Protein AF-A0A956JQL3-F1 (afdb_monomer)

pLDDT: mean 73.78, std 25.25, range [19.41, 98.5]

Sequence (666 aa):
MRRAPFAAQLVFSLLIPAVAAAEAPPVALLVPSGPLSADVLATVASLRVPTAVVSRSCLKRPRCIKKKAVDNEVDVLAVIDAKSKKGERAAATIQVYSARTGEPTRSVSLRPRAQRALMTALLARVAELFNLQPKNAPTAGSAAGSGSAAAAAASGGSGSGSGSASGVAGTQKAEPEPVTKMPSLVVTLDVDLPSKAQAAAKGKKAVDDAEAKRAASVQRLDGLQNLVFMLIVFGVLTSGFSLSLLHSRRQRRKAEALIKKTKEDGADQPPSLHPIIDPTKCIGCGSCVMACPDRKVLSVFDNMARLATPANCVGIGECKAICPADAITLVFGTSKRPVDLPRLDTGNQSTVPGLYIAGELGGMGLIANAFAQAIEVMDAIKTDLDSSSGVHDPDAADVLVVGAGPAGLGASLRAKELGLSYRCVDQAEWGGAIRAYPRGKLVMTRPIKVPLYGPVKMRETSKEALVETFTRIVDQTGVKIESGVRVEKIDRGPAGVFVVRTSRGAIKARRVLLAIGRRGTPRKLGVAGENDQRVAYVMTEPDRWANQQLVVVGGGDVACETALALAEQPGTTVSMLYRGSSLSRPKPGNRERIAEAVQQGKLELVLGADVKAVTPSGIQLATPQRGAFEIPADKIFACLGGNPPTKFLSAIGIEVVTFTGQPAAA

Mean predicted aligned error: 18.39 Å

Foldseek 3Di:
DDDDDDPPPPVVPPPPPPPPDDDDWAEEEEEEPDDDDPVVVVLVVLDPHHYDYDHPVLLVPLVSQLVVCVVRVTQKYWYWDWDDDDPDDIKIKIWMAGNVRSDTDDIDIDDPVVVVVVSVVVSVVSCVVVVDDDPDDDDDDDDDDDDDDDDDDDDDDDDDDDDDDDDDDDDDDDDDDDDDDDDDDDDDDDDDDDDDDDDDDDPDPVVVVVVVVVVVVVVVVVVVVVVVVVVVVVVVVVVVVVVVVVVVVVQQVVLVVLQVVCVVLVQNWAQWKDKDFAPVQFQLPCQLLVQDPVSQQWGRHPSGIDGRRRPPDQNQCSSCVRRPRNRIFIFTAAQVGKDKAFDADPLQAFVQPQEHEFECRLVHDALQRLLVNLLSNLVSLVVVLVVQPFDDPVQAFQEEEEAQASNLQSNLLNCVLVVGGYAAEYLADHNAVLQLDAFFDKDAHAWHQGRPPGIDGDGIDGSVVVVVVVVVVCVVSVRDYHYNWAFDAWDQDPRQWIWTQTPVGTHIYNHYYYHNHFQAAADFLPAAASPPPLEDQTDHYLQVQAQWEEEQEDQEQRSLVSQLSNLPHHNYEYEYEYLAQDSSHYRPVSRVSQVVCVVVNSYHYHYNWAWHYADPQGTWTAHPVRGIDGDGGPHYHHNHTHDTCVVVCVNRPTDMDITNTHGSDD

Solvent-accessible surface area (backbone atoms only — not comparable to full-atom values): 38127 Å² total; per-residue (Å²): 143,87,81,86,80,82,78,77,69,72,70,63,80,80,70,76,84,83,69,87,82,66,85,82,74,46,58,32,42,38,37,54,72,69,90,72,57,69,68,58,53,54,52,55,71,68,46,97,53,60,70,47,80,39,52,70,72,41,80,77,32,37,72,50,41,25,48,56,18,64,78,66,71,23,54,37,37,42,31,54,51,64,50,69,55,99,91,53,87,61,44,40,33,42,38,32,29,36,25,89,72,21,44,80,75,49,76,48,78,48,56,80,83,50,54,63,59,53,51,53,53,53,53,53,55,56,47,63,76,66,73,70,78,85,83,80,82,85,90,78,84,92,80,88,80,89,76,89,86,87,88,85,88,79,86,85,85,90,89,87,87,86,87,87,82,91,86,83,85,89,83,92,85,78,86,83,86,83,90,82,82,87,83,82,87,91,83,90,87,88,86,85,88,86,90,84,81,92,89,89,89,86,73,64,70,74,53,57,60,52,51,53,54,49,53,58,50,51,55,51,51,53,52,51,52,52,51,52,51,50,51,50,52,49,49,51,52,53,48,51,51,50,51,48,52,52,49,50,52,51,47,40,54,52,45,50,52,44,35,50,49,25,49,79,60,63,34,65,54,50,75,40,34,40,77,46,61,42,78,94,43,36,79,33,80,47,52,37,27,73,53,33,92,82,48,50,33,35,38,56,50,95,62,22,64,42,76,29,29,26,46,72,40,68,38,77,54,48,39,47,79,56,37,91,59,67,23,47,46,52,18,30,19,31,82,93,44,63,39,80,34,61,47,59,53,92,58,28,34,34,71,36,87,61,33,30,51,19,14,39,41,67,60,38,39,51,55,37,48,4,25,51,45,11,38,55,34,40,54,41,48,51,54,51,59,74,71,46,93,52,76,83,56,87,83,35,27,54,32,35,31,36,22,33,16,52,15,20,46,29,25,53,32,32,30,55,71,72,70,48,52,66,47,34,29,17,59,45,65,71,45,39,73,61,69,60,39,43,66,75,37,77,40,76,49,51,63,32,76,40,60,86,78,44,79,48,86,44,46,76,44,38,40,60,63,51,52,51,52,50,47,52,50,40,65,77,57,64,60,74,71,40,59,63,31,35,78,76,47,65,43,84,45,75,77,63,29,30,44,32,38,33,78,84,48,75,45,46,15,49,24,38,36,44,19,61,40,52,62,48,54,72,43,74,90,86,39,54,50,62,86,41,87,45,51,35,73,68,64,42,64,48,79,80,50,50,64,36,38,33,34,30,38,30,52,34,51,70,23,44,55,49,48,50,50,40,38,71,31,62,72,34,45,32,42,36,33,18,60,47,88,64,72,63,70,28,55,67,72,52,46,54,52,50,54,48,34,37,75,69,68,39,32,47,78,43,57,33,32,45,76,58,31,42,49,99,65,20,38,33,30,29,27,92,86,72,44,75,50,73,49,70,35,71,34,34,37,41,32,62,52,50,44,59,51,59,70,60,41,48,73,57,57,32,50,71,42,78,27,45,50,52,68,56,87,122

Secondary structure (DSSP, 8-state):
-----SSSSSSTTSS-SSSSSSPPPPEEEEEESS---HHHHHHHHHS-S-EEEE-TTGGG-HHHHHHHHHTTT-SEEEEEEEE--TTSPPEEEEEEEETTT-SEEEEEEEPHHHHHHHHHHHHHHHHHHTT-PPP-PPP--------------------------------------------------------------SSSHHHHHHHHHHHHHHHHHHHHHHHHHHHHHHHHHHHHHHHHHHHHHHHHHHHHHHHHHHHHTT--S-SSEEEEE-TTT-----HHHHT-TTSSSEEEETTEEEESSGGG-----HHHHT-TT--EEEEE-BTTB-EEEE-B-TT-BBSSTTEEE-GGGGT--SHHHHHHHHHHHHHHHHHHHHH------TTSEEEEEE--SHHHHHHHHHHHHTT--EEEEESS-TTGGGTTSPTT-EEE---EEETTTEEE--SEEEHHHHHHHHHHHHHHHT---EET--EEEEEE-GGG-EEEEETTEEEEEEEEEE---S--EEPP--SBTTTSTTEES----SGGGTT-EEEEE--SHHHHHHHHHHHTSTT-EEEEEESSSS--SS-HHHHHHHHHHHHTTS-EEEET-EEEEE-SSEEEEEETTTEEEEEE-SEEEE---EEPTHHHHHHTT--EEEESSEEPP-

Structure (mmCIF, N/CA/C/O backbone):
data_AF-A0A956JQL3-F1
#
_entry.id   AF-A0A956JQL3-F1
#
loop_
_atom_site.group_PDB
_atom_site.id
_atom_site.type_symbol
_atom_site.label_atom_id
_atom_site.label_alt_id
_atom_site.label_comp_id
_atom_site.label_asym_id
_atom_site.label_entity_id
_atom_site.label_seq_id
_atom_site.pdbx_PDB_ins_code
_atom_site.Cartn_x
_atom_site.Cartn_y
_atom_site.Cartn_z
_atom_site.occupancy
_atom_site.B_iso_or_equiv
_atom_site.auth_seq_id
_atom_site.auth_comp_id
_atom_site.auth_asym_id
_atom_site.auth_atom_id
_atom_site.pdbx_PDB_model_num
ATOM 1 N N . MET A 1 1 ? -16.309 80.279 -6.993 1.00 30.31 1 MET A N 1
ATOM 2 C CA . MET A 1 1 ? -14.897 79.957 -7.303 1.00 30.31 1 MET A CA 1
ATOM 3 C C . MET A 1 1 ? -14.756 78.470 -7.626 1.00 30.31 1 MET A C 1
ATOM 5 O O . MET A 1 1 ? -14.868 77.647 -6.730 1.00 30.31 1 MET A O 1
ATOM 9 N N . ARG A 1 2 ? 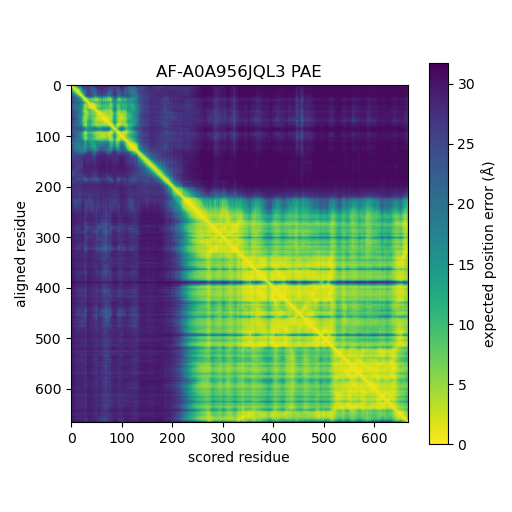-14.524 78.117 -8.896 1.00 29.30 2 ARG A N 1
ATOM 10 C CA . ARG A 1 2 ? -14.000 76.805 -9.318 1.00 29.30 2 ARG A CA 1
ATOM 11 C C . ARG A 1 2 ? -12.750 77.065 -10.154 1.00 29.30 2 ARG A C 1
ATOM 13 O O . ARG A 1 2 ? -12.856 77.798 -11.131 1.00 29.30 2 ARG A O 1
ATOM 20 N N . ARG A 1 3 ? -11.625 76.440 -9.803 1.00 24.62 3 ARG A N 1
ATOM 21 C CA . ARG A 1 3 ? -10.571 75.968 -10.723 1.00 24.62 3 ARG A CA 1
ATOM 22 C C . ARG A 1 3 ? -9.533 75.187 -9.915 1.00 24.62 3 ARG A C 1
ATOM 24 O O . ARG A 1 3 ? -8.826 75.753 -9.091 1.00 24.62 3 ARG A O 1
ATOM 31 N N . ALA A 1 4 ? -9.468 73.881 -10.154 1.00 39.34 4 ALA A N 1
ATOM 32 C CA . ALA A 1 4 ? -8.275 73.097 -9.852 1.00 39.34 4 ALA A CA 1
ATOM 33 C C . ALA A 1 4 ? -7.159 73.472 -10.845 1.00 39.34 4 ALA A C 1
ATOM 35 O O . ALA A 1 4 ? -7.480 73.919 -11.951 1.00 39.34 4 ALA A O 1
ATOM 36 N N . PRO A 1 5 ? -5.877 73.251 -10.497 1.00 36.88 5 PRO A N 1
ATOM 37 C CA . PRO A 1 5 ? -4.869 73.095 -11.544 1.00 36.88 5 PRO A CA 1
ATOM 38 C C . PRO A 1 5 ? -3.963 71.846 -11.437 1.00 36.88 5 PRO A C 1
ATOM 40 O O . PRO A 1 5 ? -3.210 71.648 -10.487 1.00 36.88 5 PRO A O 1
ATOM 43 N N . PHE A 1 6 ? -3.965 71.081 -12.532 1.00 26.42 6 PHE A N 1
ATOM 44 C CA . PHE A 1 6 ? -2.781 70.702 -13.326 1.00 26.42 6 PHE A CA 1
ATOM 45 C C . PHE A 1 6 ? -1.697 69.726 -12.821 1.00 26.42 6 PHE A C 1
ATOM 47 O O . PHE A 1 6 ? -0.948 69.235 -13.661 1.00 26.42 6 PHE A O 1
ATOM 54 N N . ALA A 1 7 ? -1.608 69.338 -11.546 1.00 27.77 7 ALA A N 1
ATOM 55 C CA . ALA A 1 7 ? -0.537 68.407 -11.126 1.00 27.77 7 ALA A CA 1
ATOM 56 C C . ALA A 1 7 ? -0.771 66.920 -11.499 1.00 27.77 7 ALA A C 1
ATOM 58 O O . ALA A 1 7 ? 0.180 66.145 -11.575 1.00 27.77 7 ALA A O 1
ATOM 59 N N . ALA A 1 8 ? -2.022 66.498 -11.719 1.00 28.42 8 ALA A N 1
ATOM 60 C CA . ALA A 1 8 ? -2.379 65.077 -11.851 1.00 28.42 8 ALA A CA 1
ATOM 61 C C . ALA A 1 8 ? -2.303 64.513 -13.285 1.00 28.42 8 ALA A C 1
ATOM 63 O O . ALA A 1 8 ? -2.296 63.297 -13.462 1.00 28.42 8 ALA A O 1
ATOM 64 N N . GLN A 1 9 ? -2.265 65.373 -14.308 1.00 27.67 9 GLN A N 1
ATOM 65 C CA . GLN A 1 9 ? -2.578 64.973 -15.688 1.00 27.67 9 GLN A CA 1
ATOM 66 C C . GLN A 1 9 ? -1.350 64.816 -16.603 1.00 27.67 9 GLN A C 1
ATOM 68 O O . GLN A 1 9 ? -1.476 64.243 -17.677 1.00 27.67 9 GLN A O 1
ATOM 73 N N . LEU A 1 10 ? -0.155 65.240 -16.163 1.00 26.91 10 LEU A N 1
ATOM 74 C CA . LEU A 1 10 ? 1.092 65.070 -16.930 1.00 26.91 10 LEU A CA 1
ATOM 75 C C . LEU A 1 10 ? 1.844 63.757 -16.634 1.00 26.91 10 LEU A C 1
ATOM 77 O O . LEU A 1 10 ? 2.683 63.336 -17.423 1.00 26.91 10 LEU A O 1
ATOM 81 N N . VAL A 1 11 ? 1.544 63.087 -15.515 1.00 29.36 11 VAL A N 1
ATOM 82 C CA . VAL A 1 11 ? 2.153 61.786 -15.156 1.00 29.36 11 VAL A CA 1
ATOM 83 C C . VAL A 1 11 ? 1.450 60.617 -15.869 1.00 29.36 11 VAL A C 1
ATOM 85 O O . VAL A 1 11 ? 2.012 59.532 -15.999 1.00 29.36 11 VAL A O 1
ATOM 88 N N . PHE A 1 12 ? 0.238 60.841 -16.385 1.00 29.95 12 PHE A N 1
ATOM 89 C CA . PHE A 1 12 ? -0.586 59.816 -17.034 1.00 29.95 12 PHE A CA 1
ATOM 90 C C . PHE A 1 12 ? -0.107 59.407 -18.440 1.00 29.95 12 PHE A C 1
ATOM 92 O O . PHE A 1 12 ? -0.474 58.334 -18.912 1.00 29.95 12 PHE A O 1
ATOM 99 N N . SER A 1 13 ? 0.735 60.214 -19.095 1.00 29.98 13 SER A N 1
ATOM 100 C CA . SER A 1 13 ? 1.042 60.070 -20.531 1.00 29.98 13 SER A CA 1
ATOM 101 C C . SER A 1 13 ? 2.390 59.409 -20.859 1.00 29.98 13 SER A C 1
ATOM 103 O O . SER A 1 13 ? 2.744 59.322 -22.028 1.00 29.98 13 SER A O 1
ATOM 105 N N . LEU A 1 14 ? 3.160 58.954 -19.859 1.00 31.16 14 LEU A N 1
ATOM 106 C CA . LEU A 1 14 ? 4.527 58.422 -20.056 1.00 31.16 14 LEU A CA 1
ATOM 107 C C . LEU A 1 14 ? 4.771 57.009 -19.490 1.00 31.16 14 LEU A C 1
ATOM 109 O O . LEU A 1 14 ? 5.893 56.513 -19.538 1.00 31.16 14 LEU A O 1
ATOM 113 N N . LEU A 1 15 ? 3.739 56.340 -18.963 1.00 28.22 15 LEU A N 1
ATOM 114 C CA . LEU A 1 15 ? 3.842 54.980 -18.397 1.00 28.22 15 LEU A CA 1
ATOM 115 C C . LEU A 1 15 ? 2.777 53.994 -18.915 1.00 28.22 15 LEU A C 1
ATOM 117 O O . LEU A 1 15 ? 2.757 52.839 -18.492 1.00 28.22 15 LEU A O 1
ATOM 121 N N . ILE A 1 16 ? 1.913 54.424 -19.840 1.00 29.05 16 ILE A N 1
ATOM 122 C CA . ILE A 1 16 ? 0.795 53.631 -20.374 1.00 29.05 16 ILE A CA 1
ATOM 123 C C . ILE A 1 16 ? 0.996 53.379 -21.880 1.00 29.05 16 ILE A C 1
ATOM 125 O O . ILE A 1 16 ? 0.301 53.955 -22.712 1.00 29.05 16 ILE A O 1
ATOM 129 N N . PRO A 1 17 ? 1.991 52.552 -22.247 1.00 26.84 17 PRO A N 1
ATOM 130 C CA . PRO A 1 17 ? 1.717 51.538 -23.275 1.00 26.84 17 PRO A CA 1
ATOM 131 C C . PRO A 1 17 ? 2.246 50.129 -22.933 1.00 26.84 17 PRO A C 1
ATOM 133 O O . PRO A 1 17 ? 2.171 49.238 -23.768 1.00 26.84 17 PRO A O 1
ATOM 136 N N . ALA A 1 18 ? 2.761 49.894 -21.718 1.00 28.53 18 ALA A N 1
ATOM 137 C CA . ALA A 1 18 ? 3.380 48.612 -21.331 1.00 28.53 18 ALA A CA 1
ATOM 138 C C . ALA A 1 18 ? 2.543 47.737 -20.367 1.00 28.53 18 ALA A C 1
ATOM 140 O O . ALA A 1 18 ? 3.001 46.677 -19.954 1.00 28.53 18 ALA A O 1
ATOM 141 N N . VAL A 1 19 ? 1.342 48.181 -19.968 1.00 28.95 19 VAL A N 1
ATOM 142 C CA . VAL A 1 19 ? 0.503 47.513 -18.938 1.00 28.95 19 VAL A CA 1
ATOM 143 C C . VAL A 1 19 ? -0.936 47.252 -19.428 1.00 28.95 19 VAL A C 1
ATOM 145 O O . VAL A 1 19 ? -1.768 46.739 -18.693 1.00 28.95 19 VAL A O 1
ATOM 148 N N . ALA A 1 20 ? -1.250 47.567 -20.688 1.00 27.78 20 ALA A N 1
ATOM 149 C CA . ALA A 1 20 ? -2.594 47.405 -21.259 1.00 27.78 20 ALA A CA 1
ATOM 150 C C . ALA A 1 20 ? -2.852 46.019 -21.898 1.00 27.78 20 ALA A C 1
ATOM 152 O O . ALA A 1 20 ? -3.869 45.840 -22.560 1.00 27.78 20 ALA A O 1
ATOM 153 N N . ALA A 1 21 ? -1.939 45.053 -21.732 1.00 28.56 21 ALA A N 1
ATOM 154 C CA . ALA A 1 21 ? -2.021 43.735 -22.369 1.00 28.56 21 ALA A CA 1
ATOM 155 C C . ALA A 1 21 ? -1.342 42.617 -21.546 1.00 28.56 21 ALA A C 1
ATOM 157 O O . ALA A 1 21 ? -0.402 41.987 -22.021 1.00 28.56 21 ALA A O 1
ATOM 158 N N . ALA A 1 22 ? -1.794 42.391 -20.307 1.00 25.80 22 ALA A N 1
ATOM 159 C CA . ALA A 1 22 ? -1.639 41.127 -19.569 1.00 25.80 22 ALA A CA 1
ATOM 160 C C . ALA A 1 22 ? -2.437 41.164 -18.254 1.00 25.80 22 ALA A C 1
ATOM 162 O O . ALA A 1 22 ? -2.669 42.231 -17.685 1.00 25.80 22 ALA A O 1
ATOM 163 N N . GLU A 1 23 ? -2.807 39.986 -17.757 1.00 30.23 23 GLU A N 1
ATOM 164 C CA . GLU A 1 23 ? -3.355 39.773 -16.415 1.00 30.23 23 GLU A CA 1
ATOM 165 C C . GLU A 1 23 ? -2.405 40.345 -15.344 1.00 30.23 23 GLU A C 1
ATOM 167 O O . GLU A 1 23 ? -1.189 40.145 -15.401 1.00 30.23 23 GLU A O 1
ATOM 172 N N . ALA A 1 24 ? -2.939 41.076 -14.361 1.00 34.59 24 ALA A N 1
ATOM 173 C CA . ALA A 1 24 ? -2.112 41.673 -13.315 1.00 34.59 24 ALA A CA 1
ATOM 174 C C . ALA A 1 24 ? -1.601 40.588 -12.340 1.00 34.59 24 ALA A C 1
ATOM 176 O O . ALA A 1 24 ? -2.421 39.870 -11.763 1.00 34.59 24 ALA A O 1
ATOM 177 N N . PRO A 1 25 ? -0.278 40.471 -12.108 1.00 35.19 25 PRO A N 1
ATOM 178 C CA . PRO A 1 25 ? 0.272 39.433 -11.241 1.00 35.19 25 PRO A CA 1
ATOM 179 C C . PRO A 1 25 ? -0.157 39.603 -9.773 1.00 35.19 25 PRO A C 1
ATOM 181 O O . PRO A 1 25 ? -0.203 40.736 -9.280 1.00 35.19 25 PRO A O 1
ATOM 184 N N . PRO A 1 26 ? -0.392 38.505 -9.031 1.00 37.41 26 PRO A N 1
ATOM 185 C CA . PRO A 1 26 ? -0.632 38.561 -7.591 1.00 37.41 26 PRO A CA 1
ATOM 186 C C . PRO A 1 26 ? 0.595 39.107 -6.833 1.00 37.41 26 PRO A C 1
ATOM 188 O O . PRO A 1 26 ? 1.744 38.799 -7.167 1.00 37.41 26 PRO A O 1
ATOM 191 N N . VAL A 1 27 ? 0.349 39.929 -5.801 1.00 39.22 27 VAL A N 1
ATOM 192 C CA . VAL A 1 27 ? 1.374 40.671 -5.035 1.00 39.22 27 VAL A CA 1
ATOM 193 C C . VAL A 1 27 ? 1.201 40.452 -3.532 1.00 39.22 27 VAL A C 1
ATOM 195 O O . VAL A 1 27 ? 0.097 40.606 -3.012 1.00 39.22 27 VAL A O 1
ATOM 198 N N . ALA A 1 28 ? 2.297 40.161 -2.819 1.00 47.88 28 ALA A N 1
ATOM 199 C CA . ALA A 1 28 ? 2.314 40.100 -1.352 1.00 47.88 28 ALA A CA 1
ATOM 200 C C . ALA A 1 28 ? 3.214 41.184 -0.750 1.00 47.88 28 ALA A C 1
ATOM 202 O O . ALA A 1 28 ? 4.255 41.547 -1.312 1.00 47.88 28 ALA A O 1
ATOM 203 N N . LEU A 1 29 ? 2.836 41.658 0.438 1.00 50.38 29 LEU A N 1
ATOM 204 C CA . LEU A 1 29 ? 3.627 42.610 1.207 1.00 50.38 29 LEU A CA 1
ATOM 205 C C . LEU A 1 29 ? 4.480 41.886 2.253 1.00 50.38 29 LEU A C 1
ATOM 207 O O . LEU A 1 29 ? 3.962 41.228 3.158 1.00 50.38 29 LEU A O 1
ATOM 211 N N . LEU A 1 30 ? 5.797 42.050 2.163 1.00 54.72 30 LEU A N 1
ATOM 212 C CA . LEU A 1 30 ? 6.729 41.565 3.173 1.00 54.72 30 LEU A CA 1
ATOM 213 C C . LEU A 1 30 ? 7.113 42.683 4.135 1.00 54.72 30 LEU A C 1
ATOM 215 O O . LEU A 1 30 ? 7.640 43.724 3.743 1.00 54.72 30 LEU A O 1
ATOM 219 N N . VAL A 1 31 ? 6.903 42.438 5.421 1.00 52.44 31 VAL A N 1
ATOM 220 C CA . VAL A 1 31 ? 7.183 43.414 6.473 1.00 52.44 31 VAL A CA 1
ATOM 221 C C . VAL A 1 31 ? 8.380 42.925 7.300 1.00 52.44 31 VAL A C 1
ATOM 223 O O . VAL A 1 31 ? 8.297 41.852 7.903 1.00 52.44 31 VAL A O 1
ATOM 226 N N . PRO A 1 32 ? 9.516 43.647 7.334 1.00 48.72 32 PRO A N 1
ATOM 227 C CA . PRO A 1 32 ? 10.663 43.235 8.126 1.00 48.72 32 PRO A CA 1
ATOM 228 C C . PRO A 1 32 ? 10.363 43.317 9.627 1.00 48.72 32 PRO A C 1
ATOM 230 O O . PRO A 1 32 ? 9.813 44.302 10.112 1.00 48.72 32 PRO A O 1
ATOM 233 N N . SER A 1 33 ? 10.791 42.306 10.381 1.00 41.31 33 SER A N 1
ATOM 234 C CA . SER A 1 33 ? 10.693 42.275 11.843 1.00 41.31 33 SER A CA 1
ATOM 235 C C . SER A 1 33 ? 11.490 43.428 12.481 1.00 41.31 33 SER A C 1
ATOM 237 O O . SER A 1 33 ? 12.726 43.400 12.491 1.00 41.31 33 SER A O 1
ATOM 239 N N . GLY A 1 34 ? 10.791 44.425 13.024 1.00 47.34 34 GLY A N 1
ATOM 240 C CA . GLY A 1 34 ? 11.360 45.596 13.692 1.00 47.34 34 GLY A CA 1
ATOM 241 C C . GLY A 1 34 ? 10.267 46.562 14.177 1.00 47.34 34 GLY A C 1
ATOM 242 O O . GLY A 1 34 ? 9.093 46.338 13.884 1.00 47.34 34 GLY A O 1
ATOM 243 N N . PRO A 1 35 ? 10.620 47.622 14.926 1.00 40.16 35 PRO A N 1
ATOM 244 C CA . PRO A 1 35 ? 9.654 48.615 15.385 1.00 40.16 35 PRO A CA 1
ATOM 245 C C . PRO A 1 35 ? 9.143 49.452 14.205 1.00 40.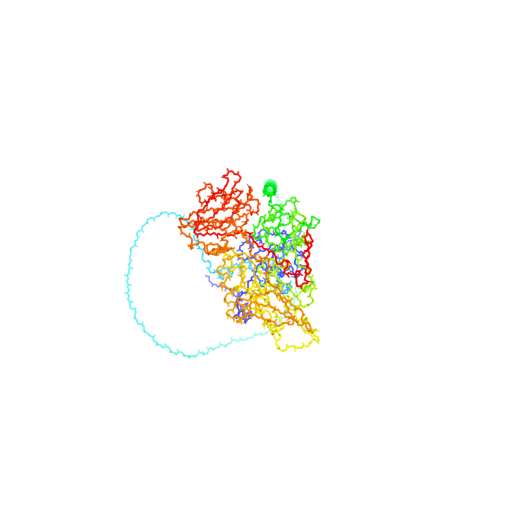16 35 PRO A C 1
ATOM 247 O O . PRO A 1 35 ? 9.897 50.201 13.583 1.00 40.16 35 PRO A O 1
ATOM 250 N N . LEU A 1 36 ? 7.852 49.322 13.913 1.00 47.72 36 LEU A N 1
ATOM 251 C CA . LEU A 1 36 ? 7.128 50.108 12.914 1.00 47.72 36 LEU A CA 1
ATOM 252 C C . LEU A 1 36 ? 6.253 51.139 13.627 1.00 47.72 36 LEU A C 1
ATOM 254 O O . LEU A 1 36 ? 5.773 50.885 14.732 1.00 47.72 36 LEU A O 1
ATOM 258 N N . SER A 1 37 ? 6.024 52.296 13.006 1.00 47.16 37 SER A N 1
ATOM 259 C CA . SER A 1 37 ? 5.065 53.264 13.542 1.00 47.16 37 SER A CA 1
ATOM 260 C C . SER A 1 37 ? 3.634 52.733 13.424 1.00 47.16 37 SER A C 1
ATOM 262 O O . SER A 1 37 ? 3.305 51.997 12.489 1.00 47.16 37 SER A O 1
ATOM 264 N N . ALA A 1 38 ? 2.771 53.140 14.360 1.00 43.59 38 ALA A N 1
ATOM 265 C CA . ALA A 1 38 ? 1.359 52.758 14.372 1.00 43.59 38 ALA A CA 1
ATOM 266 C C . ALA A 1 38 ? 0.655 53.097 13.044 1.00 43.59 38 ALA A C 1
ATOM 268 O O . ALA A 1 38 ? -0.082 52.267 12.523 1.00 43.59 38 ALA A O 1
ATOM 269 N N . ASP A 1 39 ? 0.972 54.249 12.442 1.00 43.56 39 ASP A N 1
ATOM 270 C CA . ASP A 1 39 ? 0.467 54.670 11.127 1.00 43.56 39 ASP A CA 1
ATOM 271 C C . ASP A 1 39 ? 0.780 53.656 10.013 1.00 43.56 39 ASP A C 1
ATOM 273 O O . ASP A 1 39 ? -0.079 53.355 9.183 1.00 43.56 39 ASP A O 1
ATOM 277 N N . VAL A 1 40 ? 1.999 53.101 9.989 1.00 46.97 40 VAL A N 1
ATOM 278 C CA . VAL A 1 40 ? 2.404 52.102 8.985 1.00 46.97 40 VAL A CA 1
ATOM 279 C C . VAL A 1 40 ? 1.689 50.778 9.239 1.00 46.97 40 VAL A C 1
ATOM 281 O O . VAL A 1 40 ? 1.196 50.175 8.293 1.00 46.97 40 VAL A O 1
ATOM 284 N N . LEU A 1 41 ? 1.570 50.349 10.498 1.00 48.59 41 LEU A N 1
ATOM 285 C CA . LEU A 1 41 ? 0.845 49.125 10.858 1.00 48.59 41 LEU A CA 1
ATOM 286 C C . LEU A 1 41 ? -0.653 49.219 10.533 1.00 48.59 41 LEU A C 1
ATOM 288 O O . LEU A 1 41 ? -1.196 48.291 9.940 1.00 48.59 41 LEU A O 1
ATOM 292 N N . ALA A 1 42 ? -1.302 50.343 10.846 1.00 47.44 42 ALA A N 1
ATOM 293 C CA . ALA A 1 42 ? -2.701 50.597 10.503 1.00 47.44 42 ALA A CA 1
ATOM 294 C C . ALA A 1 42 ? -2.916 50.621 8.981 1.00 47.44 42 ALA A C 1
ATOM 296 O O . ALA A 1 42 ? -3.861 50.017 8.475 1.00 47.44 42 ALA A O 1
ATOM 297 N N . THR A 1 43 ? -1.999 51.250 8.239 1.00 47.81 43 THR A N 1
ATOM 298 C CA . THR A 1 43 ? -2.054 51.282 6.771 1.00 47.81 43 THR A CA 1
ATOM 299 C C . THR A 1 43 ? -1.876 49.882 6.178 1.00 47.81 43 THR A C 1
ATOM 301 O O . THR A 1 43 ? -2.677 49.473 5.342 1.00 47.81 43 THR A O 1
ATOM 304 N N . VAL A 1 44 ? -0.893 49.103 6.643 1.00 48.94 44 VAL A N 1
ATOM 305 C CA . VAL A 1 44 ? -0.677 47.717 6.188 1.00 48.94 44 VAL A CA 1
ATOM 306 C C . VAL A 1 44 ? -1.873 46.823 6.522 1.00 48.94 44 VAL A C 1
ATOM 308 O O . VAL A 1 44 ? -2.300 46.058 5.665 1.00 48.94 44 VAL A O 1
ATOM 311 N N . ALA A 1 45 ? -2.468 46.961 7.710 1.00 48.00 45 ALA A N 1
ATOM 312 C CA . ALA A 1 45 ? -3.668 46.217 8.097 1.00 48.00 45 ALA A CA 1
ATOM 313 C C . ALA A 1 45 ? -4.917 46.585 7.269 1.00 48.00 45 ALA A C 1
ATOM 315 O O . ALA A 1 45 ? -5.829 45.771 7.145 1.00 48.00 45 ALA A O 1
ATOM 316 N N . SER A 1 46 ? -4.965 47.790 6.685 1.00 45.59 46 SER A N 1
ATOM 317 C CA . SER A 1 46 ? -6.055 48.214 5.793 1.00 45.59 46 SER A CA 1
ATOM 318 C C . SER A 1 46 ? -5.928 47.694 4.351 1.00 45.59 46 SER A C 1
ATOM 320 O O . SER A 1 46 ? -6.911 47.699 3.607 1.00 45.59 46 SER A O 1
ATOM 322 N N . LEU A 1 47 ? -4.749 47.204 3.948 1.00 45.16 47 LEU A N 1
ATOM 323 C CA . LEU A 1 47 ? -4.533 46.607 2.630 1.00 45.16 47 LEU A CA 1
ATOM 324 C C . LEU A 1 47 ? -5.021 45.150 2.625 1.00 45.16 47 LEU A C 1
ATOM 326 O O . LEU A 1 47 ? -4.444 44.292 3.287 1.00 45.16 47 LEU A O 1
ATOM 330 N N . ARG A 1 48 ? -6.041 44.841 1.813 1.00 49.22 48 ARG A N 1
ATOM 331 C CA . ARG A 1 48 ? -6.563 43.470 1.616 1.00 49.22 48 ARG A CA 1
ATOM 332 C C . ARG A 1 48 ? -5.669 42.599 0.711 1.00 49.22 48 ARG A C 1
ATOM 334 O O . ARG A 1 48 ? -6.169 41.898 -0.161 1.00 49.22 48 ARG A O 1
ATOM 341 N N . VAL A 1 49 ? -4.353 42.657 0.900 1.00 49.72 49 VAL A N 1
ATOM 342 C CA . VAL A 1 49 ? -3.370 41.801 0.208 1.00 49.72 49 VAL A CA 1
ATOM 343 C C . VAL A 1 49 ? -2.755 40.803 1.194 1.00 49.72 49 VAL A C 1
ATOM 345 O O . VAL A 1 49 ? -2.739 41.081 2.395 1.00 49.72 49 VAL A O 1
ATOM 348 N N . PRO A 1 50 ? -2.210 39.659 0.741 1.00 48.84 50 PRO A N 1
ATOM 349 C CA . PRO A 1 50 ? -1.425 38.785 1.605 1.00 48.84 50 PRO A CA 1
ATOM 350 C C . PRO A 1 50 ? -0.247 39.555 2.218 1.00 48.84 50 PRO A C 1
ATOM 352 O O . PRO A 1 50 ? 0.564 40.150 1.503 1.00 48.84 50 PRO A O 1
ATOM 355 N N . THR A 1 51 ? -0.148 39.557 3.549 1.00 54.44 51 THR A N 1
ATOM 356 C CA . THR A 1 51 ? 0.959 40.193 4.276 1.00 54.44 51 THR A CA 1
ATOM 357 C C . THR A 1 51 ? 1.690 39.161 5.128 1.00 54.44 51 THR A C 1
ATOM 359 O O . THR A 1 51 ? 1.070 38.324 5.783 1.00 54.44 51 THR A O 1
ATOM 362 N N . ALA A 1 52 ? 3.023 39.202 5.123 1.00 53.53 52 ALA A N 1
ATOM 363 C CA . ALA A 1 52 ? 3.839 38.287 5.914 1.00 53.53 52 ALA A CA 1
ATOM 364 C C . ALA A 1 52 ? 5.018 39.008 6.573 1.00 53.53 52 ALA A C 1
ATOM 366 O O . ALA A 1 52 ? 5.777 39.737 5.929 1.00 53.53 52 ALA A O 1
ATOM 367 N N . VAL A 1 53 ? 5.205 38.763 7.872 1.00 53.72 53 VAL A N 1
ATOM 368 C CA . VAL A 1 53 ? 6.369 39.262 8.609 1.00 53.72 53 VAL A CA 1
ATOM 369 C C . VAL A 1 53 ? 7.573 38.365 8.319 1.00 53.72 53 VAL A C 1
ATOM 371 O O . VAL A 1 53 ? 7.490 37.140 8.416 1.00 53.72 53 VAL A O 1
ATOM 374 N N . VAL A 1 54 ? 8.706 38.971 7.970 1.00 52.62 54 VAL A N 1
ATOM 375 C CA . VAL A 1 54 ? 9.958 38.269 7.644 1.00 52.62 54 VAL A CA 1
ATOM 376 C C . VAL A 1 54 ? 11.134 38.842 8.420 1.00 52.62 54 VAL A C 1
ATOM 378 O O . VAL A 1 54 ? 11.194 40.033 8.714 1.00 52.62 54 VAL A O 1
ATOM 381 N N . SER A 1 55 ? 12.122 38.009 8.735 1.00 55.38 55 SER A N 1
ATOM 382 C CA . SER A 1 55 ? 13.361 38.503 9.331 1.00 55.38 55 SER A CA 1
ATOM 383 C C . SER A 1 55 ? 14.179 39.305 8.312 1.00 55.38 55 SER A C 1
ATOM 385 O O . SER A 1 55 ? 14.255 38.955 7.131 1.00 55.38 55 SER A O 1
ATOM 387 N N . ARG A 1 56 ? 14.912 40.329 8.774 1.00 59.62 56 ARG A N 1
ATOM 388 C CA . ARG A 1 56 ? 15.904 41.036 7.933 1.00 59.62 56 ARG A CA 1
ATOM 389 C C . ARG A 1 56 ? 16.998 40.106 7.373 1.00 59.62 56 ARG A C 1
ATOM 391 O O . ARG A 1 56 ? 17.624 40.439 6.372 1.00 59.62 56 ARG A O 1
ATOM 398 N N . SER A 1 57 ? 17.212 38.930 7.972 1.00 60.81 57 SER A N 1
ATOM 399 C CA . SER A 1 57 ? 18.102 37.886 7.442 1.00 60.81 57 SER A CA 1
ATOM 400 C C . SER A 1 57 ? 17.511 37.111 6.253 1.00 60.81 57 SER A C 1
ATOM 402 O O . SER A 1 57 ? 18.276 36.661 5.402 1.00 60.81 57 SER A O 1
ATOM 404 N N . CYS A 1 58 ? 16.182 36.998 6.135 1.00 62.19 58 CYS A N 1
ATOM 405 C CA . CYS A 1 58 ? 15.519 36.412 4.963 1.00 62.19 58 CYS A CA 1
ATOM 406 C C . CYS A 1 58 ? 15.661 37.316 3.726 1.00 62.19 58 CYS A C 1
ATOM 408 O O . CYS A 1 58 ? 15.946 36.819 2.640 1.00 62.19 58 CYS A O 1
ATOM 410 N N . LEU A 1 59 ? 15.586 38.644 3.908 1.00 60.34 59 LEU A N 1
ATOM 411 C CA . LEU A 1 59 ? 15.755 39.645 2.837 1.00 60.34 59 LEU A CA 1
ATOM 412 C C . LEU A 1 59 ? 17.120 39.595 2.126 1.00 60.34 59 LEU A C 1
ATOM 414 O O . LEU A 1 59 ? 17.251 40.090 1.010 1.00 60.34 59 LEU A O 1
ATOM 418 N N . LYS A 1 60 ? 18.133 38.995 2.765 1.00 65.81 60 LYS A N 1
ATOM 419 C CA . LYS A 1 60 ? 19.485 38.798 2.213 1.00 65.81 60 LYS A CA 1
ATOM 420 C C . LYS A 1 60 ? 19.677 37.443 1.513 1.00 65.81 60 LYS A C 1
ATOM 422 O O . LYS A 1 60 ? 20.788 37.126 1.106 1.00 65.81 60 LYS A O 1
ATOM 427 N N . ARG A 1 61 ? 18.639 36.603 1.424 1.00 73.88 61 ARG A N 1
ATOM 428 C CA . ARG A 1 61 ? 18.721 35.230 0.897 1.00 73.88 61 ARG A CA 1
ATOM 429 C C . ARG A 1 61 ? 17.696 35.040 -0.231 1.00 73.88 61 ARG A C 1
ATOM 431 O O . ARG A 1 61 ? 16.536 34.773 0.081 1.00 73.88 61 ARG A O 1
ATOM 438 N N . PRO A 1 62 ? 18.091 35.073 -1.520 1.00 67.62 62 PRO A N 1
ATOM 439 C CA . PRO A 1 62 ? 17.152 34.943 -2.642 1.00 67.62 62 PRO A CA 1
ATOM 440 C C . PRO A 1 62 ? 16.258 33.696 -2.568 1.00 67.62 62 PRO A C 1
ATOM 442 O O . PRO A 1 62 ? 15.054 33.786 -2.784 1.00 67.62 62 PRO A O 1
ATOM 445 N N . ARG A 1 63 ? 16.797 32.542 -2.134 1.00 69.38 63 ARG A N 1
ATOM 446 C CA . ARG A 1 63 ? 16.005 31.314 -1.891 1.00 69.38 63 ARG A CA 1
ATOM 447 C C . ARG A 1 63 ? 14.897 31.497 -0.835 1.00 69.38 63 ARG A C 1
ATOM 449 O O . ARG A 1 63 ? 13.849 30.872 -0.953 1.00 69.38 63 ARG A O 1
ATOM 456 N N . CYS A 1 64 ? 15.104 32.350 0.174 1.00 69.12 64 CYS A N 1
ATOM 457 C CA . CYS A 1 64 ? 14.098 32.660 1.199 1.00 69.12 64 CYS A CA 1
ATOM 458 C C . CYS A 1 64 ? 12.964 33.520 0.621 1.00 69.12 64 CYS A C 1
ATOM 460 O O . CYS A 1 64 ? 11.795 33.238 0.875 1.00 69.12 64 CYS A O 1
ATOM 462 N N . ILE A 1 65 ? 13.305 34.504 -0.221 1.00 61.47 65 ILE A N 1
ATOM 463 C CA . ILE A 1 65 ? 12.335 35.340 -0.942 1.00 61.47 65 ILE A CA 1
ATOM 464 C C . ILE A 1 65 ? 11.519 34.517 -1.944 1.00 61.47 65 ILE A C 1
ATOM 466 O O . ILE A 1 65 ? 10.294 34.585 -1.896 1.00 61.47 65 ILE A O 1
ATOM 470 N N . LYS A 1 66 ? 12.155 33.663 -2.766 1.00 65.50 66 LYS A N 1
ATOM 471 C CA . LYS A 1 66 ? 11.432 32.733 -3.660 1.00 65.50 66 LYS A CA 1
ATOM 472 C C . LYS A 1 66 ? 10.454 31.851 -2.889 1.00 65.50 66 LYS A C 1
ATOM 474 O O . LYS A 1 66 ? 9.298 31.734 -3.275 1.00 65.50 66 LYS A O 1
ATOM 479 N N . LYS A 1 67 ? 10.894 31.256 -1.770 1.00 71.94 67 LYS A N 1
ATOM 480 C CA . LYS A 1 67 ? 10.005 30.440 -0.934 1.00 71.94 67 LYS A CA 1
ATOM 481 C C . LYS A 1 67 ? 8.828 31.261 -0.406 1.00 71.94 67 LYS A C 1
ATOM 483 O O . LYS A 1 67 ? 7.706 30.791 -0.476 1.00 71.94 67 LYS A O 1
ATOM 488 N N . LYS A 1 68 ? 9.052 32.497 0.050 1.00 63.81 68 LYS A N 1
ATOM 489 C CA . LYS A 1 68 ? 7.966 33.381 0.502 1.00 63.81 68 LYS A CA 1
ATOM 490 C C . LYS A 1 68 ? 7.008 33.796 -0.615 1.00 63.81 68 LYS A C 1
ATOM 492 O O . LYS A 1 68 ? 5.839 34.013 -0.317 1.00 63.81 68 LYS A O 1
ATOM 497 N N . ALA A 1 69 ? 7.470 33.856 -1.860 1.00 56.25 69 ALA A N 1
ATOM 498 C CA . ALA A 1 69 ? 6.615 34.053 -3.026 1.00 56.25 69 ALA A CA 1
ATOM 499 C C . ALA A 1 69 ? 5.678 32.864 -3.260 1.00 56.25 69 ALA A C 1
ATOM 501 O O . ALA A 1 69 ? 4.466 33.032 -3.334 1.00 56.25 69 ALA A O 1
ATOM 502 N N . VAL A 1 70 ? 6.248 31.655 -3.275 1.00 60.31 70 VAL A N 1
ATOM 503 C CA . VAL A 1 70 ? 5.509 30.395 -3.437 1.00 60.31 70 VAL A CA 1
ATOM 504 C C . VAL A 1 70 ? 4.549 30.153 -2.266 1.00 60.31 70 VAL A C 1
ATOM 506 O O . VAL A 1 70 ? 3.396 29.814 -2.498 1.00 60.31 70 VAL A O 1
ATOM 509 N N . ASP A 1 71 ? 4.984 30.394 -1.022 1.00 59.50 71 ASP A N 1
ATOM 510 C CA . ASP A 1 71 ? 4.169 30.253 0.198 1.00 59.50 71 ASP A CA 1
ATOM 511 C C . ASP A 1 71 ? 2.906 31.154 0.187 1.00 59.50 71 ASP A C 1
ATOM 513 O O . ASP A 1 71 ? 1.976 30.882 0.942 1.00 59.50 71 ASP A O 1
ATOM 517 N N . ASN A 1 72 ? 2.889 32.241 -0.602 1.00 52.22 72 ASN A N 1
ATOM 518 C CA . ASN A 1 72 ? 1.778 33.206 -0.683 1.00 52.22 72 ASN A CA 1
ATOM 519 C C . ASN A 1 72 ? 1.116 33.264 -2.076 1.00 52.22 72 ASN A C 1
ATOM 521 O O . ASN A 1 72 ? 0.248 34.105 -2.279 1.00 52.22 72 ASN A O 1
ATOM 525 N N . GLU A 1 73 ? 1.524 32.405 -3.017 1.00 56.06 73 GLU A N 1
ATOM 526 C CA . GLU A 1 73 ? 1.018 32.357 -4.401 1.00 56.06 73 GLU A CA 1
ATOM 527 C C . GLU A 1 73 ? 1.146 33.699 -5.165 1.00 56.06 73 GLU A C 1
ATOM 529 O O . GLU A 1 73 ? 0.220 34.136 -5.846 1.00 56.06 73 GLU A O 1
ATOM 534 N N . VAL A 1 74 ? 2.307 34.368 -5.056 1.00 51.19 74 VAL A N 1
ATOM 535 C CA . VAL A 1 74 ? 2.558 35.693 -5.667 1.00 51.19 74 VAL A CA 1
ATOM 536 C C . VAL A 1 74 ? 3.770 35.742 -6.607 1.00 51.19 74 VAL A C 1
ATOM 538 O O . VAL A 1 74 ? 4.788 35.097 -6.359 1.00 51.19 74 VAL A O 1
ATOM 541 N N . ASP A 1 75 ? 3.698 36.576 -7.648 1.00 38.59 75 ASP A N 1
ATOM 542 C CA . ASP A 1 75 ? 4.775 36.785 -8.635 1.00 38.59 75 ASP A CA 1
ATOM 543 C C . ASP A 1 75 ? 5.707 37.965 -8.286 1.00 38.59 75 ASP A C 1
ATOM 545 O O . ASP A 1 75 ? 6.849 38.042 -8.759 1.00 38.59 75 ASP A O 1
ATOM 549 N N . VAL A 1 76 ? 5.244 38.892 -7.441 1.00 43.81 76 VAL A N 1
ATOM 550 C CA . VAL A 1 76 ? 5.995 40.089 -7.029 1.00 43.81 76 VAL A CA 1
ATOM 551 C C . VAL A 1 76 ? 5.869 40.304 -5.523 1.00 43.81 76 VAL A C 1
ATOM 553 O O . VAL A 1 76 ? 4.777 40.230 -4.959 1.00 43.81 76 VAL A O 1
ATOM 556 N N . LEU A 1 77 ? 6.994 40.586 -4.856 1.00 52.53 77 LEU A N 1
ATOM 557 C CA . LEU A 1 77 ? 7.022 40.882 -3.422 1.00 52.53 77 LEU A CA 1
ATOM 558 C C . LEU A 1 77 ? 7.523 42.304 -3.203 1.00 52.53 77 LEU A C 1
ATOM 560 O O . LEU A 1 77 ? 8.623 42.655 -3.632 1.00 52.53 77 LEU A O 1
ATOM 564 N N . ALA A 1 78 ? 6.733 43.107 -2.495 1.00 51.53 78 ALA A N 1
ATOM 565 C CA . ALA A 1 78 ? 7.125 44.443 -2.069 1.00 51.53 78 ALA A CA 1
ATOM 566 C C . ALA A 1 78 ? 7.485 44.427 -0.578 1.00 51.53 78 ALA A C 1
ATOM 568 O O . ALA A 1 78 ? 6.676 44.046 0.268 1.00 51.53 78 ALA A O 1
ATOM 569 N N . VAL A 1 79 ? 8.710 44.842 -0.256 1.00 58.47 79 VAL A N 1
ATOM 570 C CA . VAL A 1 79 ? 9.224 44.964 1.112 1.00 58.47 79 VAL A CA 1
ATOM 571 C C . VAL A 1 79 ? 9.221 46.431 1.520 1.00 58.47 79 VAL A C 1
ATOM 573 O O . VAL A 1 79 ? 9.854 47.246 0.851 1.00 58.47 79 VAL A O 1
ATOM 576 N N . ILE A 1 80 ? 8.570 46.770 2.635 1.00 55.09 80 ILE A N 1
ATOM 577 C CA . ILE A 1 80 ? 8.629 48.121 3.217 1.00 55.09 80 ILE A CA 1
ATOM 578 C C . ILE A 1 80 ? 9.622 48.117 4.385 1.00 55.09 80 ILE A C 1
ATOM 580 O O . ILE A 1 80 ? 9.295 47.634 5.465 1.00 55.09 80 ILE A O 1
ATOM 584 N N . ASP A 1 81 ? 10.825 48.671 4.199 1.00 53.25 81 ASP A N 1
ATOM 585 C CA . ASP A 1 81 ? 11.784 48.882 5.296 1.00 53.25 81 ASP A CA 1
ATOM 586 C C . ASP A 1 81 ? 11.682 50.328 5.802 1.00 53.25 81 ASP A C 1
ATOM 588 O O . ASP A 1 81 ? 12.065 51.282 5.118 1.00 53.25 81 ASP A O 1
ATOM 592 N N . ALA A 1 82 ? 11.151 50.495 7.014 1.00 50.97 82 ALA A N 1
ATOM 593 C CA . ALA A 1 82 ? 11.135 51.771 7.718 1.00 50.97 82 ALA A CA 1
ATOM 594 C C . ALA A 1 82 ? 12.353 51.860 8.645 1.00 50.97 82 ALA A C 1
ATOM 596 O O . ALA A 1 82 ? 12.524 51.048 9.559 1.00 50.97 82 ALA A O 1
ATOM 597 N N . LYS A 1 83 ? 13.208 52.865 8.434 1.00 46.66 83 LYS A N 1
ATOM 598 C CA . LYS A 1 83 ? 14.336 53.155 9.325 1.00 46.66 83 LYS A CA 1
ATOM 599 C C . LYS A 1 83 ? 13.998 54.363 10.189 1.00 46.66 83 LYS A C 1
ATOM 601 O O . LYS A 1 83 ? 13.969 55.491 9.705 1.00 46.66 83 LYS A O 1
ATOM 606 N N . SER A 1 84 ? 13.792 54.119 11.480 1.00 41.88 84 SER A N 1
ATOM 607 C CA . SER A 1 84 ? 13.867 55.157 12.508 1.00 41.88 84 SER A CA 1
ATOM 608 C C . SER A 1 84 ? 15.254 55.114 13.150 1.00 41.88 84 SER A C 1
ATOM 610 O O . SER A 1 84 ? 15.657 54.089 13.703 1.00 41.88 84 SER A O 1
ATOM 612 N N . LYS A 1 85 ? 15.990 56.226 13.064 1.00 38.69 85 LYS A N 1
ATOM 613 C CA . LYS A 1 85 ? 17.064 56.542 14.012 1.00 38.69 85 LYS A CA 1
ATOM 614 C C . LYS A 1 85 ? 16.454 57.325 15.173 1.00 38.69 85 LYS A C 1
ATOM 616 O O . LYS A 1 85 ? 15.517 58.100 14.982 1.00 38.69 85 LYS A O 1
ATOM 621 N N . LYS A 1 86 ? 16.999 57.133 16.375 1.00 33.81 86 LYS A N 1
ATOM 622 C CA . LYS A 1 86 ? 16.557 57.820 17.595 1.00 33.81 86 LYS A CA 1
ATOM 623 C C . LYS A 1 86 ? 16.781 59.334 17.421 1.00 33.81 86 LYS A C 1
ATOM 625 O O . LYS A 1 86 ? 17.923 59.773 17.447 1.00 33.81 86 LYS A O 1
ATOM 630 N N . GLY A 1 87 ? 15.705 60.094 17.196 1.00 41.22 87 GLY A N 1
ATOM 631 C CA . GLY A 1 87 ? 15.737 61.552 16.985 1.00 41.22 87 GLY A CA 1
ATOM 632 C C . GLY A 1 87 ? 15.343 62.055 15.585 1.00 41.22 87 GLY A C 1
ATOM 633 O O . GLY A 1 87 ? 15.133 63.253 15.435 1.00 41.22 87 GLY A O 1
ATOM 634 N N . GLU A 1 88 ? 15.173 61.191 14.575 1.00 40.66 88 GLU A N 1
ATOM 635 C CA . GLU A 1 88 ? 14.814 61.611 13.203 1.00 40.66 88 GLU A CA 1
ATOM 636 C C . GLU A 1 88 ? 13.469 61.031 12.725 1.00 40.66 88 GLU A C 1
ATOM 638 O O . GLU A 1 88 ? 13.089 59.906 13.067 1.00 40.66 88 GLU A O 1
ATOM 643 N N . ARG A 1 89 ? 12.744 61.786 11.881 1.00 42.19 89 ARG A N 1
ATOM 644 C CA . ARG A 1 89 ? 11.504 61.316 11.232 1.00 42.19 89 ARG A CA 1
ATOM 645 C C . ARG A 1 89 ? 11.815 60.156 10.280 1.00 42.19 89 ARG A C 1
ATOM 647 O O . ARG A 1 89 ? 12.672 60.280 9.411 1.00 42.19 89 ARG A O 1
ATOM 654 N N . ALA A 1 90 ? 11.093 59.045 10.430 1.00 45.81 90 ALA A N 1
ATOM 655 C CA . ALA A 1 90 ? 11.406 57.790 9.750 1.00 45.81 90 ALA A CA 1
ATOM 656 C C . ALA A 1 90 ? 11.315 57.884 8.214 1.00 45.81 90 ALA A C 1
ATOM 658 O O . ALA A 1 90 ? 10.252 58.145 7.643 1.00 45.81 90 ALA A O 1
ATOM 659 N N . ALA A 1 91 ? 12.428 57.583 7.543 1.00 50.47 91 ALA A N 1
ATOM 660 C CA . ALA A 1 91 ? 12.449 57.353 6.105 1.00 50.47 91 ALA A CA 1
ATOM 661 C C . ALA A 1 91 ? 11.983 55.918 5.812 1.00 50.47 91 ALA A C 1
ATOM 663 O O . ALA A 1 91 ? 12.456 54.959 6.431 1.00 50.47 91 ALA A O 1
ATOM 664 N N . ALA A 1 92 ? 11.064 55.772 4.856 1.00 52.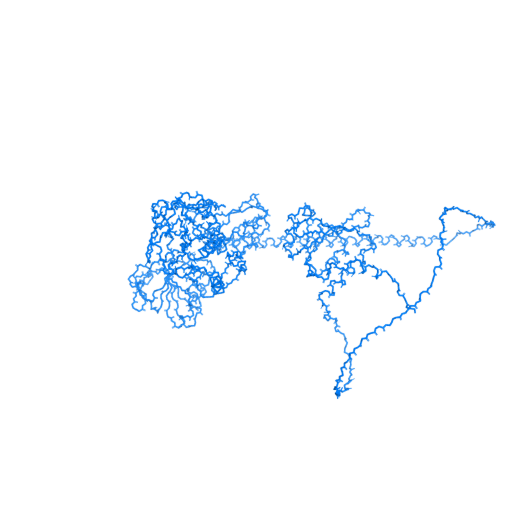53 92 ALA A N 1
ATOM 665 C CA . ALA A 1 92 ? 10.578 54.476 4.388 1.00 52.53 92 ALA A CA 1
ATOM 666 C C . ALA A 1 92 ? 11.109 54.209 2.978 1.00 52.53 92 ALA A C 1
ATOM 668 O O . ALA A 1 92 ? 10.987 55.062 2.096 1.00 52.53 92 ALA A O 1
ATOM 669 N N . THR A 1 93 ? 11.692 53.029 2.775 1.00 54.97 93 THR A N 1
ATOM 670 C CA . THR A 1 93 ? 12.141 52.554 1.461 1.00 54.97 93 THR A CA 1
ATOM 671 C C . THR A 1 93 ? 11.309 51.342 1.068 1.00 54.97 93 THR A C 1
ATOM 673 O O . THR A 1 93 ? 11.176 50.407 1.857 1.00 54.97 93 THR A O 1
ATOM 676 N N . ILE A 1 94 ? 10.752 51.356 -0.143 1.00 53.66 94 ILE A N 1
ATOM 677 C CA . ILE A 1 94 ? 10.057 50.207 -0.723 1.00 53.66 94 ILE A CA 1
ATOM 678 C C . ILE A 1 94 ? 11.022 49.506 -1.676 1.00 53.66 94 ILE A C 1
ATOM 680 O O . ILE A 1 94 ? 11.487 50.106 -2.646 1.00 53.66 94 ILE A O 1
ATOM 684 N N . GLN A 1 95 ? 11.322 48.241 -1.395 1.00 59.31 95 GLN A N 1
ATOM 685 C CA . GLN A 1 95 ? 12.176 47.385 -2.211 1.00 59.31 95 GLN A CA 1
ATOM 686 C C . GLN A 1 95 ? 11.325 46.284 -2.849 1.00 59.31 95 GLN A C 1
ATOM 688 O O . GLN A 1 95 ? 10.676 45.514 -2.144 1.00 59.31 95 GLN A O 1
ATOM 693 N N . VAL A 1 96 ? 11.329 46.199 -4.175 1.00 51.62 96 VAL A N 1
ATOM 694 C CA . VAL A 1 96 ? 10.590 45.182 -4.934 1.00 51.62 96 VAL A CA 1
ATOM 695 C C . VAL A 1 96 ? 11.523 44.032 -5.299 1.00 51.62 96 VAL A C 1
ATOM 697 O O . VAL A 1 96 ? 12.671 44.266 -5.684 1.00 51.62 96 VAL A O 1
ATOM 700 N N . TYR A 1 97 ? 11.023 42.803 -5.178 1.00 54.72 97 TYR A N 1
ATOM 701 C CA . TYR A 1 97 ? 11.724 41.563 -5.497 1.00 54.72 97 TYR A CA 1
ATOM 702 C C . TYR A 1 97 ? 10.926 40.723 -6.502 1.00 54.72 97 TYR A C 1
ATOM 704 O O . TYR A 1 97 ? 9.699 40.639 -6.425 1.00 54.72 97 TYR A O 1
ATOM 712 N N . SER A 1 98 ? 11.639 40.059 -7.413 1.00 50.69 98 SER A N 1
ATOM 713 C CA . SER A 1 98 ? 11.069 39.079 -8.350 1.00 50.69 98 SER A CA 1
ATOM 714 C C . SER A 1 98 ? 10.811 37.741 -7.650 1.00 50.69 98 SER A C 1
ATOM 716 O O . SER A 1 98 ? 11.731 37.192 -7.041 1.00 50.69 98 SER A O 1
ATOM 718 N N . ALA A 1 99 ? 9.615 37.155 -7.781 1.00 55.62 99 ALA A N 1
ATOM 719 C CA . ALA A 1 99 ? 9.361 35.795 -7.290 1.00 55.62 99 ALA A CA 1
ATOM 720 C C . ALA A 1 99 ? 10.206 34.731 -8.010 1.00 55.62 99 ALA A C 1
ATOM 722 O O . ALA A 1 99 ? 10.622 33.744 -7.401 1.00 55.62 99 ALA A O 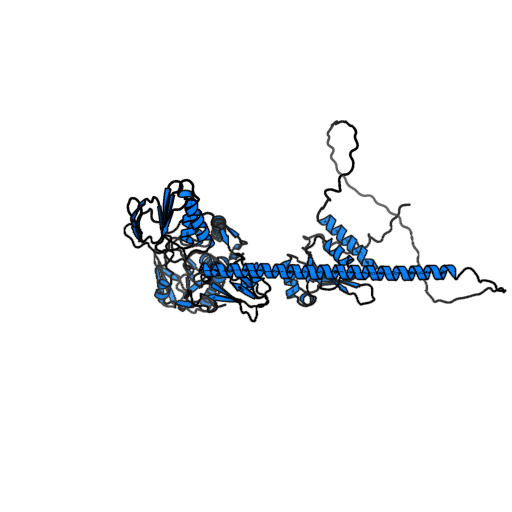1
ATOM 723 N N . ARG A 1 100 ? 10.503 34.940 -9.302 1.00 49.25 100 ARG A N 1
ATOM 724 C CA . ARG A 1 100 ? 11.227 33.968 -10.140 1.00 49.25 100 ARG A CA 1
ATOM 725 C C . ARG A 1 100 ? 12.716 33.901 -9.809 1.00 49.25 100 ARG A C 1
ATOM 727 O O . ARG A 1 100 ? 13.275 32.803 -9.771 1.00 49.25 100 ARG A O 1
ATOM 734 N N . THR A 1 101 ? 13.369 35.037 -9.542 1.00 50.66 101 THR A N 1
ATOM 735 C CA . THR A 1 101 ? 14.818 35.101 -9.237 1.00 50.66 101 THR A CA 1
ATOM 736 C C . THR A 1 101 ? 15.120 35.287 -7.748 1.00 50.66 101 THR A C 1
ATOM 738 O O . THR A 1 101 ? 16.146 34.802 -7.276 1.00 50.66 101 THR A O 1
ATOM 741 N N . GLY A 1 102 ? 14.187 35.833 -6.963 1.00 54.53 102 GLY A N 1
ATOM 742 C CA . GLY A 1 102 ? 14.385 36.150 -5.544 1.00 54.53 102 GLY A CA 1
ATOM 743 C C . GLY A 1 102 ? 15.266 37.382 -5.315 1.00 54.53 102 GLY A C 1
ATOM 744 O O . GLY A 1 102 ? 15.658 37.652 -4.181 1.00 54.53 102 GLY A O 1
ATOM 745 N N . GLU A 1 103 ? 15.595 38.106 -6.384 1.00 58.31 103 GLU A N 1
ATOM 746 C CA . GLU A 1 103 ? 16.518 39.238 -6.390 1.00 58.31 103 GLU A CA 1
ATOM 747 C C . GLU A 1 103 ? 15.769 40.580 -6.393 1.00 58.31 103 GLU A C 1
ATOM 749 O O . GLU A 1 103 ? 14.632 40.652 -6.878 1.00 58.31 103 GLU A O 1
ATOM 754 N N . PRO A 1 104 ? 16.382 41.644 -5.841 1.00 55.91 104 PRO A N 1
ATOM 755 C CA . PRO A 1 104 ? 15.806 42.982 -5.852 1.00 55.91 104 PRO A CA 1
ATOM 756 C C . PRO A 1 104 ? 15.777 43.555 -7.275 1.00 55.91 104 PRO A C 1
ATOM 758 O O . PRO A 1 104 ? 16.816 43.684 -7.914 1.00 55.91 104 PRO A O 1
ATOM 761 N N . THR A 1 105 ? 14.601 43.962 -7.751 1.00 49.00 105 THR A N 1
ATOM 762 C CA . THR A 1 105 ? 14.419 44.537 -9.097 1.00 49.00 105 THR A CA 1
ATOM 763 C C . THR A 1 105 ? 14.297 46.059 -9.093 1.00 49.00 105 THR A C 1
ATOM 765 O O . THR A 1 105 ? 14.656 46.706 -10.074 1.00 49.00 105 THR A O 1
ATOM 768 N N . ARG A 1 106 ? 13.790 46.665 -8.008 1.00 47.50 106 ARG A N 1
ATOM 769 C CA . ARG A 1 106 ? 13.630 48.127 -7.904 1.00 47.50 106 ARG A CA 1
ATOM 770 C C . ARG A 1 106 ? 13.610 48.609 -6.455 1.00 47.50 106 ARG A C 1
ATOM 772 O O . ARG A 1 106 ? 13.117 47.904 -5.579 1.00 47.50 106 ARG A O 1
ATOM 779 N N . SER A 1 107 ? 14.104 49.824 -6.218 1.00 46.88 107 SER A N 1
ATOM 780 C CA . SER A 1 107 ? 14.074 50.500 -4.914 1.00 46.88 107 SER A CA 1
ATOM 781 C C . SER A 1 107 ? 13.486 51.901 -5.056 1.00 46.88 107 SER A C 1
ATOM 783 O O . SER A 1 107 ? 13.813 52.602 -6.014 1.00 46.88 107 SER A O 1
ATOM 785 N N . VAL A 1 108 ? 12.634 52.318 -4.118 1.00 45.69 108 VAL A N 1
ATOM 786 C CA . VAL A 1 108 ? 12.050 53.667 -4.072 1.00 45.69 108 VAL A CA 1
ATOM 787 C C . VAL A 1 108 ? 12.125 54.206 -2.644 1.00 45.69 108 VAL A C 1
ATOM 789 O O . VAL A 1 108 ? 11.568 53.613 -1.721 1.00 45.69 108 VAL A O 1
ATOM 792 N N . SER A 1 109 ? 12.792 55.347 -2.462 1.00 46.12 109 SER A N 1
ATOM 793 C CA . SER A 1 109 ? 12.902 56.040 -1.171 1.00 46.12 109 SER A CA 1
ATOM 794 C C . SER A 1 109 ? 11.873 57.169 -1.072 1.00 46.12 109 SER A C 1
ATOM 796 O O . SER A 1 109 ? 11.777 58.008 -1.970 1.00 46.12 109 SER A O 1
ATOM 798 N N . LEU A 1 110 ? 11.085 57.195 0.007 1.00 47.62 110 LEU A N 1
ATOM 799 C CA . LEU A 1 110 ? 9.955 58.115 0.163 1.00 47.62 110 LEU A CA 1
ATOM 800 C C . LEU A 1 110 ? 10.285 59.280 1.105 1.00 47.62 110 LEU A C 1
ATOM 802 O O . LEU A 1 110 ? 10.605 59.081 2.277 1.00 47.62 110 LEU A O 1
ATOM 806 N N . ARG A 1 111 ? 10.126 60.518 0.613 1.00 47.72 111 ARG A N 1
ATOM 807 C CA . ARG A 1 111 ? 10.203 61.738 1.442 1.00 47.72 111 ARG A CA 1
ATOM 808 C C . ARG A 1 111 ? 8.955 61.861 2.344 1.00 47.72 111 ARG A C 1
ATOM 810 O O . ARG A 1 111 ? 7.864 61.510 1.890 1.00 47.72 111 ARG A O 1
ATOM 817 N N . PRO A 1 112 ? 9.042 62.451 3.557 1.00 49.34 112 PRO A N 1
ATOM 818 C CA . PRO A 1 112 ? 7.938 62.446 4.531 1.00 49.34 112 PRO A CA 1
ATOM 819 C C . PRO A 1 112 ? 6.593 63.015 4.040 1.00 49.34 112 PRO A C 1
ATOM 821 O O . PRO A 1 112 ? 5.539 62.497 4.393 1.00 49.34 112 PRO A O 1
ATOM 824 N N . ARG A 1 113 ? 6.594 64.049 3.181 1.00 44.75 113 ARG A N 1
ATOM 825 C CA . ARG A 1 113 ? 5.351 64.607 2.603 1.00 44.75 113 ARG A CA 1
ATOM 826 C C . ARG A 1 113 ? 4.690 63.698 1.551 1.00 44.75 113 ARG A C 1
ATOM 828 O O . ARG A 1 113 ? 3.491 63.823 1.335 1.00 44.75 113 ARG A O 1
ATOM 835 N N . ALA A 1 114 ? 5.431 62.778 0.928 1.00 43.91 114 ALA A N 1
ATOM 836 C CA . ALA A 1 114 ? 4.907 61.870 -0.099 1.00 43.91 114 ALA A CA 1
ATOM 837 C C . ALA A 1 114 ? 4.241 60.607 0.485 1.00 43.91 114 ALA A C 1
ATOM 839 O O . ALA A 1 114 ? 3.409 59.992 -0.179 1.00 43.91 114 ALA A O 1
ATOM 840 N N . GLN A 1 115 ? 4.571 60.234 1.729 1.00 52.34 115 GLN A N 1
ATOM 841 C CA . GLN A 1 115 ? 4.096 58.997 2.366 1.00 52.34 115 GLN A CA 1
ATOM 842 C C . GLN A 1 115 ? 2.563 58.940 2.502 1.00 52.34 115 GLN A C 1
ATOM 844 O O . GLN A 1 115 ? 1.973 57.910 2.190 1.00 52.34 115 GLN A O 1
ATOM 849 N N . ARG A 1 116 ? 1.900 60.043 2.894 1.00 45.38 116 ARG A N 1
ATOM 850 C CA . ARG A 1 116 ? 0.425 60.080 3.001 1.00 45.38 116 ARG A CA 1
ATOM 851 C C . ARG A 1 116 ? -0.267 59.997 1.638 1.00 45.38 116 ARG A C 1
ATOM 853 O O . ARG A 1 116 ? -1.160 59.180 1.473 1.00 45.38 116 ARG A O 1
ATOM 860 N N . ALA A 1 117 ? 0.174 60.783 0.653 1.00 43.59 117 ALA A N 1
ATOM 861 C CA . ALA A 1 117 ? -0.452 60.809 -0.672 1.00 43.59 117 ALA A CA 1
ATOM 862 C C . ALA A 1 117 ? -0.334 59.462 -1.409 1.00 43.59 117 ALA A C 1
ATOM 864 O O . ALA A 1 117 ? -1.310 58.990 -1.990 1.00 43.59 117 ALA A O 1
ATOM 865 N N . LEU A 1 118 ? 0.837 58.813 -1.339 1.00 44.62 118 LEU A N 1
ATOM 866 C CA . LEU A 1 118 ? 1.064 57.519 -1.986 1.00 44.62 118 LEU A CA 1
ATOM 867 C C . LEU A 1 118 ? 0.227 56.395 -1.355 1.00 44.62 118 LEU A C 1
ATOM 869 O O . LEU A 1 118 ? -0.293 55.552 -2.081 1.00 44.62 118 LEU A O 1
ATOM 873 N N . MET A 1 119 ? 0.060 56.391 -0.028 1.00 47.56 119 MET A N 1
ATOM 874 C CA . MET A 1 119 ? -0.782 55.402 0.657 1.00 47.56 119 MET A CA 1
ATOM 875 C C . MET A 1 119 ? -2.272 55.606 0.377 1.00 47.56 119 MET A C 1
ATOM 877 O O . MET A 1 119 ? -2.962 54.628 0.103 1.00 47.56 119 MET A O 1
ATOM 881 N N . THR A 1 120 ? -2.761 56.850 0.330 1.00 44.34 120 THR A N 1
ATOM 882 C CA . THR A 1 120 ? -4.146 57.126 -0.085 1.00 44.34 120 THR A CA 1
ATOM 883 C C . THR A 1 120 ? -4.407 56.678 -1.530 1.00 44.34 120 THR A C 1
ATOM 885 O O . THR A 1 120 ? -5.441 56.071 -1.799 1.00 44.34 120 THR A O 1
ATOM 888 N N . ALA A 1 121 ? -3.464 56.906 -2.453 1.00 44.69 121 ALA A N 1
ATOM 889 C CA . ALA A 1 121 ? -3.593 56.483 -3.851 1.00 44.69 121 ALA A CA 1
ATOM 890 C C . ALA A 1 121 ? -3.567 54.949 -4.026 1.00 44.69 121 ALA A C 1
ATOM 892 O O . ALA A 1 121 ? -4.352 54.405 -4.803 1.00 44.69 121 ALA A O 1
ATOM 893 N N . LEU A 1 122 ? -2.707 54.243 -3.281 1.00 44.69 122 LEU A N 1
ATOM 894 C CA . LEU A 1 122 ? -2.663 52.774 -3.273 1.00 44.69 122 LEU A CA 1
ATOM 895 C C . LEU A 1 122 ? -3.952 52.163 -2.707 1.00 44.69 122 LEU A C 1
ATOM 897 O O . LEU A 1 122 ? -4.483 51.222 -3.293 1.00 44.69 122 LEU A O 1
ATOM 901 N N . LEU A 1 123 ? -4.492 52.724 -1.620 1.00 42.47 123 LEU A N 1
ATOM 902 C CA . LEU A 1 123 ? -5.757 52.270 -1.033 1.00 42.47 123 LEU A CA 1
ATOM 903 C C . LEU A 1 123 ? -6.946 52.491 -1.977 1.00 42.47 123 LEU A C 1
ATOM 905 O O . LEU A 1 123 ? -7.756 51.582 -2.150 1.00 42.47 123 LEU A O 1
ATOM 909 N N . ALA A 1 124 ? -7.023 53.651 -2.637 1.00 42.75 124 ALA A N 1
ATOM 910 C CA . ALA A 1 124 ? -8.078 53.941 -3.607 1.00 42.75 124 ALA A CA 1
ATOM 911 C C . ALA A 1 124 ? -8.062 52.957 -4.791 1.00 42.75 124 ALA A C 1
ATOM 913 O O . ALA A 1 124 ? -9.101 52.401 -5.145 1.00 42.75 124 ALA A O 1
ATOM 914 N N . ARG A 1 125 ? -6.883 52.672 -5.364 1.00 41.44 125 ARG A N 1
ATOM 915 C CA . ARG A 1 125 ? -6.795 51.802 -6.546 1.00 41.44 125 ARG A CA 1
ATOM 916 C C . ARG A 1 125 ? -7.023 50.320 -6.231 1.00 41.44 125 ARG A C 1
ATOM 918 O O . ARG A 1 125 ? -7.578 49.608 -7.062 1.00 41.44 125 ARG A O 1
ATOM 925 N N . VAL A 1 126 ? -6.660 49.865 -5.028 1.00 40.25 126 VAL A N 1
ATOM 926 C CA . VAL A 1 126 ? -7.012 48.518 -4.538 1.00 40.25 126 VAL A CA 1
ATOM 927 C C . VAL A 1 126 ? -8.518 48.403 -4.256 1.00 40.25 126 VAL A C 1
ATOM 929 O O . VAL A 1 126 ? -9.088 47.344 -4.492 1.00 40.25 126 VAL A O 1
ATOM 932 N N . ALA A 1 127 ? -9.193 49.468 -3.811 1.00 38.59 127 ALA A N 1
ATOM 933 C CA . ALA A 1 127 ? -10.644 49.441 -3.609 1.00 38.59 127 ALA A CA 1
ATOM 934 C C . ALA A 1 127 ? -11.431 49.321 -4.932 1.00 38.59 127 ALA A C 1
ATOM 936 O O . ALA A 1 127 ? -12.368 48.525 -5.013 1.00 38.59 127 ALA A O 1
ATOM 937 N N . GLU A 1 128 ? -11.024 50.053 -5.978 1.00 38.88 128 GLU A N 1
ATOM 938 C CA . GLU A 1 128 ? -11.641 49.971 -7.314 1.00 38.88 128 GLU A CA 1
ATOM 939 C C . GLU A 1 128 ? -11.464 48.591 -7.968 1.00 38.88 128 GLU A C 1
ATOM 941 O O . GLU A 1 128 ? -12.409 48.058 -8.546 1.00 38.88 128 GLU A O 1
ATOM 946 N N . LEU A 1 129 ? -10.277 47.983 -7.843 1.00 35.66 129 LEU A N 1
ATOM 947 C CA . LEU A 1 129 ? -9.940 46.703 -8.487 1.00 35.66 129 LEU A CA 1
ATOM 948 C C . LEU A 1 129 ? -10.751 45.492 -7.988 1.00 35.66 129 LEU A C 1
ATOM 950 O O . LEU A 1 129 ? -10.766 44.466 -8.662 1.00 35.66 129 LEU A O 1
ATOM 954 N N . PHE A 1 130 ? -11.421 45.594 -6.835 1.00 34.03 130 PHE A N 1
ATOM 955 C CA . PHE A 1 130 ? -12.170 44.487 -6.222 1.00 34.03 130 PHE A CA 1
ATOM 956 C C . PHE A 1 130 ? -13.685 44.740 -6.087 1.00 34.03 130 PHE A C 1
ATOM 958 O O . PHE A 1 130 ? -14.379 43.934 -5.472 1.00 34.03 130 PHE A O 1
ATOM 965 N N . ASN A 1 131 ? -14.206 45.833 -6.663 1.00 33.03 131 ASN A N 1
ATOM 966 C CA . ASN A 1 131 ? -15.638 46.183 -6.724 1.00 33.03 131 ASN A CA 1
ATOM 967 C C . ASN A 1 131 ? -16.407 46.036 -5.386 1.00 33.03 131 ASN A C 1
ATOM 969 O O . ASN A 1 131 ? -17.516 45.500 -5.315 1.00 33.03 131 ASN A O 1
ATOM 973 N N . LEU A 1 132 ? -15.795 46.500 -4.294 1.00 32.75 132 LEU A N 1
ATOM 974 C CA . LEU A 1 132 ? -16.329 46.384 -2.936 1.00 32.75 132 LEU A CA 1
ATOM 975 C C . LEU A 1 132 ? -17.235 47.572 -2.578 1.00 32.75 132 LEU A C 1
ATOM 977 O O . LEU A 1 132 ? -16.798 48.522 -1.929 1.00 32.75 132 LEU A O 1
ATOM 981 N N . GLN A 1 133 ? -18.517 47.493 -2.939 1.00 28.88 133 GLN A N 1
ATOM 982 C CA . GLN A 1 133 ? -19.543 48.371 -2.359 1.00 28.88 133 GLN A CA 1
ATOM 983 C C . GLN A 1 133 ? -19.812 47.982 -0.887 1.00 28.88 133 GLN A C 1
ATOM 985 O O . GLN A 1 133 ? -20.009 46.795 -0.599 1.00 28.88 133 GLN A O 1
ATOM 990 N N . PRO A 1 134 ? -19.827 48.931 0.069 1.00 32.41 134 PRO A N 1
ATOM 991 C CA . PRO A 1 134 ? -20.046 48.622 1.480 1.00 32.41 134 PRO A CA 1
ATOM 992 C C . PRO A 1 134 ? -21.523 48.313 1.770 1.00 32.41 134 PRO A C 1
ATOM 994 O O . PRO A 1 134 ? -22.399 49.146 1.548 1.00 32.41 134 PRO A O 1
ATOM 997 N N . LYS A 1 135 ? -21.805 47.133 2.338 1.00 26.44 135 LYS A N 1
ATOM 998 C CA . LYS A 1 135 ? -23.116 46.831 2.931 1.00 26.44 135 LYS A CA 1
ATOM 999 C C . LYS A 1 135 ? -23.162 47.275 4.399 1.00 26.44 135 LYS A C 1
ATOM 1001 O O . LYS A 1 135 ? -22.356 46.820 5.202 1.00 26.44 135 LYS A O 1
ATOM 1006 N N . ASN A 1 136 ? -24.184 48.076 4.705 1.00 30.78 136 ASN A N 1
ATOM 1007 C CA . ASN A 1 136 ? -24.737 48.420 6.022 1.00 30.78 136 ASN A CA 1
ATOM 1008 C C . ASN A 1 136 ? -23.893 49.330 6.942 1.00 30.78 136 ASN A C 1
ATOM 1010 O O . ASN A 1 136 ? -23.049 48.881 7.714 1.00 30.78 136 ASN A O 1
ATOM 1014 N N . ALA A 1 137 ? -24.256 50.618 6.935 1.00 28.67 137 ALA A N 1
ATOM 1015 C CA . ALA A 1 137 ? -24.156 51.524 8.084 1.00 28.67 137 ALA A CA 1
ATOM 1016 C C . ALA A 1 137 ? -25.433 51.386 8.967 1.00 28.67 137 ALA A C 1
ATOM 1018 O O . ALA A 1 137 ? -26.401 50.768 8.514 1.00 28.67 137 ALA A O 1
ATOM 1019 N N . PRO A 1 138 ? -25.458 51.874 10.226 1.00 29.19 138 PRO A N 1
ATOM 1020 C CA . PRO A 1 138 ? -26.437 51.428 11.223 1.00 29.19 138 PRO A CA 1
ATOM 1021 C C . PRO A 1 138 ? -27.834 52.054 11.093 1.00 29.19 138 PRO A C 1
ATOM 1023 O O . PRO A 1 138 ? -28.006 53.179 10.633 1.00 29.19 138 PRO A O 1
ATOM 1026 N N . THR A 1 139 ? -28.830 51.322 11.593 1.00 26.95 139 THR A N 1
ATOM 1027 C CA . THR A 1 139 ? -30.221 51.763 11.767 1.00 26.95 139 THR A CA 1
ATOM 1028 C C . THR A 1 139 ? -30.364 52.791 12.891 1.00 26.95 139 THR A C 1
ATOM 1030 O O . THR A 1 139 ? -29.948 52.521 14.018 1.00 26.95 139 THR A O 1
ATOM 1033 N N . ALA A 1 140 ? -31.057 53.900 12.626 1.00 28.84 140 ALA A N 1
ATOM 1034 C CA . ALA A 1 140 ? -31.570 54.807 13.651 1.00 28.84 140 ALA A CA 1
ATOM 1035 C C . ALA A 1 140 ? -32.887 55.462 13.195 1.00 28.84 140 ALA A C 1
ATOM 1037 O O . ALA A 1 140 ? -32.964 55.946 12.071 1.00 28.84 140 ALA A O 1
ATOM 1038 N N . GLY A 1 141 ? -33.875 55.523 14.096 1.00 27.34 141 GLY A N 1
ATOM 1039 C CA . GLY A 1 141 ? -35.037 56.421 14.012 1.00 27.34 141 GLY A CA 1
ATOM 1040 C C . GLY A 1 141 ? -36.209 55.969 13.131 1.00 27.34 141 GLY A C 1
ATOM 1041 O O . GLY A 1 141 ? -36.139 56.013 11.908 1.00 27.34 141 GLY A O 1
ATOM 1042 N N . SER A 1 142 ? -37.345 55.641 13.758 1.00 25.62 142 SER A N 1
ATOM 1043 C CA . SER A 1 142 ? -38.638 55.632 13.064 1.00 25.62 142 SER A CA 1
ATOM 1044 C C . SER A 1 142 ? -39.177 57.057 12.913 1.00 25.62 142 SER A C 1
ATOM 1046 O O . SER A 1 142 ? -39.237 57.781 13.906 1.00 25.62 142 SER A O 1
ATOM 1048 N N . ALA A 1 143 ? -39.691 57.410 11.737 1.00 26.69 143 ALA A N 1
ATOM 1049 C CA . ALA A 1 143 ? -40.714 58.444 11.590 1.00 26.69 143 ALA A CA 1
ATOM 1050 C C . ALA A 1 143 ? -41.590 58.142 10.362 1.00 26.69 143 ALA A C 1
ATOM 1052 O O . ALA A 1 143 ? -41.099 57.712 9.324 1.00 26.69 143 ALA A O 1
ATOM 1053 N N . ALA A 1 144 ? -42.895 58.315 10.541 1.00 27.23 144 ALA A N 1
ATOM 1054 C CA . ALA A 1 144 ? -43.981 57.934 9.644 1.00 27.23 144 ALA A CA 1
ATOM 1055 C C . ALA A 1 144 ? -43.997 58.607 8.253 1.00 27.23 144 ALA A C 1
ATOM 1057 O O . ALA A 1 144 ? -43.475 59.705 8.084 1.00 27.23 144 ALA A O 1
ATOM 1058 N N . GLY A 1 145 ? -44.772 58.019 7.326 1.00 24.72 145 GLY A N 1
ATOM 1059 C CA . GLY A 1 145 ? -45.543 58.801 6.342 1.00 24.72 145 GLY A CA 1
ATOM 1060 C C . GLY A 1 145 ? -45.454 58.374 4.870 1.00 24.72 145 GLY A C 1
ATOM 1061 O O . GLY A 1 145 ? -44.430 58.575 4.236 1.00 24.72 145 GLY A O 1
ATOM 1062 N N . SER A 1 146 ? -46.569 57.835 4.349 1.00 26.47 146 SER A N 1
ATOM 1063 C CA . SER A 1 146 ? -47.191 58.075 3.015 1.00 26.47 146 SER A CA 1
ATOM 1064 C C . SER A 1 146 ? -46.380 58.758 1.887 1.00 26.47 146 SER A C 1
ATOM 1066 O O . SER A 1 146 ? -45.790 59.807 2.112 1.00 26.47 146 SER A O 1
ATOM 1068 N N . GLY A 1 147 ? -46.454 58.354 0.610 1.00 25.94 147 GLY A N 1
ATOM 1069 C CA . GLY A 1 147 ? -47.324 57.383 -0.088 1.00 25.94 147 GLY A CA 1
ATOM 1070 C C . GLY A 1 147 ? -46.801 57.114 -1.523 1.00 25.94 147 GLY A C 1
ATOM 1071 O O . GLY A 1 147 ? -45.776 57.660 -1.908 1.00 25.94 147 GLY A O 1
ATOM 1072 N N . SER A 1 148 ? -47.356 56.164 -2.293 1.00 26.17 148 SER A N 1
ATOM 1073 C CA . SER A 1 148 ? -48.343 56.433 -3.372 1.00 26.17 148 SER A CA 1
ATOM 1074 C C . SER A 1 148 ? -47.997 57.644 -4.265 1.00 26.17 148 SER A C 1
ATOM 1076 O O . SER A 1 148 ? -47.923 58.747 -3.746 1.00 26.17 148 SER A O 1
ATOM 1078 N N . ALA A 1 149 ? -47.898 57.598 -5.598 1.00 26.84 149 ALA A N 1
ATOM 1079 C CA . ALA A 1 149 ? -47.927 56.537 -6.621 1.00 26.84 149 ALA A CA 1
ATOM 1080 C C . ALA A 1 149 ? -47.312 57.160 -7.922 1.00 26.84 149 ALA A C 1
ATOM 1082 O O . ALA A 1 149 ? -46.806 58.277 -7.856 1.00 26.84 149 ALA A O 1
ATOM 1083 N N . ALA A 1 150 ? -47.272 56.583 -9.130 1.00 27.12 150 ALA A N 1
ATOM 1084 C CA . ALA A 1 150 ? -47.815 55.346 -9.706 1.00 27.12 150 ALA A CA 1
ATOM 1085 C C . ALA A 1 150 ? -46.881 54.841 -10.844 1.00 27.12 150 ALA A C 1
ATOM 1087 O O . ALA A 1 150 ? -45.750 55.306 -10.967 1.00 27.12 150 ALA A O 1
ATOM 1088 N N . ALA A 1 151 ? -47.352 53.920 -11.696 1.00 27.59 151 ALA A N 1
ATOM 1089 C CA . ALA A 1 151 ? -46.689 53.526 -12.946 1.00 27.59 151 ALA A CA 1
ATOM 1090 C C . ALA A 1 151 ? -47.414 54.098 -14.179 1.00 27.59 151 ALA A C 1
ATOM 1092 O O . ALA A 1 151 ? -48.639 54.189 -14.179 1.00 27.59 151 ALA A O 1
ATOM 1093 N N . ALA A 1 152 ? -46.672 54.380 -15.254 1.00 26.62 152 ALA A N 1
ATOM 1094 C CA . ALA A 1 152 ? -47.197 54.433 -16.620 1.00 26.62 152 ALA A CA 1
ATOM 1095 C C . ALA A 1 152 ? -46.074 54.104 -17.618 1.00 26.62 152 ALA A C 1
ATOM 1097 O O . ALA A 1 152 ? -44.964 54.621 -17.503 1.00 26.62 152 ALA A O 1
ATOM 1098 N N . ALA A 1 153 ? -46.361 53.230 -18.580 1.00 26.48 153 ALA A N 1
ATOM 1099 C CA . ALA A 1 153 ? -45.450 52.831 -19.651 1.00 26.48 153 ALA A CA 1
ATOM 1100 C C . ALA A 1 153 ? -45.878 53.459 -20.986 1.00 26.48 153 ALA A C 1
ATOM 1102 O O . ALA A 1 153 ? -47.071 53.679 -21.180 1.00 26.48 153 ALA A O 1
ATOM 1103 N N . ALA A 1 154 ? -44.943 53.644 -21.926 1.00 25.86 154 ALA A N 1
ATOM 1104 C CA . ALA A 1 154 ? -45.227 53.675 -23.368 1.00 25.86 154 ALA A CA 1
ATOM 1105 C C . ALA A 1 154 ? -43.937 53.569 -24.210 1.00 25.86 154 ALA A C 1
ATOM 1107 O O . ALA A 1 154 ? -42.932 54.151 -23.824 1.00 25.86 154 ALA A O 1
ATOM 1108 N N . SER A 1 155 ? -44.031 52.864 -25.353 1.00 28.94 155 SER A N 1
ATOM 1109 C CA . SER A 1 155 ? -43.313 53.034 -26.649 1.00 28.94 155 SER A CA 1
ATOM 1110 C C . SER A 1 155 ? -41.798 53.359 -26.690 1.00 28.94 155 SER A C 1
ATOM 1112 O O . SER A 1 155 ? -41.313 54.235 -25.993 1.00 28.94 155 SER A O 1
ATOM 1114 N N . GLY A 1 156 ? -40.975 52.799 -27.585 1.00 25.48 156 GLY A N 1
ATOM 1115 C CA . GLY A 1 156 ? -41.263 52.076 -28.834 1.00 25.48 156 GLY A CA 1
ATOM 1116 C C . GLY A 1 156 ? -40.822 52.886 -30.069 1.00 25.48 156 GLY A C 1
ATOM 1117 O O . GLY A 1 156 ? -41.319 53.986 -30.272 1.00 25.48 156 GLY A O 1
ATOM 1118 N N . GLY A 1 157 ? -39.923 52.323 -30.890 1.00 26.45 157 GLY A N 1
ATOM 1119 C CA . GLY A 1 157 ? -39.343 52.930 -32.107 1.00 26.45 157 GLY A CA 1
ATOM 1120 C C . GLY A 1 157 ? -37.855 53.292 -31.925 1.00 26.45 157 GLY A C 1
ATOM 1121 O O . GLY A 1 157 ? -37.520 54.042 -31.019 1.00 26.45 157 GLY A O 1
ATOM 1122 N N . SER A 1 158 ? -36.875 52.645 -32.571 1.00 27.02 158 SER A N 1
ATOM 1123 C CA . SER A 1 158 ? -36.559 52.530 -34.016 1.00 27.02 158 SER A CA 1
ATOM 1124 C C . SER A 1 158 ? -35.918 53.794 -34.613 1.00 27.02 158 SER A C 1
ATOM 1126 O O . SER A 1 158 ? -36.591 54.808 -34.766 1.00 27.02 158 SER A O 1
ATOM 1128 N N . GLY A 1 159 ? -34.646 53.713 -35.022 1.00 27.89 159 GLY A N 1
ATOM 1129 C CA . GLY A 1 159 ? -33.951 54.793 -35.737 1.00 27.89 159 GLY A CA 1
ATOM 1130 C C . GLY A 1 159 ? -32.477 54.472 -36.007 1.00 27.89 159 GLY A C 1
ATOM 1131 O O . GLY A 1 159 ? -31.695 54.312 -35.075 1.00 27.89 159 GLY A O 1
ATOM 1132 N N . SER A 1 160 ? -32.108 54.351 -37.281 1.00 26.98 160 SER A N 1
ATOM 1133 C CA . SER A 1 160 ? -30.777 53.962 -37.774 1.00 26.98 160 SER A CA 1
ATOM 1134 C C . SER A 1 160 ? -30.060 55.102 -38.509 1.00 26.98 160 SER A C 1
ATOM 1136 O O . SER A 1 160 ? -30.720 55.936 -39.120 1.00 26.98 160 SER A O 1
ATOM 1138 N N . GLY A 1 161 ? -28.724 55.046 -38.565 1.00 27.05 161 GLY A N 1
ATOM 1139 C CA . GLY A 1 161 ? -27.863 55.874 -39.432 1.00 27.05 161 GLY A CA 1
ATOM 1140 C C . GLY A 1 161 ? -26.868 56.725 -38.623 1.00 27.05 161 GLY A C 1
ATOM 1141 O O . GLY A 1 161 ? -27.276 57.339 -37.647 1.00 27.05 161 GLY A O 1
ATOM 1142 N N . SER A 1 162 ? -25.541 56.743 -38.817 1.00 27.09 162 SER A N 1
ATOM 1143 C CA . SER A 1 162 ? -24.624 56.629 -39.979 1.00 27.09 162 SER A CA 1
ATOM 1144 C C . SER A 1 162 ? -24.068 57.990 -40.422 1.00 27.09 162 SER A C 1
ATOM 1146 O O . SER A 1 162 ? -24.837 58.884 -40.754 1.00 27.09 162 SER A O 1
ATOM 1148 N N . GLY A 1 163 ? -22.736 58.086 -40.522 1.00 26.86 163 GLY A N 1
ATOM 1149 C CA . GLY A 1 163 ? -21.982 59.242 -41.037 1.00 26.86 163 GLY A CA 1
ATOM 1150 C C . GLY A 1 163 ? -21.380 60.107 -39.912 1.00 26.86 163 GLY A C 1
ATOM 1151 O O . GLY A 1 163 ? -22.111 60.495 -39.012 1.00 26.86 163 GLY A O 1
ATOM 1152 N N . SER A 1 164 ? -20.074 60.363 -39.748 1.00 25.55 164 SER A N 1
ATOM 1153 C CA . SER A 1 164 ? -18.893 60.547 -40.626 1.00 25.55 164 SER A CA 1
ATOM 1154 C C . SER A 1 164 ? -18.525 62.019 -40.873 1.00 25.55 164 SER A C 1
ATOM 1156 O O . SER A 1 164 ? -19.391 62.805 -41.230 1.00 25.55 164 SER A O 1
ATOM 1158 N N . ALA A 1 165 ? -17.210 62.287 -40.844 1.00 25.78 165 ALA A N 1
ATOM 1159 C CA . ALA A 1 165 ? -16.491 63.411 -41.473 1.00 25.78 165 ALA A CA 1
ATOM 1160 C C . ALA A 1 165 ? -16.275 64.739 -40.687 1.00 25.78 165 ALA A C 1
ATOM 1162 O O . ALA A 1 165 ? -17.170 65.553 -40.514 1.00 25.78 165 ALA A O 1
ATOM 1163 N N . SER A 1 166 ? -15.001 64.948 -40.308 1.00 24.98 166 SER A N 1
ATOM 1164 C CA . SER A 1 166 ? -14.123 66.115 -40.598 1.00 24.98 166 SER A CA 1
ATOM 1165 C C . SER A 1 166 ? -14.555 67.584 -40.386 1.00 24.98 166 SER A C 1
ATOM 1167 O O . SER A 1 166 ? -15.564 68.034 -40.911 1.00 24.98 166 SER A O 1
ATOM 1169 N N . GLY A 1 167 ? -13.628 68.383 -39.827 1.00 25.97 167 GLY A N 1
ATOM 1170 C CA . GLY A 1 167 ? -13.609 69.862 -39.861 1.00 25.97 167 GLY A CA 1
ATOM 1171 C C . GLY A 1 167 ? -12.867 70.435 -38.636 1.00 25.97 167 GLY A C 1
ATOM 1172 O O . GLY A 1 167 ? -13.407 70.344 -37.544 1.00 25.97 167 GLY A O 1
ATOM 1173 N N . VAL A 1 168 ? -11.570 70.789 -38.652 1.00 27.36 168 VAL A N 1
ATOM 1174 C CA . VAL A 1 168 ? -10.831 71.873 -39.360 1.00 27.36 168 VAL A CA 1
ATOM 1175 C C . VAL A 1 168 ? -10.790 73.202 -38.573 1.00 27.36 168 VAL A C 1
ATOM 1177 O O . VAL A 1 168 ? -11.807 73.659 -38.072 1.00 27.36 168 VAL A O 1
ATOM 1180 N N . ALA A 1 169 ? -9.593 73.817 -38.560 1.00 28.08 169 ALA A N 1
ATOM 1181 C CA . ALA A 1 169 ? -9.206 75.142 -38.034 1.00 28.08 169 ALA A CA 1
ATOM 1182 C C . ALA A 1 169 ? -9.251 75.352 -36.494 1.00 28.08 169 ALA A C 1
ATOM 1184 O O . ALA A 1 169 ? -10.134 74.861 -35.808 1.00 28.08 169 ALA A O 1
ATOM 1185 N N . GLY A 1 170 ? -8.322 76.079 -35.854 1.00 24.44 170 GLY A N 1
ATOM 1186 C CA . GLY A 1 170 ? -7.073 76.698 -36.332 1.00 24.44 170 GLY A CA 1
ATOM 1187 C C . GLY A 1 170 ? -6.993 78.211 -36.083 1.00 24.44 170 GLY A C 1
ATOM 1188 O O . GLY A 1 170 ? -7.788 78.932 -36.659 1.00 24.44 170 GLY A O 1
ATOM 1189 N N . THR A 1 171 ? -6.019 78.643 -35.263 1.00 28.81 171 THR A N 1
ATOM 1190 C CA . THR A 1 171 ? -5.350 79.976 -35.125 1.00 28.81 171 THR A CA 1
ATOM 1191 C C . THR A 1 171 ? -4.548 79.896 -33.811 1.00 28.81 171 THR A C 1
ATOM 1193 O O . THR A 1 171 ? -5.157 79.659 -32.773 1.00 28.81 171 THR A O 1
ATOM 1196 N N . GLN A 1 172 ? -3.212 79.881 -33.729 1.00 25.70 172 GLN A N 1
ATOM 1197 C CA . GLN A 1 172 ? -2.166 80.806 -34.212 1.00 25.70 172 GLN A CA 1
ATOM 1198 C C . GLN A 1 172 ? -2.233 82.246 -33.674 1.00 25.70 172 GLN A C 1
ATOM 1200 O O . GLN A 1 172 ? -2.946 83.082 -34.222 1.00 25.70 172 GLN A O 1
ATOM 1205 N N . LYS A 1 173 ? -1.396 82.518 -32.660 1.00 26.53 173 LYS A N 1
ATOM 1206 C CA . LYS A 1 173 ? -0.437 83.640 -32.490 1.00 26.53 173 LYS A CA 1
ATOM 1207 C C . LYS A 1 173 ? -0.026 83.691 -31.006 1.00 26.53 173 LYS A C 1
ATOM 1209 O O . LYS A 1 173 ? -0.860 83.417 -30.156 1.00 26.53 173 LYS A O 1
ATOM 1214 N N . ALA A 1 174 ? 1.164 84.094 -30.587 1.00 27.53 174 ALA A N 1
ATOM 1215 C CA . ALA A 1 174 ? 2.488 84.230 -31.187 1.00 27.53 174 ALA A CA 1
ATOM 1216 C C . ALA A 1 174 ? 3.427 84.657 -30.036 1.00 27.53 174 ALA A C 1
ATOM 1218 O O . ALA A 1 174 ? 2.999 85.325 -29.098 1.00 27.53 174 ALA A O 1
ATOM 1219 N N . GLU A 1 175 ? 4.680 84.238 -30.148 1.00 24.12 175 GLU A N 1
ATOM 1220 C CA . GLU A 1 175 ? 5.904 84.684 -29.460 1.00 24.12 175 GLU A CA 1
ATOM 1221 C C . GLU A 1 175 ? 6.070 86.227 -29.317 1.00 24.12 175 GLU A C 1
ATOM 1223 O O . GLU A 1 175 ? 5.351 86.955 -30.009 1.00 24.12 175 GLU A O 1
ATOM 1228 N N . PRO A 1 176 ? 7.009 86.753 -28.476 1.00 34.12 176 PRO A N 1
ATOM 1229 C CA . PRO A 1 176 ? 8.335 86.149 -28.250 1.00 34.12 176 PRO A CA 1
ATOM 1230 C C . PRO A 1 176 ? 8.997 86.204 -26.850 1.00 34.12 176 PRO A C 1
ATOM 1232 O O . PRO A 1 176 ? 8.640 86.967 -25.956 1.00 34.12 176 PRO A O 1
ATOM 1235 N N . GLU A 1 177 ? 10.036 85.368 -26.734 1.00 27.25 177 GLU A N 1
ATOM 1236 C CA . GLU A 1 177 ? 11.230 85.478 -25.867 1.00 27.25 177 GLU A CA 1
ATOM 1237 C C . GLU A 1 177 ? 12.063 86.773 -26.180 1.00 27.25 177 GLU A C 1
ATOM 1239 O O . GLU A 1 177 ? 11.639 87.502 -27.079 1.00 27.25 177 GLU A O 1
ATOM 1244 N N . PRO A 1 178 ? 13.236 87.114 -25.556 1.00 40.19 178 PRO A N 1
ATOM 1245 C CA . PRO A 1 178 ? 14.131 86.288 -24.716 1.00 40.19 178 PRO A CA 1
ATOM 1246 C C . PRO A 1 178 ? 14.825 86.926 -23.470 1.00 40.19 178 PRO A C 1
ATOM 1248 O O . PRO A 1 178 ? 14.969 88.133 -23.327 1.00 40.19 178 PRO A O 1
ATOM 1251 N N . VAL A 1 179 ? 15.363 86.035 -22.616 1.00 25.75 179 VAL A N 1
ATOM 1252 C CA . VAL A 1 179 ? 16.704 86.066 -21.961 1.00 25.75 179 VAL A CA 1
ATOM 1253 C C . VAL A 1 179 ? 17.211 87.350 -21.252 1.00 25.75 179 VAL A C 1
ATOM 1255 O O . VAL A 1 179 ? 17.634 88.299 -21.901 1.00 25.75 179 VAL A O 1
ATOM 1258 N N . THR A 1 180 ? 17.454 87.287 -19.926 1.00 24.77 180 THR A N 1
ATOM 1259 C CA . THR A 1 180 ? 18.823 87.348 -19.317 1.00 24.77 180 THR A CA 1
ATOM 1260 C C . THR A 1 180 ? 18.863 87.291 -17.768 1.00 24.77 180 THR A C 1
ATOM 1262 O O . THR A 1 180 ? 18.006 87.838 -17.093 1.00 24.77 180 THR A O 1
ATOM 1265 N N . LYS A 1 181 ? 19.974 86.732 -17.243 1.00 24.36 181 LYS A N 1
ATOM 1266 C CA . LYS A 1 181 ? 20.692 87.064 -15.978 1.00 24.36 181 LYS A CA 1
ATOM 1267 C C . LYS A 1 181 ? 19.984 86.941 -14.607 1.00 24.36 181 LYS A C 1
ATOM 1269 O O . LYS A 1 181 ? 19.193 87.783 -14.207 1.00 24.36 181 LYS A O 1
ATOM 1274 N N . MET A 1 182 ? 20.496 86.019 -13.780 1.00 25.50 182 MET A N 1
ATOM 1275 C CA . MET A 1 182 ? 20.680 86.276 -12.336 1.00 25.50 182 MET A CA 1
ATOM 1276 C C . MET A 1 182 ? 21.881 87.220 -12.140 1.00 25.50 182 MET A C 1
ATOM 1278 O O . MET A 1 182 ? 22.841 87.126 -12.912 1.00 25.50 182 MET A O 1
ATOM 1282 N N . PRO A 1 183 ? 21.865 88.092 -11.115 1.00 25.09 183 PRO A N 1
ATOM 1283 C CA . PRO A 1 183 ? 22.886 87.954 -10.067 1.00 25.09 183 PRO A CA 1
ATOM 1284 C C . PRO A 1 183 ? 22.424 88.294 -8.623 1.00 25.09 183 PRO A C 1
ATOM 1286 O O . PRO A 1 183 ? 21.323 88.766 -8.371 1.00 25.09 183 PRO A O 1
ATOM 1289 N N . SER A 1 184 ? 23.332 87.992 -7.691 1.00 20.36 184 SER A N 1
ATOM 1290 C CA . SER A 1 184 ? 23.452 88.307 -6.249 1.00 20.36 184 SER A CA 1
ATOM 1291 C C . SER A 1 184 ? 22.679 89.477 -5.590 1.00 20.36 184 SER A C 1
ATOM 1293 O O . SER A 1 184 ? 22.775 90.611 -6.037 1.00 20.36 184 SER A O 1
ATOM 1295 N N . LEU A 1 185 ? 22.068 89.168 -4.428 1.00 21.12 185 LEU A N 1
ATOM 1296 C CA . LEU A 1 185 ? 22.311 89.685 -3.047 1.00 21.12 185 LEU A CA 1
ATOM 1297 C C . LEU A 1 185 ? 22.789 91.154 -2.801 1.00 21.12 185 LEU A C 1
ATOM 1299 O O . LEU A 1 185 ? 23.680 91.618 -3.498 1.00 21.12 185 LEU A O 1
ATOM 1303 N N . VAL A 1 186 ? 22.369 91.738 -1.648 1.00 19.41 186 VAL A N 1
ATOM 1304 C CA . VAL A 1 186 ? 22.838 92.988 -0.947 1.00 19.41 186 VAL A CA 1
ATOM 1305 C C . VAL A 1 186 ? 22.045 94.289 -1.285 1.00 19.41 186 VAL A C 1
ATOM 1307 O O . VAL A 1 186 ? 21.670 94.452 -2.437 1.00 19.41 186 VAL A O 1
ATOM 1310 N N . VAL A 1 187 ? 21.816 95.298 -0.404 1.00 20.03 187 VAL A N 1
ATOM 1311 C CA . VAL A 1 187 ? 21.266 95.385 0.995 1.00 20.03 187 VAL A CA 1
ATOM 1312 C C . VAL A 1 187 ? 21.125 96.882 1.452 1.00 20.03 187 VAL A C 1
ATOM 1314 O O . VAL A 1 187 ? 21.755 97.742 0.848 1.00 20.03 187 VAL A O 1
ATOM 1317 N N . THR A 1 188 ? 20.350 97.175 2.525 1.00 21.12 188 THR A N 1
ATOM 1318 C CA . THR A 1 188 ? 20.235 98.447 3.334 1.00 21.12 188 THR A CA 1
ATOM 1319 C C . THR A 1 188 ? 19.680 99.754 2.726 1.00 21.12 188 THR A C 1
ATOM 1321 O O . THR A 1 188 ? 20.117 100.175 1.663 1.00 21.12 188 THR A O 1
ATOM 1324 N N . LEU A 1 189 ? 18.843 100.481 3.499 1.00 19.67 189 LEU A N 1
ATOM 1325 C CA . LEU A 1 189 ? 19.269 101.689 4.256 1.00 19.67 189 LEU A CA 1
ATOM 1326 C C . LEU A 1 189 ? 18.217 102.211 5.274 1.00 19.67 189 LEU A C 1
ATOM 1328 O O . LEU A 1 189 ? 17.038 101.870 5.191 1.00 19.67 189 LEU A O 1
ATOM 1332 N N . ASP A 1 190 ? 18.703 102.987 6.251 1.00 21.19 190 ASP A N 1
ATOM 1333 C CA . ASP A 1 190 ? 18.043 103.512 7.465 1.00 21.19 190 ASP A CA 1
ATOM 1334 C C . ASP A 1 190 ? 17.064 104.690 7.278 1.00 21.19 190 ASP A C 1
ATOM 1336 O O . ASP A 1 190 ? 17.196 105.458 6.327 1.00 21.19 190 ASP A O 1
ATOM 1340 N N . VAL A 1 191 ? 16.204 104.920 8.292 1.00 21.53 191 VAL A N 1
ATOM 1341 C CA . VAL A 1 191 ? 15.902 106.261 8.860 1.00 21.53 191 VAL A CA 1
ATOM 1342 C C . VAL A 1 191 ? 15.706 106.143 10.393 1.00 21.53 191 VAL A C 1
ATOM 1344 O O . VAL A 1 191 ? 15.227 105.121 10.881 1.00 21.53 191 VAL A O 1
ATOM 1347 N N . ASP A 1 192 ? 16.102 107.185 11.132 1.00 24.31 192 ASP A N 1
ATOM 1348 C CA . ASP A 1 192 ? 16.334 107.262 12.593 1.00 24.31 192 ASP A CA 1
ATOM 1349 C C . ASP A 1 192 ? 15.189 107.977 13.387 1.00 24.31 192 ASP A C 1
ATOM 1351 O O . ASP A 1 192 ? 14.203 108.403 12.785 1.00 24.31 192 ASP A O 1
ATOM 1355 N N . LEU A 1 193 ? 15.388 108.203 14.707 1.00 24.00 193 LEU A N 1
ATOM 1356 C CA . LEU A 1 193 ? 14.654 109.047 15.696 1.00 24.00 193 LEU A CA 1
ATOM 1357 C C . LEU A 1 193 ? 13.553 108.372 16.569 1.00 24.00 193 LEU A C 1
ATOM 1359 O O . LEU A 1 193 ? 12.822 107.506 16.096 1.00 24.00 193 LEU A O 1
ATOM 1363 N N . PRO A 1 194 ? 13.269 108.878 17.800 1.00 32.00 194 PRO A N 1
ATOM 1364 C CA . PRO A 1 194 ? 14.204 109.234 18.879 1.00 32.00 194 PRO A CA 1
ATOM 1365 C C . PRO A 1 194 ? 13.758 108.710 20.285 1.00 32.00 194 PRO A C 1
ATOM 1367 O O . PRO A 1 194 ? 12.851 107.897 20.435 1.00 32.00 194 PRO A O 1
ATOM 1370 N N . SER A 1 195 ? 14.424 109.172 21.352 1.00 36.16 195 SER A N 1
ATOM 1371 C CA . SER A 1 195 ? 14.382 108.631 22.730 1.00 36.16 195 SER A CA 1
ATOM 1372 C C . SER A 1 195 ? 13.266 109.145 23.672 1.00 36.16 195 SER A C 1
ATOM 1374 O O . SER A 1 195 ? 12.925 110.325 23.627 1.00 36.16 195 SER A O 1
ATOM 1376 N N . LYS A 1 196 ? 12.825 108.313 24.647 1.00 28.84 196 LYS A N 1
ATOM 1377 C CA . LYS A 1 196 ? 13.058 108.496 26.116 1.00 28.84 196 LYS A CA 1
ATOM 1378 C C . LYS A 1 196 ? 12.262 107.545 27.046 1.00 28.84 196 LYS A C 1
ATOM 1380 O O . LYS A 1 196 ? 11.134 107.174 26.769 1.00 28.84 196 LYS A O 1
ATOM 1385 N N . ALA A 1 197 ? 12.875 107.276 28.208 1.00 27.06 197 ALA A N 1
ATOM 1386 C CA . ALA A 1 197 ? 12.285 107.041 29.542 1.00 27.06 197 ALA A CA 1
ATOM 1387 C C . ALA A 1 197 ? 11.226 105.928 29.790 1.00 27.06 197 ALA A C 1
ATOM 1389 O O . ALA A 1 197 ? 10.033 106.088 29.575 1.00 27.06 197 ALA A O 1
ATOM 1390 N N . GLN A 1 198 ? 11.696 104.853 30.438 1.00 32.34 198 GLN A N 1
ATOM 1391 C CA . GLN A 1 198 ? 11.221 104.347 31.746 1.00 32.34 198 GLN A CA 1
ATOM 1392 C C . GLN A 1 198 ? 9.735 104.533 32.148 1.00 32.34 198 GLN A C 1
ATOM 1394 O O . GLN A 1 198 ? 9.347 105.616 32.570 1.00 32.34 198 GLN A O 1
ATOM 1399 N N . ALA A 1 199 ? 8.986 103.420 32.247 1.00 29.53 199 ALA A N 1
ATOM 1400 C CA . ALA A 1 199 ? 8.457 102.883 33.524 1.00 29.53 199 ALA A CA 1
ATOM 1401 C C . ALA A 1 199 ? 7.487 101.699 33.289 1.00 29.53 199 ALA A C 1
ATOM 1403 O O . ALA A 1 199 ? 6.297 101.892 33.059 1.00 29.53 199 ALA A O 1
ATOM 1404 N N . ALA A 1 200 ? 7.967 100.452 33.391 1.00 36.25 200 ALA A N 1
ATOM 1405 C CA . ALA A 1 200 ? 7.130 99.257 33.211 1.00 36.25 200 ALA A CA 1
ATOM 1406 C C . ALA A 1 200 ? 7.423 98.177 34.268 1.00 36.25 200 ALA A C 1
ATOM 1408 O O . ALA A 1 200 ? 8.299 97.337 34.081 1.00 36.25 200 ALA A O 1
ATOM 1409 N N . ALA A 1 201 ? 6.676 98.177 35.381 1.00 44.81 201 ALA A N 1
ATOM 1410 C CA . ALA A 1 201 ? 6.787 97.139 36.413 1.00 44.81 201 ALA A CA 1
ATOM 1411 C C . ALA A 1 201 ? 5.526 97.015 37.296 1.00 44.81 201 ALA A C 1
ATOM 1413 O O . ALA A 1 201 ? 5.480 97.600 38.375 1.00 44.81 201 ALA A O 1
ATOM 1414 N N . LYS A 1 202 ? 4.526 96.216 36.869 1.00 40.38 202 LYS A N 1
ATOM 1415 C CA . LYS A 1 202 ? 3.580 95.517 37.787 1.00 40.38 202 LYS A CA 1
ATOM 1416 C C . LYS A 1 202 ? 2.652 94.438 37.185 1.00 40.38 202 LYS A C 1
ATOM 1418 O O . LYS A 1 202 ? 1.904 93.835 37.942 1.00 40.38 202 LYS A O 1
ATOM 1423 N N . GLY A 1 203 ? 2.711 94.139 35.880 1.00 43.91 203 GLY A N 1
ATOM 1424 C CA . GLY A 1 203 ? 1.812 93.147 35.248 1.00 43.91 203 GLY A CA 1
ATOM 1425 C C . GLY A 1 203 ? 2.365 91.728 35.020 1.00 43.91 203 GLY A C 1
ATOM 1426 O O . GLY A 1 203 ? 1.587 90.789 34.904 1.00 43.91 203 GLY A O 1
ATOM 1427 N N . LYS A 1 204 ? 3.691 91.539 34.936 1.00 45.56 204 LYS A N 1
ATOM 1428 C CA . LYS A 1 204 ? 4.266 90.321 34.320 1.00 45.56 204 LYS A CA 1
ATOM 1429 C C . LYS A 1 204 ? 4.273 89.073 35.224 1.00 45.56 204 LYS A C 1
ATOM 1431 O O . LYS A 1 204 ? 3.925 87.985 34.781 1.00 45.56 204 LYS A O 1
ATOM 1436 N N . LYS A 1 205 ? 4.580 89.241 36.516 1.00 48.59 205 LYS A N 1
ATOM 1437 C CA . LYS A 1 205 ? 4.840 88.124 37.448 1.00 48.59 205 LYS A CA 1
ATOM 1438 C C . LYS A 1 205 ? 3.638 87.190 37.684 1.00 48.59 205 LYS A C 1
ATOM 1440 O O . LYS A 1 205 ? 3.827 86.003 37.911 1.00 48.59 205 LYS A O 1
ATOM 1445 N N . ALA A 1 206 ? 2.408 87.705 37.606 1.00 48.31 206 ALA A N 1
ATOM 1446 C CA . ALA A 1 206 ? 1.198 86.911 37.845 1.00 48.31 206 ALA A CA 1
ATOM 1447 C C . ALA A 1 206 ? 0.843 85.952 36.690 1.00 48.31 206 ALA A C 1
ATOM 1449 O O . ALA A 1 206 ? 0.133 84.972 36.912 1.00 48.31 206 ALA A O 1
ATOM 1450 N N . VAL A 1 207 ? 1.325 86.226 35.472 1.00 53.47 207 VAL A N 1
ATOM 1451 C CA . VAL A 1 207 ? 1.102 85.372 34.294 1.00 53.47 207 VAL A CA 1
ATOM 1452 C C . VAL A 1 207 ? 2.124 84.233 34.276 1.00 53.47 207 VAL A C 1
ATOM 1454 O O . VAL A 1 207 ? 1.740 83.067 34.177 1.00 53.47 207 VAL A O 1
ATOM 1457 N N . ASP A 1 208 ? 3.400 84.565 34.492 1.00 53.34 208 ASP A N 1
ATOM 1458 C CA . ASP A 1 208 ? 4.514 83.609 34.486 1.00 53.34 208 ASP A CA 1
ATOM 1459 C C . ASP A 1 208 ? 4.329 82.495 35.553 1.00 53.34 208 ASP A C 1
ATOM 1461 O O . ASP A 1 208 ? 4.495 81.307 35.262 1.00 53.34 208 ASP A O 1
ATOM 1465 N N . ASP A 1 209 ? 3.885 82.845 36.772 1.00 54.53 209 ASP A N 1
ATOM 1466 C CA . ASP A 1 209 ? 3.619 81.880 37.859 1.00 54.53 209 ASP A CA 1
ATOM 1467 C C . ASP A 1 209 ? 2.420 80.942 37.567 1.00 54.53 209 ASP A C 1
ATOM 1469 O O . ASP A 1 209 ? 2.354 79.816 38.081 1.00 54.53 209 ASP A O 1
ATOM 1473 N N . ALA A 1 210 ? 1.462 81.379 36.740 1.00 53.44 210 ALA A N 1
ATOM 1474 C CA . ALA A 1 210 ? 0.301 80.581 36.342 1.00 53.44 210 ALA A CA 1
ATOM 1475 C C . ALA A 1 210 ? 0.640 79.593 35.211 1.00 53.44 210 ALA A C 1
ATOM 1477 O O . ALA A 1 210 ? 0.203 78.436 35.247 1.00 53.44 210 ALA A O 1
ATOM 1478 N N . GLU A 1 211 ? 1.462 80.008 34.241 1.00 53.91 211 GLU A N 1
ATOM 1479 C CA . GLU A 1 211 ? 1.980 79.116 33.197 1.00 53.91 211 GLU A CA 1
ATOM 1480 C C . GLU A 1 211 ? 2.927 78.057 33.772 1.00 53.91 211 GLU A C 1
ATOM 1482 O O . GLU A 1 211 ? 2.775 76.875 33.453 1.00 53.91 211 GLU A O 1
ATOM 1487 N N . ALA A 1 212 ? 3.817 78.425 34.702 1.00 54.59 212 ALA A N 1
ATOM 1488 C CA . ALA A 1 212 ? 4.714 77.477 35.369 1.00 54.59 212 ALA A CA 1
ATOM 1489 C C . ALA A 1 212 ? 3.948 76.364 36.119 1.00 54.59 212 ALA A C 1
ATOM 1491 O O . ALA A 1 212 ? 4.277 75.179 35.998 1.00 54.59 212 ALA A O 1
ATOM 1492 N N . LYS A 1 213 ? 2.870 76.714 36.840 1.00 53.94 213 LYS A N 1
ATOM 1493 C CA . LYS A 1 213 ? 2.003 75.729 37.519 1.00 53.94 213 LYS A CA 1
ATOM 1494 C C . LYS A 1 213 ? 1.230 74.840 36.540 1.00 53.94 213 LYS A C 1
ATOM 1496 O O . LYS A 1 213 ? 1.066 73.647 36.815 1.00 53.94 213 LYS A O 1
ATOM 1501 N N . ARG A 1 214 ? 0.790 75.366 35.389 1.00 52.94 214 ARG A N 1
ATOM 1502 C CA . ARG A 1 214 ? 0.183 74.554 34.318 1.00 52.94 214 ARG A CA 1
ATOM 1503 C C . ARG A 1 214 ? 1.192 73.583 33.702 1.00 52.94 214 ARG A C 1
ATOM 1505 O O . ARG A 1 214 ? 0.888 72.396 33.624 1.00 52.94 214 ARG A O 1
ATOM 1512 N N . ALA A 1 215 ? 2.391 74.043 33.347 1.00 51.59 215 ALA A N 1
ATOM 1513 C CA . ALA A 1 215 ? 3.441 73.207 32.762 1.00 51.59 215 ALA A CA 1
ATOM 1514 C C . ALA A 1 215 ? 3.846 72.041 33.687 1.00 51.59 215 ALA A C 1
ATOM 1516 O O . ALA A 1 215 ? 3.879 70.888 33.253 1.00 51.59 215 ALA A O 1
ATOM 1517 N N . ALA A 1 216 ? 4.045 72.314 34.982 1.00 53.06 216 ALA A N 1
ATOM 1518 C CA . ALA A 1 216 ? 4.345 71.285 35.981 1.00 53.06 216 ALA A CA 1
ATOM 1519 C C . ALA A 1 216 ? 3.193 70.277 36.186 1.00 53.06 216 ALA A C 1
ATOM 1521 O O . ALA A 1 216 ? 3.432 69.111 36.507 1.00 53.06 216 ALA A O 1
ATOM 1522 N N . SER A 1 217 ? 1.940 70.703 35.988 1.00 49.62 217 SER A N 1
ATOM 1523 C CA . SER A 1 217 ? 0.764 69.826 36.083 1.00 49.62 217 SER A CA 1
ATOM 1524 C C . SER A 1 217 ? 0.629 68.913 34.859 1.00 49.62 217 SER A C 1
ATOM 1526 O O . SER A 1 217 ? 0.356 67.724 35.015 1.00 49.62 217 SER A O 1
ATOM 1528 N N . VAL A 1 218 ? 0.890 69.437 33.655 1.00 52.81 218 VAL A N 1
ATOM 1529 C CA . VAL A 1 218 ? 0.913 68.653 32.405 1.00 52.81 218 VAL A CA 1
ATOM 1530 C C . VAL A 1 218 ? 2.026 67.600 32.443 1.00 52.81 218 VAL A C 1
ATOM 1532 O O . VAL A 1 218 ? 1.746 66.427 32.220 1.00 52.81 218 VAL A O 1
ATOM 1535 N N . GLN A 1 219 ? 3.245 67.957 32.872 1.00 54.72 219 GLN A N 1
ATOM 1536 C CA . GLN A 1 219 ? 4.341 66.985 33.024 1.00 54.72 219 GLN A CA 1
ATOM 1537 C C . GLN A 1 219 ? 4.018 65.834 33.998 1.00 54.72 219 GLN A C 1
ATOM 1539 O O . GLN A 1 219 ? 4.456 64.701 33.784 1.00 54.72 219 GLN A O 1
ATOM 1544 N N . ARG A 1 220 ? 3.242 66.086 35.064 1.00 53.66 220 ARG A N 1
ATOM 1545 C CA . ARG A 1 220 ? 2.788 65.026 35.986 1.00 53.66 220 ARG A CA 1
ATOM 1546 C C . ARG A 1 220 ? 1.715 64.127 35.364 1.00 53.66 220 ARG A C 1
ATOM 1548 O O . ARG A 1 220 ? 1.737 62.921 35.605 1.00 53.66 220 ARG A O 1
ATOM 1555 N N . LEU A 1 221 ? 0.813 64.688 34.557 1.00 54.06 221 LEU A N 1
ATOM 1556 C CA . LEU A 1 221 ? -0.198 63.929 33.812 1.00 54.06 221 LEU A CA 1
ATOM 1557 C C . LEU A 1 221 ? 0.444 63.026 32.748 1.00 54.06 221 LEU A C 1
ATOM 1559 O O . LEU A 1 221 ? 0.101 61.846 32.687 1.00 54.06 221 LEU A O 1
ATOM 1563 N N . ASP A 1 222 ? 1.433 63.526 32.003 1.00 61.59 222 ASP A N 1
ATOM 1564 C CA . ASP A 1 222 ? 2.205 62.735 31.034 1.00 61.59 222 ASP A CA 1
ATOM 1565 C C . ASP A 1 222 ? 2.961 61.583 31.719 1.00 61.59 222 ASP A C 1
ATOM 1567 O O . ASP A 1 222 ? 2.981 60.453 31.227 1.00 61.59 222 ASP A O 1
ATOM 1571 N N . GLY A 1 223 ? 3.567 61.835 32.885 1.00 70.50 223 GLY A N 1
ATOM 1572 C CA . GLY A 1 223 ? 4.228 60.798 33.685 1.00 70.50 223 GLY A CA 1
ATOM 1573 C C . GLY A 1 223 ? 3.266 59.691 34.130 1.00 70.50 223 GLY A C 1
ATOM 1574 O O . GLY A 1 223 ? 3.584 58.506 34.008 1.00 70.50 223 GLY A O 1
ATOM 1575 N N . LEU A 1 224 ? 2.064 60.064 34.582 1.00 76.44 224 LEU A N 1
ATOM 1576 C CA . LEU A 1 224 ? 1.036 59.114 35.008 1.00 76.44 224 LEU A CA 1
ATOM 1577 C C . LEU A 1 224 ? 0.454 58.323 33.824 1.00 76.44 224 LEU A C 1
ATOM 1579 O O . LEU A 1 224 ? 0.291 57.109 33.929 1.00 76.44 224 LEU A O 1
ATOM 1583 N N . GLN A 1 225 ? 0.207 58.968 32.678 1.00 76.56 225 GLN A N 1
ATOM 1584 C CA . GLN A 1 225 ? -0.232 58.287 31.454 1.00 76.56 225 GLN A CA 1
ATOM 1585 C C . GLN A 1 225 ? 0.818 57.294 30.940 1.00 76.56 225 GLN A C 1
ATOM 1587 O O . GLN A 1 225 ? 0.469 56.165 30.595 1.00 76.56 225 GLN A O 1
ATOM 1592 N N . ASN A 1 226 ? 2.102 57.664 30.949 1.00 77.44 226 ASN A N 1
ATOM 1593 C CA . ASN A 1 226 ? 3.190 56.762 30.568 1.00 77.44 226 ASN A CA 1
ATOM 1594 C C . ASN A 1 226 ? 3.326 55.569 31.530 1.00 77.44 226 ASN A C 1
ATOM 1596 O O . ASN A 1 226 ? 3.570 54.448 31.080 1.00 77.44 226 ASN A O 1
ATOM 1600 N N . LEU A 1 227 ? 3.120 55.777 32.837 1.00 82.31 227 LEU A N 1
ATOM 1601 C CA . LEU A 1 227 ? 3.103 54.699 33.829 1.00 82.31 227 LEU A CA 1
ATOM 1602 C C . LEU A 1 227 ? 1.917 53.745 33.610 1.00 82.31 227 LEU A C 1
ATOM 1604 O O . LEU A 1 227 ? 2.110 52.531 33.577 1.00 82.31 227 LEU A O 1
ATOM 1608 N N . VAL A 1 228 ? 0.709 54.275 33.394 1.00 86.31 228 VAL A N 1
ATOM 1609 C CA . VAL A 1 228 ? -0.486 53.474 33.076 1.00 86.31 228 VAL A CA 1
ATOM 1610 C C . VAL A 1 228 ? -0.294 52.696 31.771 1.00 86.31 228 VAL A C 1
ATOM 1612 O O . VAL A 1 228 ? -0.593 51.505 31.723 1.00 86.31 228 VAL A O 1
ATOM 1615 N N . PHE A 1 229 ? 0.276 53.313 30.733 1.00 84.88 229 PHE A N 1
ATOM 1616 C CA . PHE A 1 229 ? 0.589 52.636 29.473 1.00 84.88 229 PHE A CA 1
ATOM 1617 C C . PHE A 1 229 ? 1.615 51.504 29.657 1.00 84.88 229 PHE A C 1
ATOM 1619 O O . PHE A 1 229 ? 1.393 50.396 29.169 1.00 84.88 229 PHE A O 1
ATOM 1626 N N . MET A 1 230 ? 2.693 51.736 30.416 1.00 87.06 230 MET A N 1
ATOM 1627 C CA . MET A 1 230 ? 3.668 50.695 30.774 1.00 87.06 230 MET A CA 1
ATOM 1628 C C . MET A 1 230 ? 3.021 49.534 31.537 1.00 87.06 230 MET A C 1
ATOM 1630 O O . MET A 1 230 ? 3.283 48.376 31.212 1.00 87.06 230 MET A O 1
ATOM 1634 N N . LEU A 1 231 ? 2.145 49.820 32.506 1.00 90.50 231 LEU A N 1
ATOM 1635 C CA . LEU A 1 231 ? 1.419 48.799 33.267 1.00 90.50 231 LEU A CA 1
ATOM 1636 C C . LEU A 1 231 ? 0.451 47.998 32.384 1.00 90.50 231 LEU A C 1
ATOM 1638 O O . LEU A 1 231 ? 0.374 46.780 32.532 1.00 90.50 231 LEU A O 1
ATOM 1642 N N . ILE A 1 232 ? -0.228 48.636 31.424 1.00 90.62 232 ILE A N 1
ATOM 1643 C CA . ILE A 1 232 ? -1.084 47.947 30.444 1.00 90.62 232 ILE A CA 1
ATOM 1644 C C . ILE A 1 232 ? -0.244 47.048 29.529 1.00 90.62 232 ILE A C 1
ATOM 1646 O O . ILE A 1 232 ? -0.573 45.875 29.364 1.00 90.62 232 ILE A O 1
ATOM 1650 N N . VAL A 1 233 ? 0.863 47.547 28.966 1.00 89.75 233 VAL A N 1
ATOM 1651 C CA . VAL A 1 233 ? 1.752 46.749 28.101 1.00 89.75 233 VAL A CA 1
ATOM 1652 C C . VAL A 1 233 ? 2.350 45.569 28.871 1.00 89.75 233 VAL A C 1
ATOM 1654 O O . VAL A 1 233 ? 2.327 44.441 28.378 1.00 89.75 233 VAL A O 1
ATOM 1657 N N . PHE A 1 234 ? 2.823 45.788 30.099 1.00 92.62 234 PHE A N 1
ATOM 1658 C CA . PHE A 1 234 ? 3.329 44.723 30.964 1.00 92.62 234 PHE A CA 1
ATOM 1659 C C . PHE A 1 234 ? 2.230 43.716 31.333 1.00 92.62 234 PHE A C 1
ATOM 1661 O O . PHE A 1 234 ? 2.460 42.509 31.260 1.00 92.62 234 PHE A O 1
ATOM 1668 N N . GLY A 1 235 ? 1.018 44.182 31.645 1.00 91.31 235 GLY A N 1
ATOM 1669 C CA . GLY A 1 235 ? -0.153 43.343 31.903 1.00 91.31 235 GLY A CA 1
ATOM 1670 C C . GLY A 1 235 ? -0.540 42.476 30.702 1.00 91.31 235 GLY A C 1
ATOM 1671 O O . GLY A 1 235 ? -0.788 41.282 30.860 1.00 91.31 235 GLY A O 1
ATOM 1672 N N . VAL A 1 236 ? -0.513 43.026 29.484 1.00 91.06 236 VAL A N 1
ATOM 1673 C CA . VAL A 1 236 ? -0.773 42.281 28.239 1.00 91.06 236 VAL A CA 1
ATOM 1674 C C . VAL A 1 236 ? 0.330 41.256 27.962 1.00 91.06 236 VAL A C 1
ATOM 1676 O O . VAL A 1 236 ? 0.023 40.105 27.650 1.00 91.06 236 VAL A O 1
ATOM 1679 N N . LEU A 1 237 ? 1.607 41.624 28.117 1.00 91.25 237 LEU A N 1
ATOM 1680 C CA . LEU A 1 237 ? 2.738 40.712 27.900 1.00 91.25 237 LEU A CA 1
ATOM 1681 C C . LEU A 1 237 ? 2.759 39.563 28.918 1.00 91.25 237 LEU A C 1
ATOM 1683 O O . LEU A 1 237 ? 2.905 38.403 28.531 1.00 91.25 237 LEU A O 1
ATOM 1687 N N . THR A 1 238 ? 2.562 39.857 30.205 1.00 90.06 238 THR A N 1
ATOM 1688 C CA . THR A 1 238 ? 2.500 38.841 31.271 1.00 90.06 238 THR A CA 1
ATOM 1689 C C . THR A 1 238 ? 1.261 37.958 31.155 1.00 90.06 238 THR A C 1
ATOM 1691 O O . THR A 1 238 ? 1.373 36.743 31.330 1.00 90.06 238 THR A O 1
ATOM 1694 N N . SER A 1 239 ? 0.104 38.511 30.774 1.00 88.12 239 SER A N 1
ATOM 1695 C CA . SER A 1 239 ? -1.107 37.728 30.487 1.00 88.12 239 SER A CA 1
ATOM 1696 C C . SER A 1 239 ? -0.912 36.819 29.274 1.00 88.12 239 SER A C 1
ATOM 1698 O O . SER A 1 239 ? -1.209 35.630 29.349 1.00 88.12 239 SER A O 1
ATOM 1700 N N . GLY A 1 240 ? -0.344 37.332 28.178 1.00 88.69 240 GLY A N 1
ATOM 1701 C CA . GLY A 1 240 ? -0.033 36.551 26.978 1.00 88.69 240 GLY A CA 1
ATOM 1702 C C . GLY A 1 240 ? 0.973 35.429 27.249 1.00 88.69 240 GLY A C 1
ATOM 1703 O O . GLY A 1 240 ? 0.762 34.291 26.826 1.00 88.69 240 GLY A O 1
ATOM 1704 N N . PHE A 1 241 ? 2.024 35.708 28.024 1.00 89.69 241 PHE A N 1
ATOM 1705 C CA . PHE A 1 241 ? 2.991 34.701 28.464 1.00 89.69 241 PHE A CA 1
ATOM 1706 C C . PHE A 1 241 ? 2.346 33.644 29.374 1.00 89.69 241 PHE A C 1
ATOM 1708 O O . PHE A 1 241 ? 2.541 32.448 29.163 1.00 89.69 241 PHE A O 1
ATOM 1715 N N . SER A 1 242 ? 1.506 34.058 30.326 1.00 87.69 242 SER A N 1
ATOM 1716 C CA . SER A 1 242 ? 0.782 33.151 31.227 1.00 87.69 242 SER A CA 1
ATOM 1717 C C . SER A 1 242 ? -0.207 32.259 30.472 1.00 87.69 242 SER A C 1
ATOM 1719 O O . SER A 1 242 ? -0.245 31.049 30.697 1.00 87.69 242 SER A O 1
ATOM 1721 N N . LEU A 1 243 ? -0.956 32.818 29.516 1.00 89.19 243 LEU A N 1
ATOM 1722 C CA . LEU A 1 243 ? -1.835 32.067 28.618 1.00 89.19 243 LEU A CA 1
ATOM 1723 C C . LEU A 1 243 ? -1.044 31.086 27.745 1.00 89.19 243 LEU A C 1
ATOM 1725 O O . LEU A 1 243 ? -1.466 29.941 27.598 1.00 89.19 243 LEU A O 1
ATOM 1729 N N . SER A 1 244 ? 0.122 31.487 27.229 1.00 83.56 244 SER A N 1
ATOM 1730 C CA . SER A 1 244 ? 1.027 30.611 26.474 1.00 83.56 244 SER A CA 1
ATOM 1731 C C . SER A 1 244 ? 1.549 29.448 27.329 1.00 83.56 244 SER A C 1
ATOM 1733 O O . SER A 1 244 ? 1.478 28.291 26.912 1.00 83.56 244 SER A O 1
ATOM 1735 N N . LEU A 1 245 ? 1.969 29.707 28.574 1.00 85.31 245 LEU A N 1
ATOM 1736 C CA . LEU A 1 245 ? 2.374 28.665 29.525 1.00 85.31 245 LEU A CA 1
ATOM 1737 C C . LEU A 1 245 ? 1.221 27.718 29.882 1.00 85.31 245 LEU A C 1
ATOM 1739 O O . LEU A 1 245 ? 1.416 26.503 29.918 1.00 85.31 245 LEU A O 1
ATOM 1743 N N . LEU A 1 246 ? 0.012 28.236 30.117 1.00 87.06 246 LEU A N 1
ATOM 1744 C CA . LEU A 1 246 ? -1.181 27.421 30.369 1.00 87.06 246 LEU A CA 1
ATOM 1745 C C . LEU A 1 246 ? -1.561 26.581 29.142 1.00 87.06 246 LEU A C 1
ATOM 1747 O O . LEU A 1 246 ? -1.905 25.406 29.287 1.00 87.06 246 LEU A O 1
ATOM 1751 N N . HIS A 1 247 ? -1.461 27.148 27.940 1.00 83.88 247 HIS A N 1
ATOM 1752 C CA . HIS A 1 247 ? -1.703 26.447 26.684 1.00 83.88 247 HIS A CA 1
ATOM 1753 C C . HIS A 1 247 ? -0.671 25.333 26.463 1.00 83.88 247 HIS A C 1
ATOM 1755 O O . HIS A 1 247 ? -1.056 24.192 26.219 1.00 83.88 247 HIS A O 1
ATOM 1761 N N . SER A 1 248 ? 0.618 25.626 26.650 1.00 80.44 248 SER A N 1
ATOM 1762 C CA . SER A 1 248 ? 1.719 24.659 26.572 1.00 80.44 248 SER A CA 1
ATOM 1763 C C . SER A 1 248 ? 1.563 23.528 27.598 1.00 80.44 248 SER A C 1
ATOM 1765 O O . SER A 1 248 ? 1.598 22.353 27.235 1.00 80.44 248 SER A O 1
ATOM 1767 N N . ARG A 1 249 ? 1.247 23.842 28.866 1.00 84.19 249 ARG A N 1
ATOM 1768 C CA . ARG A 1 249 ? 0.933 22.837 29.903 1.00 84.19 249 ARG A CA 1
ATOM 1769 C C . ARG A 1 249 ? -0.267 21.961 29.521 1.00 84.19 249 ARG A C 1
ATOM 1771 O O . ARG A 1 249 ? -0.220 20.748 29.725 1.00 84.19 249 ARG A O 1
ATOM 1778 N N . ARG A 1 250 ? -1.333 22.541 28.952 1.00 85.19 250 ARG A N 1
ATOM 1779 C CA . ARG A 1 250 ? -2.503 21.791 28.454 1.00 85.19 250 ARG A CA 1
ATOM 1780 C C . ARG A 1 250 ? -2.150 20.900 27.259 1.00 85.19 250 ARG A C 1
ATOM 1782 O O . ARG A 1 250 ? -2.581 19.751 27.240 1.00 85.19 250 ARG A O 1
ATOM 1789 N N . GLN A 1 251 ? -1.367 21.389 26.295 1.00 80.38 251 GLN A N 1
ATOM 1790 C CA . GLN A 1 251 ? -0.888 20.583 25.166 1.00 80.38 251 GLN A CA 1
ATOM 1791 C C . GLN A 1 251 ? -0.000 19.426 25.639 1.00 80.38 251 GLN A C 1
ATOM 1793 O O . GLN A 1 251 ? -0.247 18.289 25.244 1.00 80.38 251 GLN A O 1
ATOM 1798 N N . ARG A 1 252 ? 0.954 19.683 26.546 1.00 81.88 252 ARG A N 1
ATOM 1799 C CA . ARG A 1 252 ? 1.839 18.659 27.124 1.00 81.88 252 ARG A CA 1
ATOM 1800 C C . ARG A 1 252 ? 1.040 17.536 27.784 1.00 81.88 252 ARG A C 1
ATOM 1802 O O . ARG A 1 252 ? 1.227 16.384 27.413 1.00 81.88 252 ARG A O 1
ATOM 1809 N N . ARG A 1 253 ? 0.081 17.871 28.661 1.00 85.31 253 ARG A N 1
ATOM 1810 C CA . ARG A 1 253 ? -0.818 16.884 29.297 1.00 85.31 253 ARG A CA 1
ATOM 1811 C C . ARG A 1 253 ? -1.622 16.069 28.277 1.00 85.31 253 ARG A C 1
ATOM 1813 O O . ARG A 1 253 ? -1.783 14.868 28.458 1.00 85.31 253 ARG A O 1
ATOM 1820 N N . LYS A 1 254 ? -2.116 16.696 27.199 1.00 85.12 254 LYS A N 1
ATOM 1821 C CA . LYS A 1 254 ? -2.840 15.992 26.122 1.00 85.12 254 LYS A CA 1
ATOM 1822 C C . LYS A 1 254 ? -1.936 15.033 25.341 1.00 85.12 254 LYS A C 1
ATOM 1824 O O . LYS A 1 254 ? -2.347 13.907 25.085 1.00 85.12 254 LYS A O 1
ATOM 1829 N N . ALA A 1 255 ? -0.726 15.460 24.979 1.00 84.31 255 ALA A N 1
ATOM 1830 C CA . ALA A 1 255 ? 0.246 14.622 24.276 1.00 84.31 255 ALA A CA 1
ATOM 1831 C C . ALA A 1 255 ? 0.698 13.436 25.144 1.00 84.31 255 ALA A C 1
ATOM 1833 O O . ALA A 1 255 ? 0.733 12.304 24.672 1.00 84.31 255 ALA A O 1
ATOM 1834 N N . GLU A 1 256 ? 0.961 13.680 26.429 1.00 86.56 256 GLU A N 1
ATOM 1835 C CA . GLU A 1 256 ? 1.333 12.658 27.411 1.00 86.56 256 GLU A CA 1
ATOM 1836 C C . GLU A 1 256 ? 0.230 11.615 27.609 1.00 86.56 256 GLU A C 1
ATOM 1838 O O . GLU A 1 256 ? 0.491 10.418 27.500 1.00 86.56 256 GLU A O 1
ATOM 1843 N N . ALA A 1 257 ? -1.016 12.059 27.810 1.00 87.81 257 ALA A N 1
ATOM 1844 C CA . ALA A 1 257 ? -2.171 11.174 27.924 1.00 87.81 257 ALA A CA 1
ATOM 1845 C C . ALA A 1 257 ? -2.392 10.342 26.648 1.00 87.81 257 ALA A C 1
ATOM 1847 O O . ALA A 1 257 ? -2.685 9.153 26.742 1.00 87.81 257 ALA A O 1
ATOM 1848 N N . LEU A 1 258 ? -2.200 10.931 25.460 1.00 86.00 258 LEU A N 1
ATOM 1849 C CA . LEU A 1 258 ? -2.309 10.217 24.185 1.00 86.00 258 LEU A CA 1
ATOM 1850 C C . LEU A 1 258 ? -1.204 9.164 24.016 1.00 86.00 258 LEU A C 1
ATOM 1852 O O . LEU A 1 258 ? -1.503 8.034 23.636 1.00 86.00 258 LEU A O 1
ATOM 1856 N N . ILE A 1 259 ? 0.053 9.499 24.329 1.00 85.94 259 ILE A N 1
ATOM 1857 C CA . ILE A 1 259 ? 1.183 8.553 24.296 1.00 85.94 259 ILE A CA 1
ATOM 1858 C C . ILE A 1 259 ? 0.963 7.417 25.304 1.00 85.94 259 ILE A C 1
ATOM 1860 O O . ILE A 1 259 ? 1.223 6.258 24.984 1.00 85.94 259 ILE A O 1
ATOM 1864 N N . LYS A 1 260 ? 0.475 7.734 26.511 1.00 87.75 260 LYS A N 1
ATOM 1865 C CA . LYS A 1 260 ? 0.174 6.747 27.554 1.00 87.75 260 LYS A CA 1
ATOM 1866 C C . LYS A 1 260 ? -0.943 5.798 27.109 1.00 87.75 260 LYS A C 1
ATOM 1868 O O . LYS A 1 260 ? -0.679 4.599 27.032 1.00 87.75 260 LYS A O 1
ATOM 1873 N N . LYS A 1 261 ? -2.105 6.328 26.694 1.00 86.31 261 LYS A N 1
ATOM 1874 C CA . LYS A 1 261 ? -3.215 5.521 26.156 1.00 86.31 261 LYS A CA 1
ATOM 1875 C C . LYS A 1 261 ? -2.738 4.634 25.005 1.00 86.31 261 LYS A C 1
ATOM 1877 O O . LYS A 1 261 ? -3.000 3.445 25.010 1.00 86.31 261 LYS A O 1
ATOM 1882 N N . THR A 1 262 ? -1.958 5.174 24.066 1.00 85.06 262 THR A N 1
ATOM 1883 C CA . THR A 1 262 ? -1.442 4.418 22.907 1.00 85.06 262 THR A CA 1
ATOM 1884 C C . THR A 1 262 ? -0.567 3.221 23.305 1.00 85.06 262 THR A C 1
ATOM 1886 O O . THR A 1 262 ? -0.590 2.194 22.626 1.00 85.06 262 THR A O 1
ATOM 1889 N N . LYS A 1 263 ? 0.199 3.324 24.402 1.00 84.94 263 LYS A N 1
ATOM 1890 C CA . LYS A 1 263 ? 0.981 2.201 24.947 1.00 84.94 263 LYS A CA 1
ATOM 1891 C C . LYS A 1 263 ? 0.092 1.157 25.618 1.00 84.94 263 LYS A C 1
ATOM 1893 O O . LYS A 1 263 ? 0.287 -0.028 25.369 1.00 84.94 263 LYS A O 1
ATOM 1898 N N . GLU A 1 264 ? -0.876 1.592 26.421 1.00 83.94 264 GLU A N 1
ATOM 1899 C CA . GLU A 1 264 ? -1.883 0.724 27.057 1.00 83.94 264 GLU A CA 1
ATOM 1900 C C . GLU A 1 264 ? -2.715 -0.023 25.995 1.00 83.94 264 GLU A C 1
ATOM 1902 O O . GLU A 1 264 ? -2.961 -1.218 26.110 1.00 83.94 264 GLU A O 1
ATOM 1907 N N . ASP A 1 265 ? -3.029 0.659 24.892 1.00 78.56 265 ASP A N 1
ATOM 1908 C CA . ASP A 1 265 ? -3.701 0.147 23.697 1.00 78.56 265 ASP A CA 1
ATOM 1909 C C . ASP A 1 265 ? -2.863 -0.853 22.867 1.00 78.56 265 ASP A C 1
ATOM 1911 O O . ASP A 1 265 ? -3.383 -1.407 21.891 1.00 78.56 265 ASP A O 1
ATOM 1915 N N . GLY A 1 266 ? -1.572 -1.049 23.166 1.00 78.81 266 GLY A N 1
ATOM 1916 C CA . GLY A 1 266 ? -0.655 -1.857 22.347 1.00 78.81 266 GLY A CA 1
ATOM 1917 C C . GLY A 1 266 ? -0.373 -1.280 20.948 1.00 78.81 266 GLY A C 1
ATOM 1918 O O . GLY A 1 266 ? 0.114 -1.986 20.067 1.00 78.81 266 GLY A O 1
ATOM 1919 N N . ALA A 1 267 ? -0.682 0.000 20.725 1.00 81.25 267 ALA A N 1
ATOM 1920 C CA . ALA A 1 267 ? -0.563 0.701 19.444 1.00 81.25 267 ALA A CA 1
ATOM 1921 C C . ALA A 1 267 ? 0.755 1.504 19.315 1.00 81.25 267 ALA A C 1
ATOM 1923 O O . ALA A 1 267 ? 0.885 2.388 18.460 1.00 81.25 267 ALA A O 1
ATOM 1924 N N . ASP A 1 268 ? 1.749 1.189 20.157 1.00 85.19 268 ASP A N 1
ATOM 1925 C CA . ASP A 1 268 ? 3.059 1.852 20.229 1.00 85.19 268 ASP A CA 1
ATOM 1926 C C . ASP A 1 268 ? 4.028 1.458 19.095 1.00 85.19 268 ASP A C 1
ATOM 1928 O O . ASP A 1 268 ? 5.095 2.060 18.974 1.00 85.19 268 ASP A O 1
ATOM 1932 N N . GLN A 1 269 ? 3.675 0.478 18.252 1.00 85.00 269 GLN A N 1
ATOM 1933 C CA . GLN A 1 269 ? 4.506 0.031 17.129 1.00 85.00 269 GLN A CA 1
ATOM 1934 C C . GLN A 1 269 ? 3.985 0.522 15.768 1.00 85.00 269 GLN A C 1
ATOM 1936 O O . GLN A 1 269 ? 2.840 0.227 15.408 1.00 85.00 269 GLN A O 1
ATOM 1941 N N . PRO A 1 270 ? 4.817 1.212 14.965 1.00 87.56 270 PRO A N 1
ATOM 1942 C CA . PRO A 1 270 ? 4.462 1.607 13.607 1.00 87.56 270 PRO A CA 1
ATOM 1943 C C . PRO A 1 270 ? 4.358 0.387 12.679 1.00 87.56 270 PRO A C 1
ATOM 1945 O O . PRO A 1 270 ? 4.983 -0.642 12.937 1.00 87.56 270 PRO A O 1
ATOM 1948 N N . PRO A 1 271 ? 3.574 0.457 11.588 1.00 80.44 271 PRO A N 1
ATOM 1949 C CA . PRO A 1 271 ? 3.307 -0.717 10.765 1.00 80.44 271 PRO A CA 1
ATOM 1950 C C . PRO A 1 271 ? 4.452 -1.110 9.826 1.00 80.44 271 PRO A C 1
ATOM 1952 O O . PRO A 1 271 ? 4.547 -2.289 9.490 1.00 80.44 271 PRO A O 1
ATOM 1955 N N . SER A 1 272 ? 5.264 -0.149 9.362 1.00 84.12 272 SER A N 1
ATOM 1956 C CA . SER A 1 272 ? 6.393 -0.386 8.450 1.00 84.12 272 SER A CA 1
ATOM 1957 C C . SER A 1 272 ? 7.360 0.817 8.431 1.00 84.12 272 SER A C 1
ATOM 1959 O O . SER A 1 272 ? 8.098 1.027 9.395 1.00 84.12 272 SER A O 1
ATOM 1961 N N . LEU A 1 273 ? 7.346 1.619 7.359 1.00 88.06 273 LEU A N 1
ATOM 1962 C CA . LEU A 1 273 ? 8.127 2.849 7.209 1.00 88.06 273 LEU A CA 1
ATOM 1963 C C . LEU A 1 273 ? 7.610 3.943 8.154 1.00 88.06 273 LEU A C 1
ATOM 1965 O O . LEU A 1 273 ? 6.410 4.230 8.164 1.00 88.06 273 LEU A O 1
ATOM 1969 N N . HIS A 1 274 ? 8.495 4.559 8.936 1.00 91.50 274 HIS A N 1
ATOM 1970 C CA . HIS A 1 274 ? 8.128 5.598 9.902 1.00 91.50 274 HIS A CA 1
ATOM 1971 C C . HIS A 1 274 ? 9.308 6.534 10.233 1.00 91.50 274 HIS A C 1
ATOM 1973 O O . HIS A 1 274 ? 10.455 6.188 9.953 1.00 91.50 274 HIS A O 1
ATOM 1979 N N . PRO A 1 275 ? 9.059 7.725 10.815 1.00 93.38 275 PRO A N 1
ATOM 1980 C CA . PRO A 1 275 ? 10.121 8.637 11.226 1.00 93.38 275 PRO A CA 1
ATOM 1981 C C . PRO A 1 275 ? 10.701 8.286 12.606 1.00 93.38 275 PRO A C 1
ATOM 1983 O O . PRO A 1 275 ? 9.962 8.198 13.587 1.00 93.38 275 PRO A O 1
ATOM 1986 N N . ILE A 1 276 ? 12.027 8.220 12.698 1.00 93.44 276 ILE A N 1
ATOM 1987 C CA . ILE A 1 276 ? 12.780 8.456 13.936 1.00 93.44 276 ILE A CA 1
ATOM 1988 C C . ILE A 1 276 ? 13.159 9.941 13.987 1.00 93.44 276 ILE A C 1
ATOM 1990 O O . ILE A 1 276 ? 13.477 10.542 12.959 1.00 93.44 276 ILE A O 1
ATOM 1994 N N . ILE A 1 277 ? 13.095 10.539 15.180 1.00 94.31 277 ILE A N 1
ATOM 1995 C CA . ILE A 1 277 ? 13.440 11.943 15.427 1.00 94.31 277 ILE A CA 1
ATOM 1996 C C . ILE A 1 277 ? 14.735 12.002 16.240 1.00 94.31 277 ILE A C 1
ATOM 1998 O O . ILE A 1 277 ? 14.809 11.427 17.324 1.00 94.31 277 ILE A O 1
ATOM 2002 N N . ASP A 1 278 ? 15.730 12.715 15.720 1.00 94.00 278 ASP A N 1
ATOM 2003 C CA . ASP A 1 278 ? 16.998 13.006 16.386 1.00 94.00 278 ASP A CA 1
ATOM 2004 C C . ASP A 1 278 ? 16.788 14.126 17.429 1.00 94.00 278 ASP A C 1
ATOM 2006 O O . ASP A 1 278 ? 16.500 15.269 17.048 1.00 94.00 278 ASP A O 1
ATOM 2010 N N . PRO A 1 279 ? 16.917 13.842 18.741 1.00 91.31 279 PRO A N 1
ATOM 2011 C CA . PRO A 1 279 ? 16.683 14.832 19.788 1.00 91.31 279 PRO A CA 1
ATOM 2012 C C . PRO A 1 279 ? 17.738 15.945 19.800 1.00 91.31 279 PRO A C 1
ATOM 2014 O O . PRO A 1 279 ? 17.446 17.040 20.268 1.00 91.31 279 PRO A O 1
ATOM 2017 N N . THR A 1 280 ? 18.939 15.709 19.258 1.00 94.06 280 THR A N 1
ATOM 2018 C CA . THR A 1 280 ? 20.023 16.709 19.233 1.00 94.06 280 THR A CA 1
ATOM 2019 C C . THR A 1 280 ? 19.798 17.786 18.169 1.00 94.06 280 THR A C 1
ATOM 2021 O O . THR A 1 280 ? 20.248 18.919 18.324 1.00 94.06 280 THR A O 1
ATOM 2024 N N . LYS A 1 281 ? 19.046 17.453 17.111 1.00 95.44 281 LYS A N 1
ATOM 2025 C CA . LYS A 1 281 ? 18.691 18.363 16.009 1.00 95.44 281 LYS A CA 1
ATOM 2026 C C . LYS A 1 281 ? 17.279 18.941 16.128 1.00 95.44 281 LYS A C 1
ATOM 2028 O O . LYS A 1 281 ? 16.947 19.913 15.447 1.00 95.44 281 LYS A O 1
ATOM 2033 N N . CYS A 1 282 ? 16.397 18.339 16.928 1.00 95.50 282 CYS A N 1
ATOM 2034 C CA . CYS A 1 282 ? 14.982 18.703 16.936 1.00 95.50 282 CYS A CA 1
ATOM 2035 C C . CYS A 1 282 ? 14.717 20.056 17.621 1.00 95.50 282 CYS A C 1
ATOM 2037 O O . CYS A 1 282 ? 14.679 20.156 18.840 1.00 95.50 282 CYS A O 1
ATOM 2039 N N . ILE A 1 283 ? 14.408 21.089 16.830 1.00 93.44 283 ILE A N 1
ATOM 2040 C CA . ILE A 1 283 ? 14.086 22.443 17.328 1.00 93.44 283 ILE A CA 1
ATOM 2041 C C . ILE A 1 283 ? 12.633 22.630 17.825 1.00 93.44 283 ILE A C 1
ATOM 2043 O O . ILE A 1 283 ? 12.157 23.759 17.921 1.00 93.44 283 ILE A O 1
ATOM 2047 N N . GLY A 1 284 ? 11.865 21.555 18.030 1.00 91.69 284 GLY A N 1
ATOM 2048 C CA . GLY A 1 284 ? 10.501 21.622 18.587 1.00 91.69 284 GLY A CA 1
ATOM 2049 C C . GLY A 1 284 ? 9.411 22.314 17.754 1.00 91.69 284 GLY A C 1
ATOM 2050 O O . GLY A 1 284 ? 8.262 22.352 18.180 1.00 91.69 284 GLY A O 1
ATOM 2051 N N . CYS A 1 285 ? 9.725 22.831 16.562 1.00 91.56 285 CYS A N 1
ATOM 2052 C CA . CYS A 1 285 ? 8.860 23.730 15.777 1.00 91.56 285 CYS A CA 1
ATOM 2053 C C . CYS A 1 285 ? 7.491 23.178 15.316 1.00 91.56 285 CYS A C 1
ATOM 2055 O O . CYS A 1 285 ? 6.700 23.923 14.742 1.00 91.56 285 CYS A O 1
ATOM 2057 N N . GLY A 1 286 ? 7.207 21.885 15.498 1.00 91.19 286 GLY A N 1
ATOM 2058 C CA . GLY A 1 286 ? 5.910 21.280 15.172 1.00 91.19 286 GLY A CA 1
ATOM 2059 C C . GLY A 1 286 ? 5.570 21.148 13.679 1.00 91.19 286 GLY A C 1
ATOM 2060 O O . GLY A 1 286 ? 4.527 20.581 13.360 1.00 91.19 286 GLY A O 1
ATOM 2061 N N . SER A 1 287 ? 6.424 21.588 12.744 1.00 93.75 287 SER A N 1
ATOM 2062 C CA . SER A 1 287 ? 6.126 21.531 11.298 1.00 93.75 287 SER A CA 1
ATOM 2063 C C . SER A 1 287 ? 5.806 20.112 10.808 1.00 93.75 287 SER A C 1
ATOM 2065 O O . SER A 1 287 ? 4.895 19.923 10.007 1.00 93.75 287 SER A O 1
ATOM 2067 N N . CYS A 1 288 ? 6.489 19.099 11.348 1.00 93.50 288 CYS A N 1
ATOM 2068 C CA . CYS A 1 288 ? 6.235 17.687 11.049 1.00 93.50 288 CYS A CA 1
ATOM 2069 C C . CYS A 1 288 ? 4.897 17.155 11.604 1.00 93.50 288 CYS A C 1
ATOM 2071 O O . CYS A 1 288 ? 4.341 16.223 11.027 1.00 93.50 288 CYS A O 1
ATOM 2073 N N . VAL A 1 289 ? 4.358 17.753 12.676 1.00 91.88 289 VAL A N 1
ATOM 2074 C CA . VAL A 1 289 ? 3.008 17.461 13.196 1.00 91.88 289 VAL A CA 1
ATOM 2075 C C . VAL A 1 289 ? 1.956 18.036 12.249 1.00 91.88 289 VAL A C 1
ATOM 2077 O O . VAL A 1 289 ? 1.023 17.336 11.866 1.00 91.88 289 VAL A O 1
ATOM 2080 N N . MET A 1 290 ? 2.146 19.285 11.812 1.00 89.62 290 MET A N 1
ATOM 2081 C CA . MET A 1 290 ? 1.222 19.978 10.906 1.00 89.62 290 MET A CA 1
ATOM 2082 C C . MET A 1 290 ? 1.175 19.362 9.500 1.00 89.62 290 MET A C 1
ATOM 2084 O O . MET A 1 290 ? 0.109 19.334 8.890 1.00 89.62 290 MET A O 1
ATOM 2088 N N . ALA A 1 291 ? 2.304 18.851 9.000 1.00 88.94 291 ALA A N 1
ATOM 2089 C CA . ALA A 1 291 ? 2.385 18.165 7.707 1.00 88.94 291 ALA A CA 1
ATOM 2090 C C . ALA A 1 291 ? 1.902 16.702 7.745 1.00 88.94 291 ALA A C 1
ATOM 2092 O O . ALA A 1 291 ? 1.749 16.076 6.699 1.00 88.94 291 ALA A O 1
ATOM 2093 N N . CYS A 1 292 ? 1.670 16.124 8.928 1.00 87.75 292 CYS A N 1
ATOM 2094 C CA . CYS A 1 292 ? 1.117 14.779 9.032 1.00 87.75 292 CYS A CA 1
ATOM 2095 C C . CYS A 1 292 ? -0.382 14.800 8.670 1.00 87.75 292 CYS A C 1
ATOM 2097 O O . CYS A 1 292 ? -1.136 15.472 9.373 1.00 87.75 292 CYS A O 1
ATOM 2099 N N . PRO A 1 293 ? -0.861 14.047 7.655 1.00 80.94 293 PRO A N 1
ATOM 2100 C CA . PRO A 1 293 ? -2.278 14.079 7.271 1.00 80.94 293 PRO A CA 1
ATOM 2101 C C . PRO A 1 293 ? -3.231 13.622 8.386 1.00 80.94 293 PRO A C 1
ATOM 2103 O O . PRO A 1 293 ? -4.296 14.199 8.563 1.00 80.94 293 PRO A O 1
ATOM 2106 N N . ASP A 1 294 ? -2.812 12.637 9.184 1.00 80.56 294 ASP A N 1
ATOM 2107 C CA . ASP A 1 294 ? -3.539 12.143 10.364 1.00 80.56 294 ASP A CA 1
ATOM 2108 C C . ASP A 1 294 ? -3.487 13.130 11.556 1.00 80.56 294 ASP A C 1
ATOM 2110 O O . ASP A 1 294 ? -4.369 13.130 12.415 1.00 80.56 294 ASP A O 1
ATOM 2114 N N . ARG A 1 295 ? -2.465 14.000 11.602 1.00 81.69 295 ARG A N 1
ATOM 2115 C CA . ARG A 1 295 ? -2.162 14.988 12.662 1.00 81.69 295 ARG A CA 1
ATOM 2116 C C . ARG A 1 295 ? -1.969 14.438 14.086 1.00 81.69 295 ARG A C 1
ATOM 2118 O O . ARG A 1 295 ? -1.549 15.205 14.948 1.00 81.69 295 ARG A O 1
ATOM 2125 N N . LYS A 1 296 ? -2.226 13.151 14.355 1.00 86.75 296 LYS A N 1
ATOM 2126 C CA . LYS A 1 296 ? -2.068 12.508 15.675 1.00 86.75 296 LYS A CA 1
ATOM 2127 C C . LYS A 1 296 ? -0.891 11.528 15.726 1.00 86.75 296 LYS A C 1
ATOM 2129 O O . LYS A 1 296 ? -0.479 11.144 16.821 1.00 86.75 296 LYS A O 1
ATOM 2134 N N . VAL A 1 297 ? -0.323 11.116 14.585 1.00 90.62 297 VAL A N 1
ATOM 2135 C CA . VAL A 1 297 ? 0.877 10.246 14.538 1.00 90.62 297 VAL A CA 1
ATOM 2136 C C . VAL A 1 297 ? 2.070 10.881 15.253 1.00 90.62 297 VAL A C 1
ATOM 2138 O O . VAL A 1 297 ? 2.794 10.182 15.956 1.00 90.62 297 VAL A O 1
ATOM 2141 N N . LEU A 1 298 ? 2.268 12.193 15.100 1.00 92.50 298 LEU A N 1
ATOM 2142 C CA . LEU A 1 298 ? 3.329 12.969 15.746 1.00 92.50 298 LEU A CA 1
ATOM 2143 C C . LEU A 1 298 ? 2.723 13.988 16.720 1.00 92.50 298 LEU A C 1
ATOM 2145 O O . LEU A 1 298 ? 1.648 14.523 16.474 1.00 92.50 298 LEU A O 1
ATOM 2149 N N . SER A 1 299 ? 3.445 14.305 17.792 1.00 91.19 299 SER A N 1
ATOM 2150 C CA . SER A 1 299 ? 3.139 15.414 18.705 1.00 91.19 299 SER A CA 1
ATOM 2151 C C . SER A 1 299 ? 4.425 16.131 19.123 1.00 91.19 299 SER A C 1
ATOM 2153 O O . SER A 1 299 ? 5.514 15.574 18.975 1.00 91.19 299 SER A O 1
ATOM 2155 N N . VAL A 1 300 ? 4.318 17.355 19.647 1.00 88.81 300 VAL A N 1
ATOM 2156 C CA . VAL A 1 300 ? 5.443 18.028 20.315 1.00 88.81 300 VAL A CA 1
ATOM 2157 C C . VAL A 1 300 ? 5.334 17.789 21.820 1.00 88.81 300 VAL A C 1
ATOM 2159 O O . VAL A 1 300 ? 4.325 18.128 22.436 1.00 88.81 300 VAL A O 1
ATOM 2162 N N . PHE A 1 301 ? 6.376 17.204 22.408 1.00 81.06 301 PHE A N 1
ATOM 2163 C CA . PHE A 1 301 ? 6.484 16.890 23.830 1.00 81.06 301 PHE A CA 1
ATOM 2164 C C . PHE A 1 301 ? 7.926 17.129 24.300 1.00 81.06 301 PHE A C 1
ATOM 2166 O O . PHE A 1 301 ? 8.873 16.748 23.613 1.00 81.06 301 PHE A O 1
ATOM 2173 N N . ASP A 1 302 ? 8.100 17.781 25.453 1.00 78.38 302 ASP A N 1
ATOM 2174 C CA . ASP A 1 302 ? 9.401 18.264 25.957 1.00 78.38 302 ASP A CA 1
ATOM 2175 C C . ASP A 1 302 ? 10.203 19.060 24.908 1.00 78.38 302 ASP A C 1
ATOM 2177 O O . ASP A 1 302 ? 11.384 18.810 24.688 1.00 78.38 302 ASP A O 1
ATOM 2181 N N . ASN A 1 303 ? 9.540 19.997 24.218 1.00 81.94 303 ASN A N 1
ATOM 2182 C CA . ASN A 1 303 ? 10.109 20.803 23.127 1.00 81.94 303 ASN A CA 1
ATOM 2183 C C . ASN A 1 303 ? 10.688 19.991 21.948 1.00 81.94 303 ASN A C 1
ATOM 2185 O O . ASN A 1 303 ? 11.438 20.536 21.146 1.00 81.94 303 ASN A O 1
ATOM 2189 N N . MET A 1 304 ? 10.320 18.716 21.791 1.00 88.56 304 MET A N 1
ATOM 2190 C CA . MET A 1 304 ? 10.767 17.856 20.691 1.00 88.56 304 MET A CA 1
ATOM 2191 C C . MET A 1 304 ? 9.587 17.156 20.019 1.00 88.56 304 MET A C 1
ATOM 2193 O O . MET A 1 304 ? 8.577 16.858 20.653 1.00 88.56 304 MET A O 1
ATOM 2197 N N . ALA A 1 305 ? 9.708 16.858 18.727 1.00 91.94 305 ALA A N 1
ATOM 2198 C CA . ALA A 1 305 ? 8.735 16.017 18.040 1.00 91.94 305 ALA A CA 1
ATOM 2199 C C . ALA A 1 305 ? 8.904 14.550 18.472 1.00 91.94 305 ALA A C 1
ATOM 2201 O O . ALA A 1 305 ? 10.011 14.017 18.451 1.00 91.94 305 ALA A O 1
ATOM 2202 N N . ARG A 1 306 ? 7.807 13.885 18.841 1.00 91.12 306 ARG A N 1
ATOM 2203 C CA . ARG A 1 306 ? 7.768 12.455 19.186 1.00 91.12 306 ARG A CA 1
ATOM 2204 C C . ARG A 1 306 ? 6.578 11.781 18.512 1.00 91.12 306 ARG A C 1
ATOM 2206 O O . ARG A 1 306 ? 5.552 12.420 18.275 1.00 91.12 306 ARG A O 1
ATOM 2213 N N . LEU A 1 307 ? 6.694 10.484 18.231 1.00 91.06 307 LEU A N 1
ATOM 2214 C CA . LEU A 1 307 ? 5.548 9.682 17.807 1.00 91.06 307 LEU A CA 1
ATOM 2215 C C . LEU A 1 307 ? 4.541 9.567 18.964 1.00 91.06 307 LEU A C 1
ATOM 2217 O O . LEU A 1 307 ? 4.914 9.190 20.074 1.00 91.06 307 LEU A O 1
ATOM 2221 N N . ALA A 1 308 ? 3.279 9.896 18.692 1.00 90.56 308 ALA A N 1
ATOM 2222 C CA . ALA A 1 308 ? 2.170 9.802 19.638 1.00 90.56 308 ALA A CA 1
ATOM 2223 C C . ALA A 1 308 ? 1.221 8.642 19.323 1.00 90.56 308 ALA A C 1
ATOM 2225 O O . ALA A 1 308 ? 0.847 7.929 20.244 1.00 90.56 308 ALA A O 1
ATOM 2226 N N . THR A 1 309 ? 0.903 8.401 18.043 1.00 89.19 309 THR A N 1
ATOM 2227 C CA . THR A 1 309 ? 0.149 7.212 17.590 1.00 89.19 309 THR A CA 1
ATOM 2228 C C . THR A 1 309 ? 0.907 6.463 16.477 1.00 89.19 309 THR A C 1
ATOM 2230 O O . THR A 1 309 ? 0.542 6.547 15.302 1.00 89.19 309 THR A O 1
ATOM 2233 N N . PRO A 1 310 ? 1.996 5.732 16.805 1.00 89.31 310 PRO A N 1
ATOM 2234 C CA . PRO A 1 310 ? 2.852 5.062 15.820 1.00 89.31 310 PRO A CA 1
ATOM 2235 C C . PRO A 1 310 ? 2.088 4.139 14.864 1.00 89.31 310 PRO A C 1
ATOM 2237 O O . PRO A 1 310 ? 2.324 4.195 13.658 1.00 89.31 310 PRO A O 1
ATOM 2240 N N . ALA A 1 311 ? 1.131 3.348 15.367 1.00 85.44 311 ALA A N 1
ATOM 2241 C CA . ALA A 1 311 ? 0.330 2.421 14.559 1.00 85.44 311 ALA A CA 1
ATOM 2242 C C . ALA A 1 311 ? -0.508 3.093 13.447 1.00 85.44 311 ALA A C 1
ATOM 2244 O O . ALA A 1 311 ? -0.869 2.441 12.466 1.00 85.44 311 ALA A O 1
ATOM 2245 N N . ASN A 1 312 ? -0.785 4.398 13.557 1.00 84.94 312 ASN A N 1
ATOM 2246 C CA . ASN A 1 312 ? -1.477 5.165 12.519 1.00 84.94 312 ASN A CA 1
ATOM 2247 C C . ASN A 1 312 ? -0.530 5.665 11.413 1.00 84.94 312 ASN A C 1
ATOM 2249 O O . ASN A 1 312 ? -1.001 6.131 10.374 1.00 84.94 312 ASN A O 1
ATOM 2253 N N . CYS A 1 313 ? 0.793 5.563 11.595 1.00 86.75 313 CYS A N 1
ATOM 2254 C CA . CYS A 1 313 ? 1.771 6.037 10.622 1.00 86.75 313 CYS A CA 1
ATOM 2255 C C . CYS A 1 313 ? 1.680 5.253 9.306 1.00 86.75 313 CYS A C 1
ATOM 2257 O O . CYS A 1 313 ? 1.929 4.054 9.256 1.00 86.75 313 CYS A O 1
ATOM 2259 N N . VAL A 1 314 ? 1.368 5.958 8.220 1.00 78.94 314 VAL A N 1
ATOM 2260 C CA . VAL A 1 314 ? 1.252 5.406 6.858 1.00 78.94 314 VAL A CA 1
ATOM 2261 C C . VAL A 1 314 ? 2.524 5.585 6.011 1.00 78.94 314 VAL A C 1
ATOM 2263 O O . VAL A 1 314 ? 2.485 5.391 4.802 1.00 78.94 314 VAL A O 1
ATOM 2266 N N . GLY A 1 315 ? 3.652 5.978 6.616 1.00 84.00 315 GLY A N 1
ATOM 2267 C CA . GLY A 1 315 ? 4.958 6.038 5.938 1.00 84.00 315 GLY A CA 1
ATOM 2268 C C . GLY A 1 315 ? 5.122 7.109 4.849 1.00 84.00 315 GLY A C 1
ATOM 2269 O O . GLY A 1 315 ? 6.096 7.070 4.112 1.00 84.00 315 GLY A O 1
ATOM 2270 N N . ILE A 1 316 ? 4.207 8.083 4.750 1.00 80.06 316 ILE A N 1
ATOM 2271 C CA . ILE A 1 316 ? 4.145 9.077 3.654 1.00 80.06 316 ILE A CA 1
ATOM 2272 C C . ILE A 1 316 ? 5.442 9.892 3.460 1.00 80.06 316 ILE A C 1
ATOM 2274 O O . ILE A 1 316 ? 5.732 10.303 2.339 1.00 80.06 316 ILE A O 1
ATOM 2278 N N . GLY A 1 317 ? 6.199 10.159 4.530 1.00 87.31 317 GLY A N 1
ATOM 2279 C CA . GLY A 1 317 ? 7.483 10.875 4.475 1.00 87.31 317 GLY A CA 1
ATOM 2280 C C . GLY A 1 317 ? 7.422 12.411 4.542 1.00 87.31 317 GLY A C 1
ATOM 2281 O O . GLY A 1 317 ? 8.449 13.038 4.782 1.00 87.31 317 GLY A O 1
ATOM 2282 N N . GLU A 1 318 ? 6.241 13.034 4.443 1.00 86.31 318 GLU A N 1
ATOM 2283 C CA . GLU A 1 318 ? 6.047 14.503 4.548 1.00 86.31 318 GLU A CA 1
ATOM 2284 C C . GLU A 1 318 ? 6.727 15.132 5.778 1.00 86.31 318 GLU A C 1
ATOM 2286 O O . GLU A 1 318 ? 7.304 16.215 5.702 1.00 86.31 318 GLU A O 1
ATOM 2291 N N . CYS A 1 319 ? 6.726 14.426 6.913 1.00 92.06 319 CYS A N 1
ATOM 2292 C CA . CYS A 1 319 ? 7.389 14.868 8.138 1.00 92.06 319 CYS A CA 1
ATOM 2293 C C . CYS A 1 319 ? 8.909 15.063 7.978 1.00 92.06 319 CYS A C 1
ATOM 2295 O O . CYS A 1 319 ? 9.439 16.008 8.559 1.00 92.06 319 CYS A O 1
ATOM 2297 N N . LYS A 1 320 ? 9.591 14.224 7.181 1.00 93.06 320 LYS A N 1
ATOM 2298 C CA . LYS A 1 320 ? 11.005 14.395 6.801 1.00 93.06 320 LYS A CA 1
ATOM 2299 C C . LYS A 1 320 ? 11.155 15.612 5.894 1.00 93.06 320 LYS A C 1
ATOM 2301 O O . LYS A 1 320 ? 11.921 16.512 6.220 1.00 93.06 320 LYS A O 1
ATOM 2306 N N . ALA A 1 321 ? 10.379 15.662 4.809 1.00 89.25 321 ALA A N 1
ATOM 2307 C CA . ALA A 1 321 ? 10.480 16.700 3.782 1.00 89.25 321 ALA A CA 1
ATOM 2308 C C . ALA A 1 321 ? 10.253 18.127 4.319 1.00 89.25 321 ALA A C 1
ATOM 2310 O O . ALA A 1 321 ? 10.895 19.070 3.862 1.00 89.25 321 ALA A O 1
ATOM 2311 N N . ILE A 1 322 ? 9.368 18.297 5.309 1.00 93.50 322 ILE A N 1
ATOM 2312 C CA . ILE A 1 322 ? 9.075 19.608 5.904 1.00 93.50 322 ILE A CA 1
ATOM 2313 C C . ILE A 1 322 ? 10.045 20.015 7.027 1.00 93.50 322 ILE A C 1
ATOM 2315 O O . ILE A 1 322 ? 9.969 21.148 7.500 1.00 93.50 322 ILE A O 1
ATOM 2319 N N . CYS A 1 323 ? 10.912 19.117 7.514 1.00 95.50 323 CYS A N 1
ATOM 2320 C CA . CYS A 1 323 ? 11.704 19.353 8.722 1.00 95.50 323 CYS A CA 1
ATOM 2321 C C . CYS A 1 323 ? 12.810 20.402 8.478 1.00 95.50 323 CYS A C 1
ATOM 2323 O O . CYS A 1 323 ? 13.797 20.098 7.809 1.00 95.50 323 CYS A O 1
ATOM 2325 N N . PRO A 1 324 ? 12.730 21.621 9.052 1.00 95.12 324 PRO A N 1
ATOM 2326 C CA . PRO A 1 324 ? 13.692 22.687 8.751 1.00 95.12 324 PRO A CA 1
ATOM 2327 C C . PRO A 1 324 ? 15.071 22.478 9.399 1.00 95.12 324 PRO A C 1
ATOM 2329 O O . PRO A 1 324 ? 16.004 23.205 9.075 1.00 95.12 324 PRO A O 1
ATOM 2332 N N . ALA A 1 325 ? 15.184 21.525 10.329 1.00 95.19 325 ALA A N 1
ATOM 2333 C CA . ALA A 1 325 ? 16.406 21.199 11.065 1.00 95.19 325 ALA A CA 1
ATOM 2334 C C . ALA A 1 325 ? 17.002 19.832 10.672 1.00 95.19 325 ALA A C 1
ATOM 2336 O O . ALA A 1 325 ? 17.908 19.349 11.342 1.00 95.19 325 ALA A O 1
ATOM 2337 N N . ASP A 1 326 ? 16.447 19.182 9.641 1.00 94.75 326 ASP A N 1
ATOM 2338 C CA . ASP A 1 326 ? 16.809 17.827 9.193 1.00 94.75 326 ASP A CA 1
ATOM 2339 C C . ASP A 1 326 ? 16.858 16.762 10.316 1.00 94.75 326 ASP A C 1
ATOM 2341 O O . ASP A 1 326 ? 17.578 15.768 10.267 1.00 94.75 326 ASP A O 1
ATOM 2345 N N . ALA A 1 327 ? 16.052 16.966 11.359 1.00 95.69 327 ALA A N 1
ATOM 2346 C CA . ALA A 1 327 ? 16.054 16.180 12.591 1.00 95.69 327 ALA A CA 1
ATOM 2347 C C . ALA A 1 327 ? 15.275 14.857 12.493 1.00 95.69 327 ALA A C 1
ATOM 2349 O O . ALA A 1 327 ? 14.901 14.286 13.513 1.00 95.69 327 ALA A O 1
ATOM 2350 N N . ILE A 1 328 ? 14.934 14.410 11.286 1.00 95.12 328 ILE A N 1
ATOM 2351 C CA . ILE A 1 328 ? 14.090 13.236 11.049 1.00 95.12 328 ILE A CA 1
ATOM 2352 C C . ILE A 1 328 ? 14.815 12.299 10.088 1.00 95.12 328 ILE A C 1
ATOM 2354 O O . ILE A 1 328 ? 15.405 12.754 9.110 1.00 95.12 328 ILE A O 1
ATOM 2358 N N . THR A 1 329 ? 14.716 10.997 10.330 1.00 93.75 329 THR A N 1
ATOM 2359 C CA . THR A 1 329 ? 15.163 9.937 9.417 1.00 93.75 329 THR A CA 1
ATOM 2360 C C . THR A 1 329 ? 14.025 8.945 9.246 1.00 93.75 329 THR A C 1
ATOM 2362 O O . THR A 1 329 ? 13.373 8.584 10.224 1.00 93.75 329 THR A O 1
ATOM 2365 N N . LEU A 1 330 ? 13.748 8.524 8.012 1.00 91.50 330 LEU A N 1
ATOM 2366 C CA . LEU A 1 330 ? 12.758 7.482 7.751 1.00 91.50 330 LEU A CA 1
ATOM 2367 C C . LEU A 1 330 ? 13.440 6.114 7.828 1.00 91.50 330 LEU A C 1
ATOM 2369 O O . LEU A 1 330 ? 14.500 5.924 7.236 1.00 91.50 330 LEU A O 1
ATOM 2373 N N . VAL A 1 331 ? 12.844 5.185 8.570 1.00 91.38 331 VAL A N 1
ATOM 2374 C CA . VAL A 1 331 ? 13.399 3.849 8.832 1.00 91.38 331 VAL A CA 1
ATOM 2375 C C . VAL A 1 331 ? 12.356 2.762 8.588 1.00 91.38 331 VAL A C 1
ATOM 2377 O O . VAL A 1 331 ? 11.149 3.007 8.713 1.00 91.38 331 VAL A O 1
ATOM 2380 N N . PHE A 1 332 ? 12.813 1.553 8.270 1.00 90.25 332 PHE A N 1
ATOM 2381 C CA . PHE A 1 332 ? 11.951 0.386 8.086 1.00 90.25 332 PHE A CA 1
ATOM 2382 C C . PHE A 1 332 ? 11.932 -0.507 9.332 1.00 90.25 332 PHE A C 1
ATOM 2384 O O . PHE A 1 332 ? 12.976 -0.954 9.803 1.00 90.25 332 PHE A O 1
ATOM 2391 N N . GLY A 1 333 ? 10.727 -0.805 9.832 1.00 87.69 333 GLY A N 1
ATOM 2392 C CA . GLY A 1 333 ? 10.514 -1.742 10.940 1.00 87.69 333 GLY A CA 1
ATOM 2393 C C . GLY A 1 333 ? 11.067 -1.267 12.288 1.00 87.69 333 GLY A C 1
ATOM 2394 O O . GLY A 1 333 ? 11.723 -0.237 12.393 1.00 87.69 333 GLY A O 1
ATOM 2395 N N . THR A 1 334 ? 10.782 -2.017 13.347 1.00 89.44 334 THR A N 1
ATOM 2396 C CA . THR A 1 334 ? 11.366 -1.818 14.685 1.00 89.44 334 THR A CA 1
ATOM 2397 C C . THR A 1 334 ? 11.886 -3.149 15.219 1.00 89.44 334 THR A C 1
ATOM 2399 O O . THR A 1 334 ? 11.517 -4.207 14.714 1.00 89.44 334 THR A O 1
ATOM 2402 N N . SER A 1 335 ? 12.688 -3.136 16.284 1.00 87.69 335 SER A N 1
ATOM 2403 C CA . SER A 1 335 ? 13.123 -4.367 16.965 1.00 87.69 335 SER A CA 1
ATOM 2404 C C . SER A 1 335 ? 11.956 -5.237 17.459 1.00 87.69 335 SER A C 1
ATOM 2406 O O . SER A 1 335 ? 12.057 -6.459 17.458 1.00 87.69 335 SER A O 1
ATOM 2408 N N . LYS A 1 336 ? 10.825 -4.623 17.837 1.00 86.44 336 LYS A N 1
ATOM 2409 C CA . LYS A 1 336 ? 9.580 -5.318 18.218 1.00 86.44 336 LYS A CA 1
ATOM 2410 C C . LYS A 1 336 ? 8.719 -5.737 17.018 1.00 86.44 336 LYS A C 1
ATOM 2412 O O . LYS A 1 336 ? 7.848 -6.592 17.164 1.00 86.44 336 LYS A O 1
ATOM 2417 N N . ARG A 1 337 ? 8.889 -5.093 15.861 1.00 85.69 337 ARG A N 1
ATOM 2418 C CA . ARG A 1 337 ? 8.091 -5.307 14.647 1.00 85.69 337 ARG A CA 1
ATOM 2419 C C . ARG A 1 337 ? 8.985 -5.205 13.403 1.00 85.69 337 ARG A C 1
ATOM 2421 O O . ARG A 1 337 ? 8.950 -4.180 12.714 1.00 85.69 337 ARG A O 1
ATOM 2428 N N . PRO A 1 338 ? 9.800 -6.241 13.134 1.00 88.31 338 PRO A N 1
ATOM 2429 C CA . PRO A 1 338 ? 10.615 -6.304 11.929 1.00 88.31 338 PRO A CA 1
ATOM 2430 C C . PRO A 1 338 ? 9.769 -6.262 10.651 1.00 88.31 338 PRO A C 1
ATOM 2432 O O . PRO A 1 338 ? 8.583 -6.609 10.659 1.00 88.31 338 PRO A O 1
ATOM 2435 N N . VAL A 1 339 ? 10.393 -5.863 9.542 1.00 87.75 339 VAL A N 1
ATOM 2436 C CA . VAL A 1 339 ? 9.803 -5.913 8.199 1.00 87.75 339 VAL A CA 1
ATOM 2437 C C . VAL A 1 339 ? 10.802 -6.511 7.220 1.00 87.75 339 VAL A C 1
ATOM 2439 O O . VAL A 1 339 ? 11.891 -5.976 7.042 1.00 87.75 339 VAL A O 1
ATOM 2442 N N . ASP A 1 340 ? 10.394 -7.576 6.542 1.00 88.62 340 ASP A N 1
ATOM 2443 C CA . ASP A 1 340 ? 11.173 -8.191 5.473 1.00 88.62 340 ASP A CA 1
ATOM 2444 C C . ASP A 1 340 ? 10.961 -7.431 4.157 1.00 88.62 340 ASP A C 1
ATOM 2446 O O . ASP A 1 340 ? 9.825 -7.277 3.692 1.00 88.62 340 ASP A O 1
ATOM 2450 N N . LEU A 1 341 ? 12.052 -6.946 3.564 1.00 89.94 341 LEU A N 1
ATOM 2451 C CA . LEU A 1 341 ? 12.081 -6.230 2.286 1.00 89.94 341 LEU A CA 1
ATOM 2452 C C . LEU A 1 341 ? 13.227 -6.770 1.412 1.00 89.94 341 LEU A C 1
ATOM 2454 O O . LEU A 1 341 ? 14.224 -7.252 1.946 1.00 89.94 341 LEU A O 1
ATOM 2458 N N . PRO A 1 342 ? 13.118 -6.714 0.076 1.00 92.19 342 PRO A N 1
ATOM 2459 C CA . PRO A 1 342 ? 14.224 -7.074 -0.810 1.00 92.19 342 PRO A CA 1
ATOM 2460 C C . PRO A 1 342 ? 15.444 -6.168 -0.579 1.00 92.19 342 PRO A C 1
ATOM 2462 O O . PRO A 1 342 ? 15.285 -4.969 -0.336 1.00 92.19 342 PRO A O 1
ATOM 2465 N N . ARG A 1 343 ? 16.662 -6.711 -0.707 1.00 91.56 343 ARG A N 1
ATOM 2466 C CA . ARG A 1 343 ? 17.872 -5.883 -0.827 1.00 91.56 343 ARG A CA 1
ATOM 2467 C C . ARG A 1 343 ? 17.871 -5.202 -2.195 1.00 91.56 343 ARG A C 1
ATOM 2469 O O . ARG A 1 343 ? 17.716 -5.872 -3.216 1.00 91.56 343 ARG A O 1
ATOM 2476 N N . LEU A 1 344 ? 18.062 -3.886 -2.187 1.00 92.19 344 LEU A N 1
ATOM 2477 C CA . LEU A 1 344 ? 18.085 -3.024 -3.365 1.00 92.19 344 LEU A CA 1
ATOM 2478 C C . LEU A 1 344 ? 19.346 -2.154 -3.374 1.00 92.19 344 LEU A C 1
ATOM 2480 O O . LEU A 1 344 ? 19.849 -1.792 -2.307 1.00 92.19 344 LEU A O 1
ATOM 2484 N N . ASP A 1 345 ? 19.824 -1.811 -4.567 1.00 91.50 345 ASP A N 1
ATOM 2485 C CA . ASP A 1 345 ? 20.791 -0.731 -4.776 1.00 91.50 345 ASP A CA 1
ATOM 2486 C C . ASP A 1 345 ? 20.100 0.647 -4.901 1.00 91.50 345 ASP A C 1
ATOM 2488 O O . ASP A 1 345 ? 18.881 0.774 -4.755 1.00 91.50 345 ASP A O 1
ATOM 2492 N N . THR A 1 346 ? 20.876 1.698 -5.181 1.00 87.12 346 THR A N 1
ATOM 2493 C CA . THR A 1 346 ? 20.368 3.070 -5.375 1.00 87.12 346 THR A CA 1
ATOM 2494 C C . THR A 1 346 ? 19.541 3.256 -6.654 1.00 87.12 346 THR A C 1
ATOM 2496 O O . THR A 1 346 ? 18.802 4.229 -6.759 1.00 87.12 346 THR A O 1
ATOM 2499 N N . GLY A 1 347 ? 19.623 2.335 -7.620 1.00 88.19 347 GLY A N 1
ATOM 2500 C CA . GLY A 1 347 ? 18.752 2.276 -8.799 1.00 88.19 347 GLY A CA 1
ATOM 2501 C C . GLY A 1 347 ? 17.472 1.460 -8.572 1.00 88.19 347 GLY A C 1
ATOM 2502 O O . GLY A 1 347 ? 16.657 1.331 -9.485 1.00 88.19 347 GLY A O 1
ATOM 2503 N N . ASN A 1 348 ? 17.271 0.918 -7.366 1.00 93.62 348 ASN A N 1
ATOM 2504 C CA . ASN A 1 348 ? 16.271 -0.099 -7.029 1.00 93.62 348 ASN A CA 1
ATOM 2505 C C . ASN A 1 348 ? 16.395 -1.396 -7.858 1.00 93.62 348 ASN A C 1
ATOM 2507 O O . ASN A 1 348 ? 15.408 -2.125 -8.033 1.00 93.62 348 ASN A O 1
ATOM 2511 N N . GLN A 1 349 ? 17.592 -1.706 -8.361 1.00 95.31 349 GLN A N 1
ATOM 2512 C CA . GLN A 1 349 ? 17.909 -3.040 -8.854 1.00 95.31 349 GLN A CA 1
ATOM 2513 C C . GLN A 1 349 ? 18.053 -3.982 -7.650 1.00 95.31 349 GLN A C 1
ATOM 2515 O O . GLN A 1 349 ? 18.582 -3.618 -6.599 1.00 95.31 349 GLN A O 1
ATOM 2520 N N . SER A 1 350 ? 17.522 -5.193 -7.783 1.00 95.56 350 SER A N 1
ATOM 2521 C CA . SER A 1 350 ? 17.650 -6.253 -6.781 1.00 95.56 350 SER A CA 1
ATOM 2522 C C . SER A 1 350 ? 19.017 -6.940 -6.853 1.00 95.56 350 SER A C 1
ATOM 2524 O O . SER A 1 350 ? 19.803 -6.699 -7.765 1.00 95.56 350 SER A O 1
ATOM 2526 N N . THR A 1 351 ? 19.273 -7.899 -5.958 1.00 95.06 351 THR A N 1
ATOM 2527 C CA . THR A 1 351 ? 20.447 -8.791 -6.049 1.00 95.06 351 THR A CA 1
ATOM 2528 C C . THR A 1 351 ? 20.480 -9.671 -7.305 1.00 95.06 351 THR A C 1
ATOM 2530 O O . THR A 1 351 ? 21.455 -10.388 -7.514 1.00 95.06 351 THR A O 1
ATOM 2533 N N . VAL A 1 352 ? 19.438 -9.639 -8.143 1.00 94.56 352 VAL A N 1
ATOM 2534 C CA . VAL A 1 352 ? 19.405 -10.271 -9.464 1.00 94.56 352 VAL A CA 1
ATOM 2535 C C . VAL A 1 352 ? 19.609 -9.181 -10.525 1.00 94.56 352 VAL A C 1
ATOM 2537 O O . VAL A 1 352 ? 18.675 -8.418 -10.792 1.00 94.56 352 VAL A O 1
ATOM 2540 N N . PRO A 1 353 ? 20.787 -9.102 -11.181 1.00 93.19 353 PRO A N 1
ATOM 2541 C CA . PRO A 1 353 ? 21.068 -8.034 -12.136 1.00 93.19 353 PRO A CA 1
ATOM 2542 C C . PRO A 1 353 ? 20.066 -8.009 -13.289 1.00 93.19 353 PRO A C 1
ATOM 2544 O O . PRO A 1 353 ? 19.803 -9.053 -13.891 1.00 93.19 353 PRO A O 1
ATOM 2547 N N . GLY A 1 354 ? 19.529 -6.831 -13.601 1.00 94.00 354 GLY A N 1
ATOM 2548 C CA . GLY A 1 354 ? 18.464 -6.625 -14.585 1.00 94.00 354 GLY A CA 1
ATOM 2549 C C . GLY A 1 354 ? 17.027 -6.823 -14.069 1.00 94.00 354 GLY A C 1
ATOM 2550 O O . GLY A 1 354 ? 16.077 -6.638 -14.836 1.00 94.00 354 GLY A O 1
ATOM 2551 N N . LEU A 1 355 ? 16.846 -7.173 -12.790 1.00 96.44 355 LEU A N 1
ATOM 2552 C CA . LEU A 1 355 ? 15.542 -7.263 -12.129 1.00 96.44 355 LEU A CA 1
ATOM 2553 C C . LEU A 1 355 ? 15.411 -6.152 -11.080 1.00 96.44 355 LEU A C 1
ATOM 2555 O O . LEU A 1 355 ? 16.187 -6.085 -10.127 1.00 96.44 355 LEU A O 1
ATOM 2559 N N . TYR A 1 356 ? 14.403 -5.303 -11.255 1.00 97.56 356 TYR A N 1
ATOM 2560 C CA . TYR A 1 356 ? 14.144 -4.088 -10.485 1.00 97.56 356 TYR A CA 1
ATOM 2561 C C . TYR A 1 356 ? 12.861 -4.181 -9.656 1.00 97.56 356 TYR A C 1
ATOM 2563 O O . TYR A 1 356 ? 11.984 -5.006 -9.927 1.00 97.56 356 TYR A O 1
ATOM 2571 N N . ILE A 1 357 ? 12.721 -3.306 -8.658 1.00 96.06 357 ILE A N 1
ATOM 2572 C CA . ILE A 1 357 ? 11.569 -3.265 -7.746 1.00 96.06 357 ILE A CA 1
ATOM 2573 C C . ILE A 1 357 ? 11.055 -1.832 -7.571 1.00 96.06 357 ILE A C 1
ATOM 2575 O O . ILE A 1 357 ? 11.840 -0.904 -7.419 1.00 96.06 357 ILE A O 1
ATOM 2579 N N . ALA A 1 358 ? 9.728 -1.650 -7.545 1.00 94.25 358 ALA A N 1
ATOM 2580 C CA . ALA A 1 358 ? 9.110 -0.352 -7.261 1.00 94.25 358 ALA A CA 1
ATOM 2581 C C . ALA A 1 358 ? 7.804 -0.453 -6.451 1.00 94.25 358 ALA A C 1
ATOM 2583 O O . ALA A 1 358 ? 7.123 -1.483 -6.400 1.00 94.25 358 ALA A O 1
ATOM 2584 N N . GLY A 1 359 ? 7.432 0.666 -5.831 1.00 91.25 359 GLY A N 1
ATOM 2585 C CA . GLY A 1 359 ? 6.248 0.818 -4.997 1.00 91.25 359 GLY A CA 1
ATOM 2586 C C . GLY A 1 359 ? 6.385 0.143 -3.636 1.00 91.25 359 GLY A C 1
ATOM 2587 O O . GLY A 1 359 ? 7.470 0.009 -3.073 1.00 91.25 359 GLY A O 1
ATOM 2588 N N . GLU A 1 360 ? 5.254 -0.320 -3.097 1.00 88.25 360 GLU A N 1
ATOM 2589 C CA . GLU A 1 360 ? 5.184 -0.841 -1.726 1.00 88.25 360 GLU A CA 1
ATOM 2590 C C . GLU A 1 360 ? 6.143 -2.020 -1.471 1.00 88.25 360 GLU A C 1
ATOM 2592 O O . GLU A 1 360 ? 6.541 -2.246 -0.330 1.00 88.25 360 GLU A O 1
ATOM 2597 N N . LEU A 1 361 ? 6.524 -2.764 -2.518 1.00 89.88 361 LEU A N 1
ATOM 2598 C CA . LEU A 1 361 ? 7.454 -3.891 -2.428 1.00 89.88 361 LEU A CA 1
ATOM 2599 C C . LEU A 1 361 ? 8.863 -3.460 -1.983 1.00 89.88 361 LEU A C 1
ATOM 2601 O O . LEU A 1 361 ? 9.482 -4.175 -1.203 1.00 89.88 361 LEU A O 1
ATOM 2605 N N . GLY A 1 362 ? 9.322 -2.273 -2.397 1.00 86.44 362 GLY A N 1
ATOM 2606 C CA . GLY A 1 362 ? 10.552 -1.636 -1.907 1.00 86.44 362 GLY A CA 1
ATOM 2607 C C . GLY A 1 362 ? 10.357 -0.859 -0.597 1.00 86.44 362 GLY A C 1
ATOM 2608 O O . GLY A 1 362 ? 11.149 0.016 -0.270 1.00 86.44 362 GLY A O 1
ATOM 2609 N N . GLY A 1 363 ? 9.256 -1.094 0.126 1.00 80.31 363 GLY A N 1
ATOM 2610 C CA . GLY A 1 363 ? 8.908 -0.402 1.372 1.00 80.31 363 GLY A CA 1
ATOM 2611 C C . GLY A 1 363 ? 8.233 0.968 1.191 1.00 80.31 363 GLY A C 1
ATOM 2612 O O . GLY A 1 363 ? 7.632 1.481 2.140 1.00 80.31 363 GLY A O 1
ATOM 2613 N N . MET A 1 364 ? 8.248 1.532 -0.021 1.00 73.75 364 MET A N 1
ATOM 2614 C CA . MET A 1 364 ? 7.639 2.819 -0.377 1.00 73.75 364 MET A CA 1
ATOM 2615 C C . MET A 1 364 ? 6.121 2.695 -0.579 1.00 73.75 364 MET A C 1
ATOM 2617 O O . MET A 1 364 ? 5.593 2.693 -1.692 1.00 73.75 364 MET A O 1
ATOM 2621 N N . GLY A 1 365 ? 5.391 2.581 0.532 1.00 72.81 365 GLY A N 1
ATOM 2622 C CA . GLY A 1 365 ? 3.937 2.756 0.543 1.00 72.81 365 GLY A CA 1
ATOM 2623 C C . GLY A 1 365 ? 3.518 4.184 0.157 1.00 72.81 365 GLY A C 1
ATOM 2624 O O . GLY A 1 365 ? 4.314 5.115 0.279 1.00 72.81 365 GLY A O 1
ATOM 2625 N N . LEU A 1 366 ? 2.241 4.338 -0.233 1.00 81.56 366 LEU A N 1
ATOM 2626 C CA . LEU A 1 366 ? 1.587 5.520 -0.842 1.00 81.56 366 LEU A CA 1
ATOM 2627 C C . LEU A 1 366 ? 1.620 5.545 -2.380 1.00 81.56 366 LEU A C 1
ATOM 2629 O O . LEU A 1 366 ? 2.649 5.320 -3.006 1.00 81.56 366 LEU A O 1
ATOM 2633 N N . ILE A 1 367 ? 0.488 5.931 -2.977 1.00 89.06 367 ILE A N 1
ATOM 2634 C CA . ILE A 1 367 ? 0.303 6.110 -4.428 1.00 89.06 367 ILE A CA 1
ATOM 2635 C C . ILE A 1 367 ? 1.348 7.071 -5.013 1.00 89.06 367 ILE A C 1
ATOM 2637 O O . ILE A 1 367 ? 1.999 6.735 -5.995 1.00 89.06 367 ILE A O 1
ATOM 2641 N N . ALA A 1 368 ? 1.543 8.242 -4.397 1.00 88.38 368 ALA A N 1
ATOM 2642 C CA . ALA A 1 368 ? 2.494 9.239 -4.890 1.00 88.38 368 ALA A CA 1
ATOM 2643 C C . ALA A 1 368 ? 3.952 8.759 -4.873 1.00 88.38 368 ALA A C 1
ATOM 2645 O O . ALA A 1 368 ? 4.689 9.012 -5.822 1.00 88.38 368 ALA A O 1
ATOM 2646 N N . ASN A 1 369 ? 4.347 8.030 -3.828 1.00 88.00 369 ASN A N 1
ATOM 2647 C CA . ASN A 1 369 ? 5.702 7.495 -3.701 1.00 88.00 369 ASN A CA 1
ATOM 2648 C C . ASN A 1 369 ? 5.917 6.352 -4.710 1.00 88.00 369 ASN A C 1
ATOM 2650 O O . ASN A 1 369 ? 6.950 6.299 -5.366 1.00 88.00 369 ASN A O 1
ATOM 2654 N N . ALA A 1 370 ? 4.898 5.508 -4.909 1.00 91.62 370 ALA A N 1
ATOM 2655 C CA . ALA A 1 370 ? 4.903 4.448 -5.910 1.00 91.62 370 ALA A CA 1
ATOM 2656 C C . ALA A 1 370 ? 5.021 4.973 -7.354 1.00 91.62 370 ALA A C 1
ATOM 2658 O O . ALA A 1 370 ? 5.740 4.372 -8.144 1.00 91.62 370 ALA A O 1
ATOM 2659 N N . PHE A 1 371 ? 4.363 6.088 -7.698 1.00 93.31 371 PHE A N 1
ATOM 2660 C CA . PHE A 1 371 ? 4.535 6.743 -9.004 1.00 93.31 371 PHE A CA 1
ATOM 2661 C C . PHE A 1 371 ? 5.934 7.353 -9.171 1.00 93.31 371 PHE A C 1
ATOM 2663 O O . PHE A 1 371 ? 6.545 7.156 -10.215 1.00 93.31 371 PHE A O 1
ATOM 2670 N N . ALA A 1 372 ? 6.446 8.070 -8.163 1.00 91.88 372 ALA A N 1
ATOM 2671 C CA . ALA A 1 372 ? 7.770 8.699 -8.226 1.00 91.88 372 ALA A CA 1
ATOM 2672 C C . ALA A 1 372 ? 8.889 7.658 -8.411 1.00 91.88 372 ALA A C 1
ATOM 2674 O O . ALA A 1 372 ? 9.618 7.713 -9.399 1.00 91.88 372 ALA A O 1
ATOM 2675 N N . GLN A 1 373 ? 8.925 6.641 -7.545 1.00 93.06 373 GLN A N 1
ATOM 2676 C CA . GLN A 1 373 ? 9.906 5.558 -7.619 1.00 93.06 373 GLN A CA 1
ATOM 2677 C C . GLN A 1 373 ? 9.802 4.783 -8.941 1.00 93.06 373 GLN A C 1
ATOM 2679 O O . GLN A 1 373 ? 10.811 4.425 -9.532 1.00 93.06 373 GLN A O 1
ATOM 2684 N N . ALA A 1 374 ? 8.593 4.544 -9.459 1.00 94.56 374 ALA A N 1
ATOM 2685 C CA . ALA A 1 374 ? 8.426 3.868 -10.745 1.00 94.56 374 ALA A CA 1
ATOM 2686 C C . ALA A 1 374 ? 8.995 4.659 -11.938 1.00 94.56 374 ALA A C 1
ATOM 2688 O O . ALA A 1 374 ? 9.446 4.048 -12.906 1.00 94.56 374 ALA A O 1
ATOM 2689 N N . ILE A 1 375 ? 8.990 5.996 -11.873 1.00 95.44 375 ILE A N 1
ATOM 2690 C CA . ILE A 1 375 ? 9.616 6.858 -12.885 1.00 95.44 375 ILE A CA 1
ATOM 2691 C C . ILE A 1 375 ? 11.142 6.761 -12.779 1.00 95.44 375 ILE A C 1
ATOM 2693 O O . ILE A 1 375 ? 11.799 6.470 -13.775 1.00 95.44 375 ILE A O 1
ATOM 2697 N N . GLU A 1 376 ? 11.687 6.924 -11.571 1.00 95.12 376 GLU A N 1
ATOM 2698 C CA . GLU A 1 376 ? 13.127 6.815 -11.281 1.00 95.12 376 GLU A CA 1
ATOM 2699 C C . GLU A 1 376 ? 13.696 5.453 -11.720 1.00 95.12 376 GLU A C 1
ATOM 2701 O O . GLU A 1 376 ? 14.758 5.379 -12.336 1.00 95.12 376 GLU A O 1
ATOM 2706 N N . VAL A 1 377 ? 12.947 4.372 -11.488 1.00 96.88 377 VAL A N 1
ATOM 2707 C CA . VAL A 1 377 ? 13.335 3.011 -11.880 1.00 96.88 377 VAL A CA 1
ATOM 2708 C C . VAL A 1 377 ? 13.268 2.780 -13.391 1.00 96.88 377 VAL A C 1
ATOM 2710 O O . VAL A 1 377 ? 14.113 2.062 -13.920 1.00 96.88 377 VAL A O 1
ATOM 2713 N N . MET A 1 378 ? 12.328 3.393 -14.123 1.00 97.75 378 MET A N 1
ATOM 2714 C CA . MET A 1 378 ? 12.366 3.339 -15.595 1.00 97.75 378 MET A CA 1
ATOM 2715 C C . MET A 1 378 ? 13.544 4.122 -16.175 1.00 97.75 378 MET A C 1
ATOM 2717 O O . MET A 1 378 ? 14.130 3.678 -17.160 1.00 97.75 378 MET A O 1
ATOM 2721 N N . ASP A 1 379 ? 13.931 5.237 -15.555 1.00 96.75 379 ASP A N 1
ATOM 2722 C CA . ASP A 1 379 ? 15.095 6.023 -15.980 1.00 96.75 379 ASP A CA 1
ATOM 2723 C C . ASP A 1 379 ? 16.407 5.253 -15.731 1.00 96.75 379 ASP A C 1
ATOM 2725 O O . ASP A 1 379 ? 17.294 5.222 -16.592 1.00 96.75 379 ASP A O 1
ATOM 2729 N N . ALA A 1 380 ? 16.497 4.537 -14.604 1.00 96.31 380 ALA A N 1
ATOM 2730 C CA . ALA A 1 380 ? 17.585 3.600 -14.329 1.00 96.31 380 ALA A CA 1
ATOM 2731 C C . ALA A 1 380 ? 17.610 2.426 -15.328 1.00 96.31 380 ALA A C 1
ATOM 2733 O O . ALA A 1 380 ? 18.671 2.111 -15.868 1.00 96.31 380 ALA A O 1
ATOM 2734 N N . ILE A 1 381 ? 16.453 1.821 -15.637 1.00 96.50 381 ILE A N 1
ATOM 2735 C CA . ILE A 1 381 ? 16.338 0.756 -16.649 1.00 96.50 381 ILE A CA 1
ATOM 2736 C C . ILE A 1 381 ? 16.761 1.253 -18.035 1.00 96.50 381 ILE A C 1
ATOM 2738 O O . ILE A 1 381 ? 17.503 0.549 -18.713 1.00 96.50 381 ILE A O 1
ATOM 2742 N N . LYS A 1 382 ? 16.357 2.458 -18.459 1.00 95.94 382 LYS A N 1
ATOM 2743 C CA . LYS A 1 382 ? 16.785 3.040 -19.742 1.00 95.94 382 LYS A CA 1
ATOM 2744 C C . LYS A 1 382 ? 18.307 3.168 -19.811 1.00 95.94 382 LYS A C 1
ATOM 2746 O O . LYS A 1 382 ? 18.906 2.728 -20.785 1.00 95.94 382 LYS A O 1
ATOM 2751 N N . THR A 1 383 ? 18.921 3.694 -18.752 1.00 94.69 383 THR A N 1
ATOM 2752 C CA . THR A 1 383 ? 20.380 3.874 -18.659 1.00 94.69 383 THR A CA 1
ATOM 2753 C C . THR A 1 383 ? 21.135 2.537 -18.712 1.00 94.69 383 THR A C 1
ATOM 2755 O O . THR A 1 383 ? 22.149 2.417 -19.400 1.00 94.69 383 THR A O 1
ATOM 2758 N N . ASP A 1 384 ? 20.628 1.510 -18.026 1.00 92.62 384 ASP A N 1
ATOM 2759 C CA . ASP A 1 384 ? 21.172 0.145 -18.043 1.00 92.62 384 ASP A CA 1
ATOM 2760 C C . ASP A 1 384 ? 21.013 -0.524 -19.427 1.00 92.62 384 ASP A C 1
ATOM 2762 O O . ASP A 1 384 ? 21.962 -1.100 -19.962 1.00 92.62 384 ASP A O 1
ATOM 2766 N N . LEU A 1 385 ? 19.845 -0.387 -20.065 1.00 91.81 385 LEU A N 1
ATOM 2767 C CA . LEU A 1 385 ? 19.580 -0.893 -21.420 1.00 91.81 385 LEU A CA 1
ATOM 2768 C C . LEU A 1 385 ? 20.470 -0.241 -22.488 1.00 91.81 385 LEU A C 1
ATOM 2770 O O . LEU A 1 385 ? 20.886 -0.945 -23.410 1.00 91.81 385 LEU A O 1
ATOM 2774 N N . ASP A 1 386 ? 20.756 1.059 -22.356 1.00 90.38 386 ASP A N 1
ATOM 2775 C CA . ASP A 1 386 ? 21.651 1.820 -23.242 1.00 90.38 386 ASP A CA 1
ATOM 2776 C C . ASP A 1 386 ? 23.124 1.428 -23.050 1.00 90.38 386 ASP A C 1
ATOM 2778 O O . ASP A 1 386 ? 23.896 1.399 -24.005 1.00 90.38 386 ASP A O 1
ATOM 2782 N N . SER A 1 387 ? 23.508 1.088 -21.815 1.00 86.75 387 SER A N 1
ATOM 2783 C CA . SER A 1 387 ? 24.866 0.645 -21.462 1.00 86.75 387 SER A CA 1
ATOM 2784 C C . SER A 1 387 ? 25.115 -0.841 -21.768 1.00 86.75 387 SER A C 1
ATOM 2786 O O . SER A 1 387 ? 26.244 -1.322 -21.677 1.00 86.75 387 SER A O 1
ATOM 2788 N N . SER A 1 388 ? 24.064 -1.596 -22.099 1.00 79.88 388 SER A N 1
ATOM 2789 C CA . SER A 1 388 ? 24.108 -3.048 -22.281 1.00 79.88 388 SER A CA 1
ATOM 2790 C C . SER A 1 388 ? 24.441 -3.457 -23.716 1.00 79.88 388 SER A C 1
ATOM 2792 O O . SER A 1 388 ? 23.546 -3.538 -24.558 1.00 79.88 388 SER A O 1
ATOM 2794 N N . SER A 1 389 ? 25.681 -3.885 -23.962 1.00 63.62 389 SER A N 1
ATOM 2795 C CA . SER A 1 389 ? 26.159 -4.467 -25.236 1.00 63.62 389 SER A CA 1
ATOM 2796 C C . SER A 1 389 ? 25.571 -5.853 -25.590 1.00 63.62 389 SER A C 1
ATOM 2798 O O . SER A 1 389 ? 26.197 -6.633 -26.305 1.00 63.62 389 SER A O 1
ATOM 2800 N N . GLY A 1 390 ? 24.418 -6.219 -25.023 1.00 60.59 390 GLY A N 1
ATOM 2801 C CA . GLY A 1 390 ? 23.822 -7.552 -25.141 1.00 60.59 390 GLY A CA 1
ATOM 2802 C C . GLY A 1 390 ? 23.129 -7.796 -26.483 1.00 60.59 390 GLY A C 1
ATOM 2803 O O . GLY A 1 390 ? 22.674 -6.864 -27.142 1.00 60.59 390 GLY A O 1
ATOM 2804 N N . VAL A 1 391 ? 22.999 -9.073 -26.860 1.00 59.38 391 VAL A N 1
ATOM 2805 C CA . VAL A 1 391 ? 22.268 -9.491 -28.067 1.00 59.38 391 VAL A CA 1
ATOM 2806 C C . VAL A 1 391 ? 20.820 -9.001 -27.994 1.00 59.38 391 VAL A C 1
ATOM 2808 O O . VAL A 1 391 ? 20.099 -9.304 -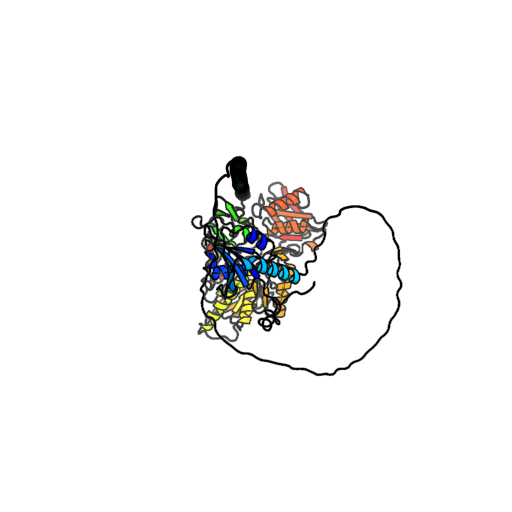27.042 1.00 59.38 391 VAL A O 1
ATOM 2811 N N . HIS A 1 392 ? 20.391 -8.263 -29.015 1.00 69.31 392 HIS A N 1
ATOM 2812 C CA . HIS A 1 392 ? 19.013 -7.809 -29.149 1.00 69.31 392 HIS A CA 1
ATOM 2813 C C . HIS A 1 392 ? 18.140 -8.959 -29.671 1.00 69.31 392 HIS A C 1
ATOM 2815 O O . HIS A 1 392 ? 18.047 -9.172 -30.876 1.00 69.31 392 HIS A O 1
ATOM 2821 N N . ASP A 1 393 ? 17.494 -9.705 -28.774 1.00 79.06 393 ASP A N 1
ATOM 2822 C CA . ASP A 1 393 ? 16.419 -10.634 -29.145 1.00 79.06 393 ASP A CA 1
ATOM 2823 C C . ASP A 1 393 ? 15.195 -9.804 -29.592 1.00 79.06 393 ASP A C 1
ATOM 2825 O O . ASP A 1 393 ? 14.645 -9.073 -28.766 1.00 79.06 393 ASP A O 1
ATOM 2829 N N . PRO A 1 394 ? 14.784 -9.835 -30.876 1.00 79.12 394 PRO A N 1
ATOM 2830 C CA . PRO A 1 394 ? 13.684 -9.008 -31.377 1.00 79.12 394 PRO A CA 1
ATOM 2831 C C . PRO A 1 394 ? 12.315 -9.415 -30.808 1.00 79.12 394 PRO A C 1
ATOM 2833 O O . PRO A 1 394 ? 11.389 -8.609 -30.844 1.00 79.12 394 PRO A O 1
ATOM 2836 N N . ASP A 1 395 ? 12.186 -10.621 -30.242 1.00 86.31 395 ASP A N 1
ATOM 2837 C CA . ASP A 1 395 ? 10.960 -11.079 -29.577 1.00 86.31 395 ASP A CA 1
ATOM 2838 C C . ASP A 1 395 ? 10.892 -10.649 -28.098 1.00 86.31 395 ASP A C 1
ATOM 2840 O O . ASP A 1 395 ? 9.894 -10.905 -27.414 1.00 86.31 395 ASP A O 1
ATOM 2844 N N . ALA A 1 396 ? 11.967 -10.064 -27.555 1.00 91.50 396 ALA A N 1
ATOM 2845 C CA . ALA A 1 396 ? 12.040 -9.634 -26.165 1.00 91.50 396 ALA A CA 1
ATOM 2846 C C . ALA A 1 396 ? 11.692 -8.148 -26.028 1.00 91.50 396 ALA A C 1
ATOM 2848 O O . ALA A 1 396 ? 12.343 -7.288 -26.613 1.00 91.50 396 ALA A O 1
ATOM 2849 N N . ALA A 1 397 ? 10.715 -7.833 -25.174 1.00 95.19 397 ALA A N 1
ATOM 2850 C CA . ALA A 1 397 ? 10.476 -6.450 -24.764 1.00 95.19 397 ALA A CA 1
ATOM 2851 C C . ALA A 1 397 ? 11.674 -5.906 -23.965 1.00 95.19 397 ALA A C 1
ATOM 2853 O O . ALA A 1 397 ? 12.326 -6.651 -23.231 1.00 95.19 397 ALA A O 1
ATOM 2854 N N . ASP A 1 398 ? 11.931 -4.602 -24.022 1.00 95.69 398 ASP A N 1
ATOM 2855 C CA . ASP A 1 398 ? 12.953 -3.963 -23.190 1.00 95.69 398 ASP A CA 1
ATOM 2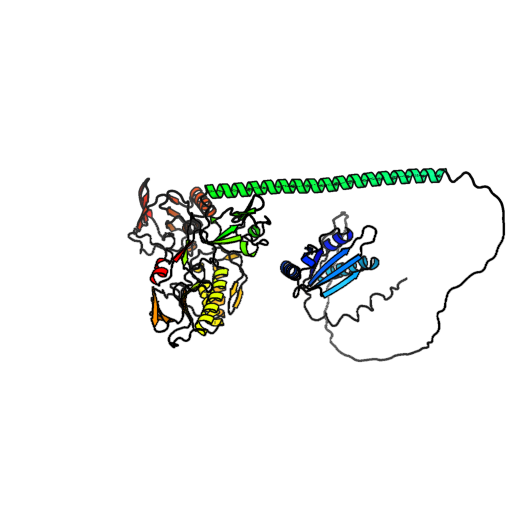856 C C . ASP A 1 398 ? 12.647 -4.145 -21.700 1.00 95.69 398 ASP A C 1
ATOM 2858 O O . ASP A 1 398 ? 13.538 -4.480 -20.917 1.00 95.69 398 ASP A O 1
ATOM 2862 N N . VAL A 1 399 ? 11.373 -4.000 -21.311 1.00 97.44 399 VAL A N 1
ATOM 2863 C CA . VAL A 1 399 ? 10.927 -4.193 -19.925 1.00 97.44 399 VAL A CA 1
ATOM 2864 C C . VAL A 1 399 ? 9.583 -4.921 -19.805 1.00 97.44 399 VAL A C 1
ATOM 2866 O O . VAL A 1 399 ? 8.576 -4.545 -20.408 1.00 97.44 399 VAL A O 1
ATOM 2869 N N . LEU A 1 400 ? 9.540 -5.948 -18.952 1.00 98.38 400 LEU A N 1
ATOM 2870 C CA . LEU A 1 400 ? 8.294 -6.510 -18.427 1.00 98.38 400 LEU A CA 1
ATOM 2871 C C . LEU A 1 400 ? 7.976 -5.882 -17.066 1.00 98.38 400 LEU A C 1
ATOM 2873 O O . LEU A 1 400 ? 8.716 -6.069 -16.101 1.00 98.38 400 LEU A O 1
ATOM 2877 N N . VAL A 1 401 ? 6.846 -5.189 -16.971 1.00 98.50 401 VAL A N 1
ATOM 2878 C CA . VAL A 1 401 ? 6.299 -4.648 -15.723 1.00 98.50 401 VAL A CA 1
ATOM 2879 C C . VAL A 1 401 ? 5.300 -5.651 -15.142 1.00 98.50 401 VAL A C 1
ATOM 2881 O O . VAL A 1 401 ? 4.298 -5.981 -15.774 1.00 98.50 401 VAL A O 1
ATOM 2884 N N . VAL A 1 402 ? 5.571 -6.148 -13.935 1.00 97.38 402 VAL A N 1
ATOM 2885 C CA . VAL A 1 402 ? 4.759 -7.165 -13.253 1.00 97.38 402 VAL A CA 1
ATOM 2886 C C . VAL A 1 402 ? 3.968 -6.532 -12.110 1.00 97.38 402 VAL A C 1
ATOM 2888 O O . VAL A 1 402 ? 4.538 -6.119 -11.099 1.00 97.38 402 VAL A O 1
ATOM 2891 N N . GLY A 1 403 ? 2.646 -6.512 -12.252 1.00 95.06 403 GLY A N 1
ATOM 2892 C CA . GLY A 1 403 ? 1.693 -5.831 -11.379 1.00 95.06 403 GLY A CA 1
ATOM 2893 C C . GLY A 1 403 ? 1.338 -4.447 -11.922 1.00 95.06 403 GLY A C 1
ATOM 2894 O O . GLY A 1 403 ? 2.217 -3.626 -12.153 1.00 95.06 403 GLY A O 1
ATOM 2895 N N . ALA A 1 404 ? 0.044 -4.164 -12.068 1.00 94.50 404 ALA A N 1
ATOM 2896 C CA . ALA A 1 404 ? -0.508 -2.937 -12.645 1.00 94.50 404 ALA A CA 1
ATOM 2897 C C . ALA A 1 404 ? -1.157 -2.020 -11.588 1.00 94.50 404 ALA A C 1
ATOM 2899 O O . ALA A 1 404 ? -2.099 -1.277 -11.869 1.00 94.50 404 ALA A O 1
ATOM 2900 N N . GLY A 1 405 ? -0.660 -2.059 -10.347 1.00 93.69 405 GLY A N 1
ATOM 2901 C CA . GLY A 1 405 ? -0.952 -1.038 -9.334 1.00 93.69 405 GLY A CA 1
ATOM 2902 C C . GLY A 1 405 ? -0.332 0.330 -9.683 1.00 93.69 405 GLY A C 1
ATOM 2903 O O . GLY A 1 405 ? 0.245 0.488 -10.756 1.00 93.69 405 GLY A O 1
ATOM 2904 N N . PRO A 1 406 ? -0.374 1.325 -8.774 1.00 93.94 406 PRO A N 1
ATOM 2905 C CA . PRO A 1 406 ? 0.173 2.666 -9.020 1.00 93.94 406 PRO A CA 1
ATOM 2906 C C . PRO A 1 406 ? 1.615 2.700 -9.552 1.00 93.94 406 PRO A C 1
ATOM 2908 O O . PRO A 1 406 ? 1.890 3.433 -10.495 1.00 93.94 406 PRO A O 1
ATOM 2911 N N . ALA A 1 407 ? 2.513 1.873 -9.002 1.00 95.19 407 ALA A N 1
ATOM 2912 C CA . ALA A 1 407 ? 3.884 1.754 -9.506 1.00 95.19 407 ALA A CA 1
ATOM 2913 C C . ALA A 1 407 ? 3.932 1.160 -10.923 1.00 95.19 407 ALA A C 1
ATOM 2915 O O . ALA A 1 407 ? 4.635 1.677 -11.780 1.00 95.19 407 ALA A O 1
ATOM 2916 N N . GLY A 1 408 ? 3.148 0.115 -11.199 1.00 96.31 408 GLY A N 1
ATOM 2917 C CA . GLY A 1 408 ? 3.100 -0.511 -12.520 1.00 96.31 408 GLY A CA 1
ATOM 2918 C C . GLY A 1 408 ? 2.536 0.405 -13.600 1.00 96.31 408 GLY A C 1
ATOM 2919 O O . GLY A 1 408 ? 3.093 0.491 -14.693 1.00 96.31 408 GLY A O 1
ATOM 2920 N N . LEU A 1 409 ? 1.472 1.147 -13.278 1.00 96.00 409 LEU A N 1
ATOM 2921 C CA . LEU A 1 409 ? 0.901 2.168 -14.154 1.00 96.00 409 LEU A CA 1
ATOM 2922 C C . LEU A 1 409 ? 1.912 3.297 -14.413 1.00 96.00 409 LEU A C 1
ATOM 2924 O O . LEU A 1 409 ? 2.160 3.630 -15.568 1.00 96.00 409 LEU A O 1
ATOM 2928 N N . GLY A 1 410 ? 2.555 3.827 -13.365 1.00 96.25 410 GLY A N 1
ATOM 2929 C CA . GLY A 1 410 ? 3.607 4.842 -13.491 1.00 96.25 410 GLY A CA 1
ATOM 2930 C C . GLY A 1 410 ? 4.791 4.383 -14.349 1.00 96.25 410 GLY A C 1
ATOM 2931 O O . GLY A 1 410 ? 5.210 5.112 -15.246 1.00 96.25 410 GLY A O 1
ATOM 2932 N N . ALA A 1 411 ? 5.271 3.154 -14.139 1.00 97.69 411 ALA A N 1
ATOM 2933 C CA . ALA A 1 411 ? 6.352 2.559 -14.920 1.00 97.69 411 ALA A CA 1
ATOM 2934 C C . ALA A 1 411 ? 5.957 2.350 -16.387 1.00 97.69 411 ALA A C 1
ATOM 2936 O O . ALA A 1 411 ? 6.711 2.716 -17.278 1.00 97.69 411 ALA A O 1
ATOM 2937 N N . SER A 1 412 ? 4.759 1.826 -16.656 1.00 98.19 412 SER A N 1
ATOM 2938 C CA . SER A 1 412 ? 4.273 1.589 -18.027 1.00 98.19 412 SER A CA 1
ATOM 2939 C C . SER A 1 412 ? 4.117 2.895 -18.813 1.00 98.19 412 SER A C 1
ATOM 2941 O O . SER A 1 412 ? 4.463 2.970 -19.992 1.00 98.19 412 SER A O 1
ATOM 2943 N N . LEU A 1 413 ? 3.641 3.951 -18.146 1.00 98.00 413 LEU A N 1
ATOM 2944 C CA . LEU A 1 413 ? 3.548 5.294 -18.715 1.00 98.00 413 LEU A CA 1
ATOM 2945 C C . LEU A 1 413 ? 4.933 5.896 -18.983 1.00 98.00 413 LEU A C 1
ATOM 2947 O O . LEU A 1 413 ? 5.148 6.454 -20.057 1.00 98.00 413 LEU A O 1
ATOM 2951 N N . ARG A 1 414 ? 5.887 5.753 -18.052 1.00 98.12 414 ARG A N 1
ATOM 2952 C CA . ARG A 1 414 ? 7.258 6.256 -18.237 1.00 98.12 414 ARG A CA 1
ATOM 2953 C C . ARG A 1 414 ? 8.029 5.469 -19.299 1.00 98.12 414 ARG A C 1
ATOM 2955 O O . ARG A 1 414 ? 8.702 6.087 -20.110 1.00 98.12 414 ARG A O 1
ATOM 2962 N N . ALA A 1 415 ? 7.879 4.146 -19.368 1.00 98.19 415 ALA A N 1
ATOM 2963 C CA . ALA A 1 415 ? 8.452 3.323 -20.433 1.00 98.19 415 ALA A CA 1
ATOM 2964 C C . ALA A 1 415 ? 7.958 3.783 -21.815 1.00 98.19 415 ALA A C 1
ATOM 2966 O O . ALA A 1 415 ? 8.766 3.985 -22.720 1.00 98.19 415 ALA A O 1
ATOM 2967 N N . LYS A 1 416 ? 6.650 4.059 -21.949 1.00 97.81 416 LYS A N 1
ATOM 2968 C CA . LYS A 1 416 ? 6.066 4.637 -23.169 1.00 97.81 416 LYS A CA 1
ATOM 2969 C C . LYS A 1 416 ? 6.614 6.039 -23.480 1.00 97.81 416 LYS A C 1
ATOM 2971 O O . LYS A 1 416 ? 6.907 6.322 -24.635 1.00 97.81 416 LYS A O 1
ATOM 2976 N N . GLU A 1 417 ? 6.774 6.898 -22.472 1.00 97.75 417 GLU A N 1
ATOM 2977 C CA . GLU A 1 417 ? 7.355 8.248 -22.608 1.00 97.75 417 GLU A CA 1
ATOM 2978 C C . GLU A 1 417 ? 8.833 8.225 -23.040 1.00 97.75 417 GLU A C 1
ATOM 2980 O O . GLU A 1 417 ? 9.275 9.110 -23.766 1.00 97.75 417 GLU A O 1
ATOM 2985 N N . LEU A 1 418 ? 9.580 7.193 -22.636 1.00 97.62 418 LEU A N 1
ATOM 2986 C CA . LEU A 1 418 ? 10.978 6.950 -23.014 1.00 97.62 418 LEU A CA 1
ATOM 2987 C C . LEU A 1 418 ? 11.142 6.204 -24.352 1.00 97.62 418 LEU A C 1
ATOM 2989 O O . LEU A 1 418 ? 12.274 5.957 -24.768 1.00 97.62 418 LEU A O 1
ATOM 2993 N N . GLY A 1 419 ? 10.044 5.815 -25.011 1.00 96.56 419 GLY A N 1
ATOM 2994 C CA . GLY A 1 419 ? 10.070 5.043 -26.258 1.00 96.56 419 GLY A CA 1
ATOM 2995 C C . GLY A 1 419 ? 10.508 3.579 -26.107 1.00 96.56 419 GLY A C 1
ATOM 2996 O O . GLY A 1 419 ? 10.834 2.948 -27.108 1.00 96.56 419 GLY A O 1
ATOM 2997 N N . LEU A 1 420 ? 10.521 3.032 -24.886 1.00 96.19 420 LEU A N 1
ATOM 2998 C CA . LEU A 1 420 ? 10.886 1.636 -24.626 1.00 96.19 420 LEU A CA 1
ATOM 2999 C C . LEU A 1 420 ? 9.768 0.675 -25.044 1.00 96.19 420 LEU A C 1
ATOM 3001 O O . LEU A 1 420 ? 8.583 0.930 -24.797 1.00 96.19 420 LEU A O 1
ATOM 3005 N N . SER A 1 421 ? 10.142 -0.481 -25.595 1.00 96.06 421 SER A N 1
ATOM 3006 C CA . SER A 1 421 ? 9.198 -1.581 -25.786 1.00 96.06 421 SER A CA 1
ATOM 3007 C C . SER A 1 421 ? 8.879 -2.224 -24.430 1.00 96.06 421 SER A C 1
ATOM 3009 O O . SER A 1 421 ? 9.766 -2.620 -23.675 1.00 96.06 421 SER A O 1
ATOM 3011 N N . TYR A 1 422 ? 7.597 -2.309 -24.072 1.00 97.69 422 TYR A N 1
ATOM 3012 C CA . TYR A 1 422 ? 7.194 -2.849 -22.774 1.00 97.69 422 TYR A CA 1
ATOM 3013 C C . TYR A 1 422 ? 5.971 -3.752 -22.868 1.00 97.69 422 TYR A C 1
ATOM 3015 O O . TYR A 1 422 ? 5.138 -3.630 -23.769 1.00 97.69 422 TYR A O 1
ATOM 3023 N N . ARG A 1 423 ? 5.834 -4.618 -21.863 1.00 97.81 423 ARG A N 1
ATOM 3024 C CA . ARG A 1 423 ? 4.568 -5.275 -21.523 1.00 97.81 423 ARG A CA 1
ATOM 3025 C C . ARG A 1 423 ? 4.261 -5.034 -20.054 1.00 97.81 423 ARG A C 1
ATOM 3027 O O . ARG A 1 423 ? 5.169 -5.058 -19.229 1.00 97.81 423 ARG A O 1
ATOM 3034 N N . CYS A 1 424 ? 2.994 -4.812 -19.727 1.00 98.00 424 CYS A N 1
ATOM 3035 C CA . CYS A 1 424 ? 2.527 -4.681 -18.351 1.00 98.00 424 CYS A CA 1
ATOM 3036 C C . CYS A 1 424 ? 1.481 -5.757 -18.082 1.00 98.00 424 CYS A C 1
ATOM 3038 O O . CYS A 1 424 ? 0.485 -5.824 -18.798 1.00 98.00 424 CYS A O 1
ATOM 3040 N N . VAL A 1 425 ? 1.718 -6.602 -17.080 1.00 97.38 425 VAL A N 1
ATOM 3041 C CA . VAL A 1 425 ? 0.880 -7.767 -16.763 1.00 97.38 425 VAL A CA 1
ATOM 3042 C C . VAL A 1 425 ? 0.375 -7.700 -15.326 1.00 97.38 425 VAL A C 1
ATOM 3044 O O . VAL A 1 425 ? 1.138 -7.387 -14.414 1.00 97.38 425 VAL A O 1
ATOM 3047 N N . ASP A 1 426 ? -0.895 -8.030 -15.093 1.00 94.06 426 ASP A N 1
ATOM 3048 C CA . ASP A 1 426 ? -1.444 -8.230 -13.746 1.00 94.06 426 ASP A CA 1
ATOM 3049 C C . ASP A 1 426 ? -2.331 -9.479 -13.705 1.00 94.06 426 ASP A C 1
ATOM 3051 O O . ASP A 1 426 ? -3.071 -9.774 -14.641 1.00 94.06 426 ASP A O 1
ATOM 3055 N N . GLN A 1 427 ? -2.285 -10.206 -12.588 1.00 90.12 427 GLN A N 1
ATOM 3056 C CA . GLN A 1 427 ? -3.139 -11.369 -12.332 1.00 90.12 427 GLN A CA 1
ATOM 3057 C C . GLN A 1 427 ? -4.633 -11.011 -12.214 1.00 90.12 427 GLN A C 1
ATOM 3059 O O . GLN A 1 427 ? -5.478 -11.895 -12.319 1.00 90.12 427 GLN A O 1
ATOM 3064 N N . ALA A 1 428 ? -4.949 -9.742 -11.953 1.00 87.69 428 ALA A N 1
ATOM 3065 C CA . ALA A 1 428 ? -6.293 -9.188 -11.839 1.00 87.69 428 ALA A CA 1
ATOM 3066 C C . ALA A 1 428 ? -6.457 -8.009 -12.822 1.00 87.69 428 ALA A C 1
ATOM 3068 O O . ALA A 1 428 ? -5.767 -7.936 -13.839 1.00 87.69 428 ALA A O 1
ATOM 3069 N N . GLU A 1 429 ? -7.377 -7.087 -12.537 1.00 84.94 429 GLU A N 1
ATOM 3070 C CA . GLU A 1 429 ? -7.481 -5.812 -13.253 1.00 84.94 429 GLU A CA 1
ATOM 3071 C C . GLU A 1 429 ? -6.393 -4.805 -12.845 1.00 84.94 429 GLU A C 1
ATOM 3073 O O . GLU A 1 429 ? -5.848 -4.841 -11.737 1.00 84.94 429 GLU A O 1
ATOM 3078 N N . TRP A 1 430 ? -6.141 -3.831 -13.724 1.00 85.00 430 TRP A N 1
ATOM 3079 C CA . TRP A 1 430 ? -5.277 -2.689 -13.431 1.00 85.00 430 TRP A CA 1
ATOM 3080 C C . TRP A 1 430 ? -5.781 -1.854 -12.236 1.00 85.00 430 TRP A C 1
ATOM 3082 O O . TRP A 1 430 ? -6.969 -1.792 -11.930 1.00 85.00 430 TRP A O 1
ATOM 3092 N N . GLY A 1 431 ? -4.869 -1.170 -11.545 1.00 81.44 431 GLY A N 1
ATOM 3093 C CA . GLY A 1 431 ? -5.145 -0.373 -10.341 1.00 81.44 431 GLY A CA 1
ATOM 3094 C C . GLY A 1 431 ? -4.870 -1.125 -9.033 1.00 81.44 431 GLY A C 1
ATOM 3095 O O . GLY A 1 431 ? -4.746 -0.502 -7.973 1.00 81.44 431 GLY A O 1
ATOM 3096 N N . GLY A 1 432 ? -4.695 -2.450 -9.099 1.00 83.81 432 GLY A N 1
ATOM 3097 C CA . GLY A 1 432 ? -4.197 -3.282 -8.006 1.00 83.81 432 GLY A CA 1
ATOM 3098 C C . GLY A 1 432 ? -5.001 -3.133 -6.711 1.00 83.81 432 GLY A C 1
ATOM 3099 O O . GLY A 1 432 ? -6.226 -3.262 -6.691 1.00 83.81 432 GLY A O 1
ATOM 3100 N N . ALA A 1 433 ? -4.314 -2.842 -5.601 1.00 81.94 433 ALA A N 1
ATOM 3101 C CA . ALA A 1 433 ? -4.934 -2.757 -4.276 1.00 81.94 433 ALA A CA 1
ATOM 3102 C C . ALA A 1 433 ? -6.075 -1.722 -4.173 1.00 81.94 433 ALA A C 1
ATOM 3104 O O . ALA A 1 433 ? -6.976 -1.922 -3.363 1.00 81.94 433 ALA A O 1
ATOM 3105 N N . ILE A 1 434 ? -6.075 -0.665 -4.998 1.00 86.50 434 ILE A N 1
ATOM 3106 C CA . ILE A 1 434 ? -7.108 0.385 -4.967 1.00 86.50 434 ILE A CA 1
ATOM 3107 C C . ILE A 1 434 ? -8.470 -0.178 -5.398 1.00 86.50 434 ILE A C 1
ATOM 3109 O O . ILE A 1 434 ? -9.476 0.085 -4.740 1.00 86.50 434 ILE A O 1
ATOM 3113 N N . ARG A 1 435 ? -8.526 -1.005 -6.456 1.00 84.94 435 ARG A N 1
ATOM 3114 C CA . ARG A 1 435 ? -9.788 -1.631 -6.904 1.00 84.94 435 ARG A CA 1
ATOM 3115 C C . ARG A 1 435 ? -10.369 -2.585 -5.857 1.00 84.94 435 ARG A C 1
ATOM 3117 O O . ARG A 1 435 ? -11.587 -2.656 -5.712 1.00 84.94 435 ARG A O 1
ATOM 3124 N N . ALA A 1 436 ? -9.504 -3.240 -5.081 1.00 81.50 436 ALA A N 1
ATOM 3125 C CA . ALA A 1 436 ? -9.877 -4.154 -4.002 1.00 81.50 436 ALA A CA 1
ATOM 3126 C C . ALA A 1 436 ? -10.334 -3.463 -2.698 1.00 81.50 436 ALA A C 1
ATOM 3128 O O . ALA A 1 436 ? -10.638 -4.153 -1.727 1.00 81.50 436 ALA A O 1
ATOM 3129 N N . TYR A 1 437 ? -10.365 -2.127 -2.633 1.00 84.69 437 TYR A N 1
ATOM 3130 C CA . TYR A 1 437 ? -10.930 -1.413 -1.485 1.00 84.69 437 TYR A CA 1
ATOM 3131 C C . TYR A 1 437 ? -12.472 -1.500 -1.445 1.00 84.69 437 TYR A C 1
ATOM 3133 O O . TYR A 1 437 ? -13.103 -1.582 -2.502 1.00 84.69 437 TYR A O 1
ATOM 3141 N N . PRO A 1 438 ? -13.093 -1.419 -0.254 1.00 81.56 438 PRO A N 1
ATOM 3142 C CA . PRO A 1 438 ? -14.526 -1.165 -0.102 1.00 81.56 438 PRO A CA 1
ATOM 3143 C C . PRO A 1 438 ? -15.009 0.073 -0.869 1.00 81.56 438 PRO A C 1
ATOM 3145 O O . PRO A 1 438 ? -14.275 1.061 -0.986 1.00 81.56 438 PRO A O 1
ATOM 3148 N N . ARG A 1 439 ? -16.251 0.027 -1.362 1.00 83.88 439 ARG A N 1
ATOM 3149 C CA . ARG A 1 439 ? -16.956 1.158 -1.976 1.00 83.88 439 ARG A CA 1
ATOM 3150 C C . ARG A 1 439 ? -16.983 2.351 -1.017 1.00 83.88 439 ARG A C 1
ATOM 3152 O O . ARG A 1 439 ? -17.176 2.175 0.183 1.00 83.88 439 ARG A O 1
ATOM 3159 N N . GLY A 1 440 ? -16.745 3.555 -1.530 1.00 82.19 440 GLY A N 1
ATOM 3160 C CA . GLY A 1 440 ? -16.738 4.791 -0.742 1.00 82.19 440 GLY A CA 1
ATOM 3161 C C . GLY A 1 440 ? -15.530 4.962 0.188 1.00 82.19 440 GLY A C 1
ATOM 3162 O O . GLY A 1 440 ? -15.463 5.954 0.914 1.00 82.19 440 GLY A O 1
ATOM 3163 N N . LYS A 1 441 ? -14.548 4.043 0.182 1.00 83.12 441 LYS A N 1
ATOM 3164 C CA . LYS A 1 441 ? -13.352 4.168 1.027 1.00 83.12 441 LYS A CA 1
ATOM 3165 C C . LYS A 1 441 ? -12.598 5.461 0.713 1.00 83.12 441 LYS A C 1
ATOM 3167 O O . LYS A 1 441 ? -12.172 5.675 -0.422 1.00 83.12 441 LYS A O 1
ATOM 3172 N N . LEU A 1 442 ? -12.374 6.282 1.739 1.00 83.19 442 LEU A N 1
ATOM 3173 C CA . LEU A 1 442 ? -11.516 7.460 1.646 1.00 83.19 442 LEU A CA 1
ATOM 3174 C C . LEU A 1 442 ? -10.057 7.041 1.426 1.00 83.19 442 LEU A C 1
ATOM 3176 O O . LEU A 1 442 ? -9.508 6.196 2.140 1.00 83.19 442 LEU A O 1
ATOM 3180 N N . VAL A 1 443 ? -9.428 7.656 0.430 1.00 82.81 443 VAL A N 1
ATOM 3181 C CA . VAL A 1 443 ? -8.035 7.454 0.047 1.00 82.81 443 VAL A CA 1
ATOM 3182 C C . VAL A 1 443 ? -7.283 8.768 0.201 1.00 82.81 443 VAL A C 1
ATOM 3184 O O . VAL A 1 443 ? -7.662 9.800 -0.349 1.00 82.81 443 VAL A O 1
ATOM 3187 N N . MET A 1 444 ? -6.177 8.699 0.938 1.00 77.69 444 MET A N 1
ATOM 3188 C CA . MET A 1 444 ? -5.238 9.799 1.113 1.00 77.69 444 MET A CA 1
ATOM 3189 C C . MET A 1 444 ? -4.027 9.614 0.198 1.00 77.69 444 MET A C 1
ATOM 3191 O O . MET A 1 444 ? -3.396 8.556 0.184 1.00 77.69 444 MET A O 1
ATOM 3195 N N . THR A 1 445 ? -3.676 10.660 -0.541 1.00 79.50 445 THR A N 1
ATOM 3196 C CA . THR A 1 445 ? -2.467 10.741 -1.364 1.00 79.50 445 THR A CA 1
ATOM 3197 C C . THR A 1 445 ? -1.929 12.174 -1.376 1.00 79.50 445 THR A C 1
ATOM 3199 O O . THR A 1 445 ? -2.394 13.052 -0.651 1.00 79.50 445 THR A O 1
ATOM 3202 N N . ARG A 1 446 ? -0.890 12.405 -2.170 1.00 81.38 446 ARG A N 1
ATOM 3203 C CA . ARG A 1 446 ? -0.342 13.722 -2.489 1.00 81.38 446 ARG A CA 1
ATOM 3204 C C . ARG A 1 446 ? -0.476 13.952 -3.997 1.00 81.38 446 ARG A C 1
ATOM 3206 O O . ARG A 1 446 ? -0.673 12.969 -4.717 1.00 81.38 446 ARG A O 1
ATOM 3213 N N . PRO A 1 447 ? -0.349 15.197 -4.491 1.00 86.12 447 PRO A N 1
ATOM 3214 C CA . PRO A 1 447 ? -0.283 15.450 -5.924 1.00 86.12 447 PRO A CA 1
ATOM 3215 C C . PRO A 1 447 ? 0.802 14.595 -6.584 1.00 86.12 447 PRO A C 1
ATOM 3217 O O . PRO A 1 447 ? 1.917 14.507 -6.068 1.00 86.12 447 PRO A O 1
ATOM 3220 N N . ILE A 1 448 ? 0.467 13.969 -7.710 1.00 89.81 448 ILE A N 1
ATOM 3221 C CA . ILE A 1 448 ? 1.367 13.083 -8.457 1.00 89.81 448 ILE A CA 1
ATOM 3222 C C . ILE A 1 448 ? 1.681 13.690 -9.822 1.00 89.81 448 ILE A C 1
ATOM 3224 O O . ILE A 1 448 ? 0.815 14.306 -10.443 1.00 89.81 448 ILE A O 1
ATOM 3228 N N . LYS A 1 449 ? 2.913 13.510 -10.305 1.00 91.12 449 LYS A N 1
ATOM 3229 C CA . LYS A 1 449 ? 3.258 13.758 -11.708 1.00 91.12 449 LYS A CA 1
ATOM 3230 C C . LYS A 1 449 ? 3.053 12.449 -12.465 1.00 91.12 449 LYS A C 1
ATOM 3232 O O . LYS A 1 449 ? 3.717 11.464 -12.160 1.00 91.12 449 LYS A O 1
ATOM 3237 N N . VAL A 1 450 ? 2.133 12.443 -13.421 1.00 94.69 450 VAL A N 1
ATOM 3238 C CA . VAL A 1 450 ? 1.821 11.277 -14.251 1.00 94.69 450 VAL A CA 1
ATOM 3239 C C . VAL A 1 450 ? 2.505 11.460 -15.613 1.00 94.69 450 VAL A C 1
ATOM 3241 O O . VAL A 1 450 ? 2.245 12.478 -16.263 1.00 94.69 450 VAL A O 1
ATOM 3244 N N . PRO A 1 451 ? 3.383 10.539 -16.056 1.00 95.12 451 PRO A N 1
ATOM 3245 C CA . PRO A 1 451 ? 3.986 10.607 -17.389 1.00 95.12 451 PRO A CA 1
ATOM 3246 C C . PRO A 1 451 ? 2.901 10.598 -18.473 1.00 95.12 451 PRO A C 1
ATOM 3248 O O . PRO A 1 451 ? 1.849 9.989 -18.278 1.00 95.12 451 PRO A O 1
ATOM 3251 N N . LEU A 1 452 ? 3.132 11.296 -19.588 1.00 94.62 452 LEU A N 1
ATOM 3252 C CA . LEU A 1 452 ? 2.170 11.460 -20.699 1.00 94.62 452 LEU A CA 1
ATOM 3253 C C . LEU A 1 452 ? 0.801 12.107 -20.365 1.00 94.62 452 LEU A C 1
ATOM 3255 O O . LEU A 1 452 ? -0.027 12.238 -21.261 1.00 94.62 452 LEU A O 1
ATOM 3259 N N . TYR A 1 453 ? 0.549 12.538 -19.122 1.00 94.88 453 TYR A N 1
ATOM 3260 C CA . TYR A 1 453 ? -0.729 13.151 -18.705 1.00 94.88 453 TYR A CA 1
ATOM 3261 C C . TYR A 1 453 ? -0.547 14.471 -17.934 1.00 94.88 453 TYR A C 1
ATOM 3263 O O . TYR A 1 453 ? -1.318 15.412 -18.109 1.00 94.88 453 TYR A O 1
ATOM 3271 N N . GLY A 1 454 ? 0.482 14.576 -17.086 1.00 92.69 454 GLY A N 1
ATOM 3272 C CA . GLY A 1 454 ? 0.785 15.778 -16.303 1.00 92.69 454 GLY A CA 1
ATOM 3273 C C . GLY A 1 454 ? 0.424 15.676 -14.809 1.00 92.69 454 GLY A C 1
ATOM 3274 O O . GLY A 1 454 ? 0.344 14.578 -14.252 1.00 92.69 454 GLY A O 1
ATOM 3275 N N . PRO A 1 455 ? 0.294 16.814 -14.099 1.00 91.50 455 PRO A N 1
ATOM 3276 C CA . PRO A 1 455 ? 0.100 16.832 -12.651 1.00 91.50 455 PRO A CA 1
ATOM 3277 C C . PRO A 1 455 ? -1.353 16.538 -12.245 1.00 91.50 455 PRO A C 1
ATOM 3279 O O . PRO A 1 455 ? -2.265 17.312 -12.529 1.00 91.50 455 PRO A O 1
ATOM 3282 N N . VAL A 1 456 ? -1.559 15.471 -11.475 1.00 89.88 456 VAL A N 1
ATOM 3283 C CA . VAL A 1 456 ? -2.856 15.102 -10.890 1.00 89.88 456 VAL A CA 1
ATOM 3284 C C . VAL A 1 456 ? -2.896 15.557 -9.432 1.00 89.88 456 VAL A C 1
ATOM 3286 O O . VAL A 1 456 ? -2.181 15.037 -8.572 1.00 89.88 456 VAL A O 1
ATOM 3289 N N . LYS A 1 457 ? -3.729 16.562 -9.143 1.00 86.12 457 LYS A N 1
ATOM 3290 C CA . LYS A 1 457 ? -3.883 17.157 -7.807 1.00 86.12 457 LYS A CA 1
ATOM 3291 C C . LYS A 1 457 ? -4.948 16.406 -7.003 1.00 86.12 457 LYS A C 1
ATOM 3293 O O . LYS A 1 457 ? -6.122 16.746 -7.062 1.00 86.12 457 LYS A O 1
ATOM 3298 N N . MET A 1 458 ? -4.528 15.420 -6.213 1.00 79.75 458 MET A N 1
ATOM 3299 C CA . MET A 1 458 ? -5.392 14.711 -5.262 1.00 79.75 458 MET A CA 1
ATOM 3300 C C . MET A 1 458 ? -4.761 14.740 -3.865 1.00 79.75 458 MET A C 1
ATOM 3302 O O . MET A 1 458 ? -3.543 14.608 -3.731 1.00 79.75 458 MET A O 1
ATOM 3306 N N . ARG A 1 459 ? -5.582 14.950 -2.829 1.00 75.56 459 ARG A N 1
ATOM 3307 C CA . ARG A 1 459 ? -5.167 14.913 -1.415 1.00 75.56 459 ARG A CA 1
ATOM 3308 C C . ARG A 1 459 ? -6.006 13.896 -0.655 1.00 75.56 459 ARG A C 1
ATOM 3310 O O . ARG A 1 459 ? -5.526 12.808 -0.373 1.00 75.56 459 ARG A O 1
ATOM 3317 N N . GLU A 1 460 ? -7.266 14.235 -0.424 1.00 83.25 460 GLU A N 1
ATOM 3318 C CA . GLU A 1 460 ? -8.305 13.342 0.084 1.00 83.25 460 GLU A CA 1
ATOM 3319 C C . GLU A 1 460 ? -9.316 13.113 -1.045 1.00 83.25 460 GLU A C 1
ATOM 3321 O O . GLU A 1 460 ? -9.653 14.050 -1.771 1.00 83.25 460 GLU A O 1
ATOM 3326 N N . THR A 1 461 ? -9.723 11.866 -1.269 1.00 86.50 461 THR A N 1
ATOM 3327 C CA . THR A 1 461 ? -10.625 11.480 -2.363 1.00 86.50 461 THR A CA 1
ATOM 3328 C C . THR A 1 461 ? -11.308 10.148 -2.045 1.00 86.50 461 THR A C 1
ATOM 3330 O O . THR A 1 461 ? -10.865 9.439 -1.142 1.00 86.50 461 THR A O 1
ATOM 3333 N N . SER A 1 462 ? -12.364 9.773 -2.766 1.00 89.62 462 SER A N 1
ATOM 3334 C CA . SER A 1 462 ? -12.932 8.423 -2.671 1.00 89.62 462 SER A CA 1
ATOM 3335 C C . SER A 1 462 ? -12.174 7.436 -3.565 1.00 89.62 462 SER A C 1
ATOM 3337 O O . SER A 1 462 ? -11.525 7.820 -4.544 1.00 89.62 462 SER A O 1
ATOM 3339 N N . LYS A 1 463 ? -12.289 6.139 -3.258 1.00 88.88 463 LYS A N 1
ATOM 3340 C CA . LYS A 1 463 ? -11.865 5.045 -4.141 1.00 88.88 463 LYS A CA 1
ATOM 3341 C C . LYS A 1 463 ? -12.379 5.258 -5.569 1.00 88.88 463 LYS A C 1
ATOM 3343 O O . LYS A 1 463 ? -11.617 5.101 -6.517 1.00 88.88 463 LYS A O 1
ATOM 3348 N N . GLU A 1 464 ? -13.652 5.608 -5.716 1.00 90.12 464 GLU A N 1
ATOM 3349 C CA . GLU A 1 464 ? -14.345 5.721 -6.999 1.00 90.12 464 GLU A CA 1
ATOM 3350 C C . GLU A 1 464 ? -13.758 6.850 -7.848 1.00 90.12 464 GLU A C 1
ATOM 3352 O O . GLU A 1 464 ? -13.328 6.596 -8.969 1.00 90.12 464 GLU A O 1
ATOM 3357 N N . ALA A 1 465 ? -13.635 8.061 -7.293 1.00 91.31 465 ALA A N 1
ATOM 3358 C CA . ALA A 1 465 ? -13.075 9.215 -8.002 1.00 91.31 465 ALA A CA 1
ATOM 3359 C C . ALA A 1 465 ? -11.595 9.009 -8.382 1.00 91.31 465 ALA A C 1
ATOM 3361 O O . ALA A 1 465 ? -11.128 9.488 -9.420 1.00 91.31 465 ALA A O 1
ATOM 3362 N N . LEU A 1 466 ? -10.846 8.258 -7.569 1.00 91.38 466 LEU A N 1
ATOM 3363 C CA . LEU A 1 466 ? -9.477 7.845 -7.873 1.00 91.38 466 LEU A CA 1
ATOM 3364 C C . LEU A 1 466 ? -9.408 6.810 -9.002 1.00 91.38 466 LEU A C 1
ATOM 3366 O O . LEU A 1 466 ? -8.586 6.960 -9.906 1.00 91.38 466 LEU A O 1
ATOM 3370 N N . VAL A 1 467 ? -10.268 5.787 -8.982 1.00 91.56 467 VAL A N 1
ATOM 3371 C CA . VAL A 1 467 ? -10.358 4.796 -10.066 1.00 91.56 467 VAL A CA 1
ATOM 3372 C C . VAL A 1 467 ? -10.806 5.463 -11.365 1.00 91.56 467 VAL A C 1
ATOM 3374 O O . VAL A 1 467 ? -10.197 5.214 -12.398 1.00 91.56 467 VAL A O 1
ATOM 3377 N N . GLU A 1 468 ? -11.789 6.360 -11.331 1.00 92.75 468 GLU A N 1
ATOM 3378 C CA . GLU A 1 468 ? -12.234 7.142 -12.491 1.00 92.75 468 GLU A CA 1
ATOM 3379 C C . GLU A 1 468 ? -11.094 8.004 -13.058 1.00 92.75 468 GLU A C 1
ATOM 3381 O O . GLU A 1 468 ? -10.817 7.972 -14.257 1.00 92.75 468 GLU A O 1
ATOM 3386 N N . THR A 1 469 ? -10.358 8.710 -12.191 1.00 92.19 469 THR A N 1
ATOM 3387 C CA . THR A 1 469 ? -9.195 9.516 -12.596 1.00 92.19 469 THR A CA 1
ATOM 3388 C C . THR A 1 469 ? -8.114 8.660 -13.254 1.00 92.19 469 THR A C 1
ATOM 3390 O O . THR A 1 469 ? -7.560 9.058 -14.275 1.00 92.19 469 THR A O 1
ATOM 3393 N N . PHE A 1 470 ? -7.828 7.473 -12.715 1.00 92.25 470 PHE A N 1
ATOM 3394 C CA . PHE A 1 470 ? -6.854 6.559 -13.317 1.00 92.25 470 PHE A CA 1
ATOM 3395 C C . PHE A 1 470 ? -7.376 5.888 -14.594 1.00 92.25 470 PHE A C 1
ATOM 3397 O O . PHE A 1 470 ? -6.578 5.635 -15.490 1.00 92.25 470 PHE A O 1
ATOM 3404 N N . THR A 1 471 ? -8.689 5.679 -14.722 1.00 93.56 471 THR A N 1
ATOM 3405 C CA . THR A 1 471 ? -9.319 5.173 -15.955 1.00 93.56 471 THR A CA 1
ATOM 3406 C C . THR A 1 471 ? -9.110 6.188 -17.075 1.00 93.56 471 THR A C 1
ATOM 3408 O O . THR A 1 471 ? -8.488 5.867 -18.080 1.00 93.56 471 THR A O 1
ATOM 3411 N N . ARG A 1 472 ? -9.444 7.463 -16.825 1.00 94.69 472 ARG A N 1
ATOM 3412 C CA . ARG A 1 472 ? -9.196 8.578 -17.754 1.00 94.69 472 ARG A CA 1
ATOM 3413 C C . ARG A 1 472 ? -7.729 8.684 -18.187 1.00 94.69 472 ARG A C 1
ATOM 3415 O O . ARG A 1 472 ? -7.465 8.958 -19.353 1.00 94.69 472 ARG A O 1
ATOM 3422 N N . ILE A 1 473 ? -6.779 8.468 -17.271 1.00 94.00 473 ILE A N 1
ATOM 3423 C CA . ILE A 1 473 ? -5.344 8.431 -17.599 1.00 94.00 473 ILE A CA 1
ATOM 3424 C C . ILE A 1 473 ? -5.039 7.265 -18.542 1.00 94.00 473 ILE A C 1
ATOM 3426 O O . ILE A 1 473 ? -4.372 7.475 -19.553 1.00 94.00 473 ILE A O 1
ATOM 3430 N N . VAL A 1 474 ? -5.509 6.052 -18.237 1.00 94.50 474 VAL A N 1
ATOM 3431 C CA . VAL A 1 474 ? -5.286 4.865 -19.079 1.00 94.50 474 VAL A CA 1
ATOM 3432 C C . VAL A 1 474 ? -5.852 5.081 -20.486 1.00 94.50 474 VAL A C 1
ATOM 3434 O O . VAL A 1 474 ? -5.129 4.875 -21.462 1.00 94.50 474 VAL A O 1
ATOM 3437 N N . ASP A 1 475 ? -7.082 5.588 -20.579 1.00 94.88 475 ASP A N 1
ATOM 3438 C CA . ASP A 1 475 ? -7.788 5.830 -21.840 1.00 94.88 475 ASP A CA 1
ATOM 3439 C C . ASP A 1 475 ? -7.090 6.901 -22.693 1.00 94.88 475 ASP A C 1
ATOM 3441 O O . ASP A 1 475 ? -6.777 6.663 -23.859 1.00 94.88 475 ASP A O 1
ATOM 3445 N N . GLN A 1 476 ? -6.788 8.072 -22.114 1.00 96.38 476 GLN A N 1
ATOM 3446 C CA . GLN A 1 476 ? -6.175 9.189 -22.848 1.00 96.38 476 GLN A CA 1
ATOM 3447 C C . GLN A 1 476 ? -4.724 8.916 -23.253 1.00 96.38 476 GLN A C 1
ATOM 3449 O O . GLN A 1 476 ? -4.280 9.367 -24.306 1.00 96.38 476 GLN A O 1
ATOM 3454 N N . THR A 1 477 ? -3.969 8.186 -22.429 1.00 96.44 477 THR A N 1
ATOM 3455 C CA . THR A 1 477 ? -2.570 7.858 -22.741 1.00 96.44 477 THR A CA 1
ATOM 3456 C C . THR A 1 477 ? -2.442 6.637 -23.644 1.00 96.44 477 THR A C 1
ATOM 3458 O O . THR A 1 477 ? -1.378 6.443 -24.237 1.00 96.44 477 THR A O 1
ATOM 3461 N N . GLY A 1 478 ? -3.472 5.788 -23.754 1.00 95.44 478 GLY A N 1
ATOM 3462 C CA . GLY A 1 478 ? -3.411 4.517 -24.478 1.00 95.44 478 GLY A CA 1
ATOM 3463 C C . GLY A 1 478 ? -2.276 3.617 -23.975 1.00 95.44 478 GLY A C 1
ATOM 3464 O O . GLY A 1 478 ? -1.493 3.089 -24.777 1.00 95.44 478 GLY A O 1
ATOM 3465 N N . VAL A 1 479 ? -2.094 3.538 -22.654 1.00 95.94 479 VAL A N 1
ATOM 3466 C CA . VAL A 1 479 ? -1.134 2.625 -22.012 1.00 95.94 479 VAL A CA 1
ATOM 3467 C C . VAL A 1 479 ? -1.684 1.196 -22.065 1.00 95.94 479 VAL A C 1
ATOM 3469 O O . VAL A 1 479 ? -2.864 0.969 -21.807 1.00 95.94 479 VAL A O 1
ATOM 3472 N N . LYS A 1 480 ? -0.852 0.221 -22.443 1.00 95.56 480 LYS A N 1
ATOM 3473 C CA . LYS A 1 480 ? -1.290 -1.170 -22.630 1.00 95.56 480 LYS A CA 1
ATOM 3474 C C . LYS A 1 480 ? -1.041 -1.970 -21.356 1.00 95.56 480 LYS A C 1
ATOM 3476 O O . LYS A 1 480 ? 0.091 -2.037 -20.882 1.00 95.56 480 LYS A O 1
ATOM 3481 N N . ILE A 1 481 ? -2.097 -2.574 -20.816 1.00 95.69 481 ILE A N 1
ATOM 3482 C CA . ILE A 1 481 ? -2.053 -3.407 -19.610 1.00 95.69 481 ILE A CA 1
ATOM 3483 C C . ILE A 1 481 ? -2.825 -4.696 -19.878 1.00 95.69 481 ILE A C 1
ATOM 3485 O O . ILE A 1 481 ? -3.932 -4.671 -20.410 1.00 95.69 481 ILE A O 1
ATOM 3489 N N . GLU A 1 482 ? -2.240 -5.820 -19.487 1.00 95.81 482 GLU A N 1
ATOM 3490 C CA . GLU A 1 482 ? -2.773 -7.155 -19.711 1.00 95.81 482 GLU A CA 1
ATOM 3491 C C . GLU A 1 482 ? -3.245 -7.764 -18.394 1.00 95.81 482 GLU A C 1
ATOM 3493 O O . GLU A 1 482 ? -2.462 -8.244 -17.573 1.00 95.81 482 GLU A O 1
ATOM 3498 N N . SER A 1 483 ? -4.557 -7.714 -18.195 1.00 93.88 483 SER A N 1
ATOM 3499 C CA . SER A 1 483 ? -5.234 -8.278 -17.031 1.00 93.88 483 SER A CA 1
ATOM 3500 C C . SER A 1 483 ? -5.450 -9.790 -17.158 1.00 93.88 483 SER A C 1
ATOM 3502 O O . SER A 1 483 ? -5.548 -10.335 -18.260 1.00 93.88 483 SER A O 1
ATOM 3504 N N . GLY A 1 484 ? -5.535 -10.479 -16.017 1.00 92.06 484 GLY A N 1
ATOM 3505 C CA . GLY A 1 484 ? -5.680 -11.940 -15.957 1.00 92.06 484 GLY A CA 1
ATOM 3506 C C . GLY A 1 484 ? -4.403 -12.724 -16.301 1.00 92.06 484 GLY A C 1
ATOM 3507 O O . GLY A 1 484 ? -4.471 -13.910 -16.625 1.00 92.06 484 GLY A O 1
ATOM 3508 N N . VAL A 1 485 ? -3.234 -12.079 -16.242 1.00 95.19 485 VAL A N 1
ATOM 3509 C CA . VAL A 1 485 ? -1.917 -12.667 -16.518 1.00 95.19 485 VAL A CA 1
ATOM 3510 C C . VAL A 1 485 ? -1.132 -12.784 -15.213 1.00 95.19 485 VAL A C 1
ATOM 3512 O O . VAL A 1 485 ? -0.477 -11.846 -14.757 1.00 95.19 485 VAL A O 1
ATOM 3515 N N . ARG A 1 486 ? -1.187 -13.959 -14.580 1.00 92.88 486 ARG A N 1
ATOM 3516 C CA . ARG A 1 486 ? -0.383 -14.252 -13.390 1.00 92.88 486 ARG A CA 1
ATOM 3517 C C . ARG A 1 486 ? 1.031 -14.634 -13.817 1.00 92.88 486 ARG A C 1
ATOM 3519 O O . ARG A 1 486 ? 1.198 -15.607 -14.540 1.00 92.88 486 ARG A O 1
ATOM 3526 N N . VAL A 1 487 ? 2.040 -13.917 -13.322 1.00 94.88 487 VAL A N 1
ATOM 3527 C CA . VAL A 1 487 ? 3.440 -14.368 -13.367 1.00 94.88 487 VAL A CA 1
ATOM 3528 C C . VAL A 1 487 ? 3.648 -15.464 -12.324 1.00 94.88 487 VAL A C 1
ATOM 3530 O O . VAL A 1 487 ? 3.261 -15.308 -11.166 1.00 94.88 487 VAL A O 1
ATOM 3533 N N . GLU A 1 488 ? 4.256 -16.568 -12.746 1.00 93.12 488 GLU A N 1
ATOM 3534 C CA . GLU A 1 488 ? 4.438 -17.777 -11.934 1.00 93.12 488 GLU A CA 1
ATOM 3535 C C . GLU A 1 488 ? 5.913 -18.042 -11.635 1.00 93.12 488 GLU A C 1
ATOM 3537 O O . GLU A 1 488 ? 6.262 -18.407 -10.513 1.00 93.12 488 GLU A O 1
ATOM 3542 N N . LYS A 1 489 ? 6.792 -17.813 -12.620 1.00 94.62 489 LYS A N 1
ATOM 3543 C CA . LYS A 1 489 ? 8.243 -17.977 -12.480 1.00 94.62 489 LYS A CA 1
ATOM 3544 C C . LYS A 1 489 ? 8.991 -17.002 -13.384 1.00 94.62 489 LYS A C 1
ATOM 3546 O O . LYS A 1 489 ? 8.562 -16.752 -14.508 1.00 94.62 489 LYS A O 1
ATOM 3551 N N . ILE A 1 490 ? 10.123 -16.493 -12.909 1.00 96.75 490 ILE A N 1
ATOM 3552 C CA . ILE A 1 490 ? 11.067 -15.685 -13.687 1.00 96.75 490 ILE A CA 1
ATOM 3553 C C . ILE A 1 490 ? 12.369 -16.480 -13.750 1.00 96.75 490 ILE A C 1
ATOM 3555 O O . ILE A 1 490 ? 12.989 -16.707 -12.716 1.00 96.75 490 ILE A O 1
ATOM 3559 N N . ASP A 1 491 ? 12.754 -16.924 -14.945 1.00 93.06 491 ASP A N 1
ATOM 3560 C CA . ASP A 1 491 ? 14.039 -17.576 -15.198 1.00 93.06 491 ASP A CA 1
ATOM 3561 C C . ASP A 1 491 ? 14.964 -16.630 -15.972 1.00 93.06 491 ASP A C 1
ATOM 3563 O O . ASP A 1 491 ? 14.515 -15.861 -16.827 1.00 93.06 491 ASP A O 1
ATOM 3567 N N . ARG A 1 492 ? 16.270 -16.689 -15.697 1.00 88.56 492 ARG A N 1
ATOM 3568 C CA . ARG A 1 492 ? 17.286 -15.962 -16.468 1.00 88.56 492 ARG A CA 1
ATOM 3569 C C . ARG A 1 492 ? 17.725 -16.830 -17.648 1.00 88.56 492 ARG A C 1
ATOM 3571 O O . ARG A 1 492 ? 18.225 -17.932 -17.444 1.00 88.56 492 ARG A O 1
ATOM 3578 N N . GLY A 1 493 ? 17.503 -16.348 -18.864 1.00 81.94 493 GLY A N 1
ATOM 3579 C CA . GLY A 1 493 ? 17.902 -17.005 -20.104 1.00 81.94 493 GLY A CA 1
ATOM 3580 C C . GLY A 1 493 ? 19.280 -16.558 -20.614 1.00 81.94 493 GLY A C 1
ATOM 3581 O O . GLY A 1 493 ? 19.990 -15.796 -19.944 1.00 81.94 493 GLY A O 1
ATOM 3582 N N . PRO A 1 494 ? 19.670 -17.027 -21.816 1.00 72.88 494 PRO A N 1
ATOM 3583 C CA . PRO A 1 494 ? 20.901 -16.617 -22.488 1.00 72.88 494 PRO A CA 1
ATOM 3584 C C . PRO A 1 494 ? 20.983 -15.099 -22.709 1.00 72.88 494 PRO A C 1
ATOM 3586 O O . PRO A 1 494 ? 19.968 -14.405 -22.751 1.00 72.88 494 PRO A O 1
ATOM 3589 N N . ALA A 1 495 ? 22.208 -14.582 -22.849 1.00 72.88 495 ALA A N 1
ATOM 3590 C CA . ALA A 1 495 ? 22.504 -13.165 -23.114 1.00 72.88 495 ALA A CA 1
ATOM 3591 C C . ALA A 1 495 ? 21.873 -12.141 -22.133 1.00 72.88 495 ALA A C 1
ATOM 3593 O O . ALA A 1 495 ? 21.859 -10.945 -22.411 1.00 72.88 495 ALA A O 1
ATOM 3594 N N . GLY A 1 496 ? 21.383 -12.585 -20.968 1.00 78.44 496 GLY A N 1
ATOM 3595 C CA . GLY A 1 496 ? 20.757 -11.720 -19.963 1.00 78.44 496 GLY A CA 1
ATOM 3596 C C . GLY A 1 496 ? 19.275 -11.412 -20.200 1.00 78.44 496 GLY A C 1
ATOM 3597 O O . GLY A 1 496 ? 18.721 -10.603 -19.461 1.00 78.44 496 GLY A O 1
ATOM 3598 N N . VAL A 1 497 ? 18.625 -12.055 -21.176 1.00 91.31 497 VAL A N 1
ATOM 3599 C CA . VAL A 1 497 ? 17.170 -11.961 -21.386 1.00 91.31 497 VAL A CA 1
ATOM 3600 C C . VAL A 1 497 ? 16.445 -12.848 -20.370 1.00 91.31 497 VAL A C 1
ATOM 3602 O O . VAL A 1 497 ? 16.804 -14.006 -20.174 1.00 91.31 497 VAL A O 1
ATOM 3605 N N . PHE A 1 498 ? 15.404 -12.333 -19.723 1.00 94.88 498 PHE A N 1
ATOM 3606 C CA . PHE A 1 498 ? 14.533 -13.107 -18.839 1.00 94.88 498 PHE A CA 1
ATOM 3607 C C . PHE A 1 498 ? 13.466 -13.862 -19.632 1.00 94.88 498 PHE A C 1
ATOM 3609 O O . PHE A 1 498 ? 12.859 -13.314 -20.551 1.00 94.88 498 PHE A O 1
ATOM 3616 N N . VAL A 1 499 ? 13.185 -15.098 -19.216 1.00 95.62 499 VAL A N 1
ATOM 3617 C CA . VAL A 1 499 ? 12.051 -15.904 -19.681 1.00 95.62 499 VAL A CA 1
ATOM 3618 C C . VAL A 1 499 ? 11.066 -16.031 -18.524 1.00 95.62 499 VAL A C 1
ATOM 3620 O O . VAL A 1 499 ? 11.302 -16.743 -17.546 1.00 95.62 499 VAL A O 1
ATOM 3623 N N . VAL A 1 500 ? 9.954 -15.310 -18.619 1.00 96.88 500 VAL A N 1
ATOM 3624 C CA . VAL A 1 500 ? 8.957 -15.199 -17.553 1.00 96.88 500 VAL A CA 1
ATOM 3625 C C . VAL A 1 500 ? 7.756 -16.071 -17.890 1.00 96.88 500 VAL A C 1
ATOM 3627 O O . VAL A 1 500 ? 7.035 -15.799 -18.847 1.00 96.88 500 VAL A O 1
ATOM 3630 N N . ARG A 1 501 ? 7.532 -17.138 -17.114 1.00 97.00 501 ARG A N 1
ATOM 3631 C CA . ARG A 1 501 ? 6.360 -18.009 -17.270 1.00 97.00 501 ARG A CA 1
ATOM 3632 C C . ARG A 1 501 ? 5.139 -17.366 -16.623 1.00 97.00 501 ARG A C 1
ATOM 3634 O O . ARG A 1 501 ? 5.202 -16.911 -15.475 1.00 97.00 501 ARG A O 1
ATOM 3641 N N . THR A 1 502 ? 4.033 -17.356 -17.360 1.00 96.62 502 THR A N 1
ATOM 3642 C CA . THR A 1 502 ? 2.745 -16.824 -16.916 1.00 96.62 502 THR A CA 1
ATOM 3643 C C . THR A 1 502 ? 1.608 -17.797 -17.211 1.00 96.62 502 THR A C 1
ATOM 3645 O O . THR A 1 502 ? 1.731 -18.653 -18.090 1.00 96.62 502 THR A O 1
ATOM 3648 N N . SER A 1 503 ? 0.458 -17.572 -16.575 1.00 95.69 503 SER A N 1
ATOM 3649 C CA . SER A 1 503 ? -0.796 -18.294 -16.827 1.00 95.69 503 SER A CA 1
ATOM 3650 C C . SER A 1 503 ? -1.321 -18.209 -18.273 1.00 95.69 503 SER A C 1
ATOM 3652 O O . SER A 1 503 ? -2.287 -18.890 -18.607 1.00 95.69 503 SER A O 1
ATOM 3654 N N . ARG A 1 504 ? -0.727 -17.370 -19.137 1.00 96.06 504 ARG A N 1
ATOM 3655 C CA . ARG A 1 504 ? -1.065 -17.243 -20.569 1.00 96.06 504 ARG A CA 1
ATOM 3656 C C . ARG A 1 504 ? 0.130 -17.494 -21.503 1.00 96.06 504 ARG A C 1
ATOM 3658 O O . ARG A 1 504 ? 0.102 -17.069 -22.654 1.00 96.06 504 ARG A O 1
ATOM 3665 N N . GLY A 1 505 ? 1.168 -18.181 -21.020 1.00 95.25 505 GLY A N 1
ATOM 3666 C CA . GLY A 1 505 ? 2.377 -18.513 -21.782 1.00 95.25 505 GLY A CA 1
ATOM 3667 C C . GLY A 1 505 ? 3.631 -17.785 -21.289 1.00 95.25 505 GLY A C 1
ATOM 3668 O O . GLY A 1 505 ? 3.611 -17.080 -20.278 1.00 95.25 505 GLY A O 1
ATOM 3669 N N . ALA A 1 506 ? 4.751 -17.987 -21.982 1.00 95.62 506 ALA A N 1
ATOM 3670 C CA . ALA A 1 506 ? 6.021 -17.349 -21.646 1.00 95.62 506 ALA A CA 1
ATOM 3671 C C . ALA A 1 506 ? 6.153 -15.957 -22.288 1.00 95.62 506 ALA A C 1
ATOM 3673 O O . ALA A 1 506 ? 5.726 -15.742 -23.420 1.00 95.62 506 ALA A O 1
ATOM 3674 N N . ILE A 1 507 ? 6.786 -15.027 -21.573 1.00 96.31 507 ILE A N 1
ATOM 3675 C CA . ILE A 1 507 ? 7.136 -13.687 -22.053 1.00 96.31 507 ILE A CA 1
ATOM 3676 C C . ILE A 1 507 ? 8.653 -13.520 -21.945 1.00 96.31 507 ILE A C 1
ATOM 3678 O O . ILE A 1 507 ? 9.223 -13.764 -20.880 1.00 96.31 507 ILE A O 1
ATOM 3682 N N . LYS A 1 508 ? 9.304 -13.092 -23.031 1.00 95.94 508 LYS A N 1
ATOM 3683 C CA . LYS A 1 508 ? 10.713 -12.681 -23.021 1.00 95.94 508 LYS A CA 1
ATOM 3684 C C . LYS A 1 508 ? 10.828 -11.191 -22.686 1.00 95.94 508 LYS A C 1
ATOM 3686 O O . LYS A 1 508 ? 10.054 -10.390 -23.213 1.00 95.94 508 LYS A O 1
ATOM 3691 N N . ALA A 1 509 ? 11.803 -10.807 -21.865 1.00 95.88 509 ALA A N 1
ATOM 3692 C CA . ALA A 1 509 ? 12.137 -9.396 -21.654 1.00 95.88 509 ALA A CA 1
ATOM 3693 C C . ALA A 1 509 ? 13.613 -9.179 -21.295 1.00 95.88 509 ALA A C 1
ATOM 3695 O O . ALA A 1 509 ? 14.189 -9.963 -20.543 1.00 95.88 509 ALA A O 1
ATOM 3696 N N . ARG A 1 510 ? 14.227 -8.093 -21.781 1.00 94.81 510 ARG A N 1
ATOM 3697 C CA . ARG A 1 510 ? 15.608 -7.704 -21.440 1.00 94.81 510 ARG A CA 1
ATOM 3698 C C . ARG A 1 510 ? 15.732 -7.321 -19.962 1.00 94.81 510 ARG A C 1
ATOM 3700 O O . ARG A 1 510 ? 16.776 -7.577 -19.365 1.00 94.81 510 ARG A O 1
ATOM 3707 N N . ARG A 1 511 ? 14.688 -6.725 -19.373 1.00 96.19 511 ARG A N 1
ATOM 3708 C CA . ARG A 1 511 ? 14.586 -6.342 -17.953 1.00 96.19 511 ARG A CA 1
ATOM 3709 C C . ARG A 1 511 ? 13.214 -6.673 -17.375 1.00 96.19 511 ARG A C 1
ATOM 3711 O O . ARG A 1 511 ? 12.223 -6.754 -18.099 1.00 96.19 511 ARG A O 1
ATOM 3718 N N . VAL A 1 512 ? 13.146 -6.836 -16.056 1.00 98.00 512 VAL A N 1
ATOM 3719 C CA . VAL A 1 512 ? 11.889 -7.085 -15.332 1.00 98.00 512 VAL A CA 1
ATOM 3720 C C . VAL A 1 512 ? 11.753 -6.094 -14.181 1.00 98.00 512 VAL A C 1
ATOM 3722 O O . VAL A 1 512 ? 12.662 -5.972 -13.367 1.00 98.00 512 VAL A O 1
ATOM 3725 N N . LEU A 1 513 ? 10.604 -5.426 -14.078 1.00 98.38 513 LEU A N 1
ATOM 3726 C CA . LEU A 1 513 ? 10.211 -4.636 -12.912 1.00 98.38 513 LEU A CA 1
ATOM 3727 C C . LEU A 1 513 ? 9.115 -5.362 -12.128 1.00 98.38 513 LEU A C 1
ATOM 3729 O O . LEU A 1 513 ? 8.024 -5.595 -12.646 1.00 98.38 513 LEU A O 1
ATOM 3733 N N . LEU A 1 514 ? 9.356 -5.632 -10.845 1.00 97.44 514 LEU A N 1
ATOM 3734 C CA . LEU A 1 514 ? 8.327 -6.080 -9.911 1.00 97.44 514 LEU A CA 1
ATOM 3735 C C . LEU A 1 514 ? 7.647 -4.884 -9.226 1.00 97.44 514 LEU A C 1
ATOM 3737 O O . LEU A 1 514 ? 8.215 -4.234 -8.347 1.00 97.44 514 LEU A O 1
ATOM 3741 N N . ALA A 1 515 ? 6.387 -4.650 -9.589 1.00 95.69 515 ALA A N 1
ATOM 3742 C CA . ALA A 1 515 ? 5.485 -3.644 -9.025 1.00 95.69 515 ALA A CA 1
ATOM 3743 C C . ALA A 1 515 ? 4.282 -4.284 -8.285 1.00 95.69 515 ALA A C 1
ATOM 3745 O O . ALA A 1 515 ? 3.233 -3.663 -8.100 1.00 95.69 515 ALA A O 1
ATOM 3746 N N . ILE A 1 516 ? 4.438 -5.534 -7.827 1.00 92.25 516 ILE A N 1
ATOM 3747 C CA . ILE A 1 516 ? 3.381 -6.389 -7.243 1.00 92.25 516 ILE A CA 1
ATOM 3748 C C . ILE A 1 516 ? 2.868 -5.968 -5.847 1.00 92.25 516 ILE A C 1
ATOM 3750 O O . ILE A 1 516 ? 1.902 -6.546 -5.342 1.00 92.25 516 ILE A O 1
ATOM 3754 N N . GLY A 1 517 ? 3.488 -4.968 -5.208 1.00 89.88 517 GLY A N 1
ATOM 3755 C CA . GLY A 1 517 ? 3.155 -4.518 -3.845 1.00 89.88 517 GLY A CA 1
ATOM 3756 C C . GLY A 1 517 ? 3.376 -5.591 -2.764 1.00 89.88 517 GLY A C 1
ATOM 3757 O O . GLY A 1 517 ? 4.001 -6.619 -3.020 1.00 89.88 517 GLY A O 1
ATOM 3758 N N . ARG A 1 518 ? 2.868 -5.377 -1.537 1.00 84.56 518 ARG A N 1
ATOM 3759 C CA . ARG A 1 518 ? 3.033 -6.348 -0.426 1.00 84.56 518 ARG A CA 1
ATOM 3760 C C . ARG A 1 518 ? 1.749 -7.019 0.047 1.00 84.56 518 ARG A C 1
ATOM 3762 O O . ARG A 1 518 ? 1.820 -7.918 0.883 1.00 84.56 518 ARG A O 1
ATOM 3769 N N . ARG A 1 519 ? 0.583 -6.646 -0.500 1.00 76.75 519 ARG A N 1
ATOM 3770 C CA . ARG A 1 519 ? -0.700 -7.326 -0.219 1.00 76.75 519 ARG A CA 1
ATOM 3771 C C . ARG A 1 519 ? -0.597 -8.841 -0.436 1.00 76.75 519 ARG A C 1
ATOM 3773 O O . ARG A 1 519 ? -1.186 -9.595 0.334 1.00 76.75 519 ARG A O 1
ATOM 3780 N N . GLY A 1 520 ? 0.157 -9.261 -1.454 1.00 74.75 520 GLY A N 1
ATOM 3781 C CA . GLY A 1 520 ? 0.428 -10.665 -1.749 1.00 74.75 520 GLY A CA 1
ATOM 3782 C C . GLY A 1 520 ? -0.831 -11.473 -2.074 1.00 74.75 520 GLY A C 1
ATOM 3783 O O . GLY A 1 520 ? -1.860 -10.926 -2.477 1.00 74.75 520 GLY A O 1
ATOM 3784 N N . THR A 1 521 ? -0.747 -12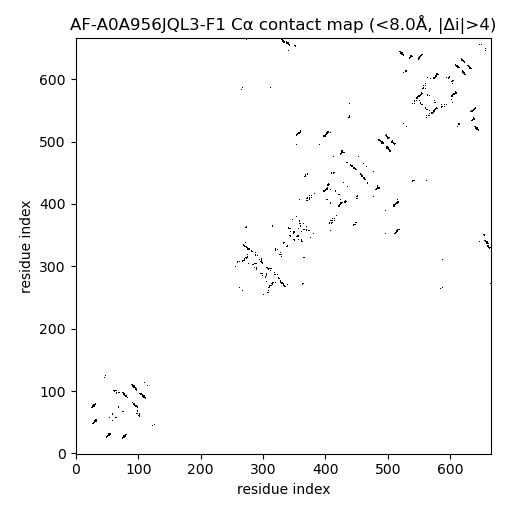.794 -1.904 1.00 74.94 521 THR A N 1
ATOM 3785 C CA . THR A 1 521 ? -1.910 -13.686 -2.061 1.00 74.94 521 THR A CA 1
ATOM 3786 C C . THR A 1 521 ? -2.677 -13.753 -0.733 1.00 74.94 521 THR A C 1
ATOM 3788 O O . THR A 1 521 ? -2.026 -13.910 0.307 1.00 74.94 521 THR A O 1
ATOM 3791 N N . PRO A 1 522 ? -4.023 -13.637 -0.721 1.00 82.62 522 PRO A N 1
ATOM 3792 C CA . PRO A 1 522 ? -4.823 -13.810 0.491 1.00 82.62 522 PRO A CA 1
ATOM 3793 C C . PRO A 1 522 ? -4.519 -15.133 1.196 1.00 82.62 522 PRO A C 1
ATOM 3795 O O . PRO A 1 522 ? -4.319 -16.163 0.550 1.00 82.62 522 PRO A O 1
ATOM 3798 N N . ARG A 1 523 ? -4.481 -15.111 2.529 1.00 89.00 523 ARG A N 1
ATOM 3799 C CA . ARG A 1 523 ? -4.405 -16.336 3.323 1.00 89.00 523 ARG A CA 1
ATOM 3800 C C . ARG A 1 523 ? -5.731 -17.074 3.239 1.00 89.00 523 ARG A C 1
ATOM 3802 O O . ARG A 1 523 ? -6.789 -16.477 3.414 1.00 89.00 523 ARG A O 1
ATOM 3809 N N . LYS A 1 524 ? -5.622 -18.373 2.988 1.00 90.31 524 LYS A N 1
ATOM 3810 C CA . LYS A 1 524 ? -6.724 -19.325 3.018 1.00 90.31 524 LYS A CA 1
ATOM 3811 C C . LYS A 1 524 ? -7.146 -19.641 4.459 1.00 90.31 524 LYS A C 1
ATOM 3813 O O . LYS A 1 524 ? -6.317 -19.571 5.367 1.00 90.31 524 LYS A O 1
ATOM 3818 N N . LEU A 1 525 ? -8.425 -19.964 4.644 1.00 92.56 525 LEU A N 1
ATOM 3819 C CA . LEU A 1 525 ? -8.989 -20.577 5.847 1.00 92.56 525 LEU A CA 1
ATOM 3820 C C . LEU A 1 525 ? -8.331 -21.939 6.106 1.00 92.56 525 LEU A C 1
ATOM 3822 O O . LEU A 1 525 ? -8.004 -22.234 7.250 1.00 92.56 525 LEU A O 1
ATOM 3826 N N . GLY A 1 526 ? -8.091 -22.737 5.056 1.00 94.06 526 GLY A N 1
ATOM 3827 C CA . GLY A 1 526 ? -7.476 -24.061 5.169 1.00 94.06 526 GLY A CA 1
ATOM 3828 C C . GLY A 1 526 ? -8.408 -25.122 5.758 1.00 94.06 526 GLY A C 1
ATOM 3829 O O . GLY A 1 526 ? -7.935 -26.030 6.434 1.00 94.06 526 GLY A O 1
ATOM 3830 N N . VAL A 1 527 ? -9.719 -24.994 5.527 1.00 96.06 527 VAL A N 1
ATOM 3831 C CA . VAL A 1 527 ? -10.768 -25.858 6.099 1.00 96.06 527 VAL A CA 1
ATOM 3832 C C . VAL A 1 527 ? -11.600 -26.543 5.014 1.00 96.06 527 VAL A C 1
ATOM 3834 O O . VAL A 1 527 ? -11.650 -26.086 3.868 1.00 96.06 527 VAL A O 1
ATOM 3837 N N . ALA A 1 528 ? -12.293 -27.625 5.374 1.00 96.94 528 ALA A N 1
ATOM 3838 C CA . ALA A 1 528 ? -13.267 -28.257 4.487 1.00 96.94 528 ALA A CA 1
ATOM 3839 C C . ALA A 1 528 ? -14.360 -27.250 4.073 1.00 96.94 528 ALA A C 1
ATOM 3841 O O . ALA A 1 528 ? -14.765 -26.407 4.872 1.00 96.94 528 ALA A O 1
ATOM 3842 N N . GLY A 1 529 ? -14.806 -27.312 2.816 1.00 94.62 529 GLY A N 1
ATOM 3843 C CA . GLY A 1 529 ? -15.798 -26.382 2.260 1.00 94.62 529 GLY A CA 1
ATOM 3844 C C . GLY A 1 529 ? -15.267 -24.994 1.868 1.00 94.62 529 GLY A C 1
ATOM 3845 O O . GLY A 1 529 ? -16.021 -24.202 1.319 1.00 94.62 529 GLY A O 1
ATOM 3846 N N . GLU A 1 530 ? -13.979 -24.679 2.065 1.00 94.94 530 GLU A N 1
ATOM 3847 C CA . GLU A 1 530 ? -13.417 -23.350 1.749 1.00 94.94 530 GLU A CA 1
ATOM 3848 C C . GLU A 1 530 ? -13.637 -22.882 0.291 1.00 94.94 530 GLU A C 1
ATOM 3850 O O . GLU A 1 530 ? -13.701 -21.682 0.037 1.00 94.94 530 GLU A O 1
ATOM 3855 N N . ASN A 1 531 ? -13.759 -23.804 -0.669 1.00 93.56 531 ASN A N 1
ATOM 3856 C CA . ASN A 1 531 ? -13.978 -23.467 -2.082 1.00 93.56 531 ASN A CA 1
ATOM 3857 C C . ASN A 1 531 ? -15.459 -23.171 -2.431 1.00 93.56 531 ASN A C 1
ATOM 3859 O O . ASN A 1 531 ? -15.781 -23.024 -3.610 1.00 93.56 531 ASN A O 1
ATOM 3863 N N . ASP A 1 532 ? -16.362 -23.114 -1.445 1.00 95.06 532 ASP A N 1
ATOM 3864 C CA . ASP A 1 532 ? -17.763 -22.711 -1.620 1.00 95.06 532 ASP A CA 1
ATOM 3865 C C . ASP A 1 532 ? -17.864 -21.270 -2.162 1.00 95.06 532 ASP A C 1
ATOM 3867 O O . ASP A 1 532 ? -17.143 -20.370 -1.728 1.00 95.06 532 ASP A O 1
ATOM 3871 N N . GLN A 1 533 ? -18.785 -21.024 -3.100 1.00 93.56 533 GLN A N 1
ATOM 3872 C CA . GLN A 1 533 ? -18.960 -19.717 -3.751 1.00 93.56 533 GLN A CA 1
ATOM 3873 C C . GLN A 1 533 ? -19.362 -18.591 -2.777 1.00 93.56 533 GLN A C 1
ATOM 3875 O O . GLN A 1 533 ? -19.201 -17.402 -3.082 1.00 93.56 533 GLN A O 1
ATOM 3880 N N . ARG A 1 534 ? -19.869 -18.925 -1.586 1.00 95.00 534 ARG A N 1
ATOM 3881 C CA . ARG A 1 534 ? -20.164 -17.973 -0.508 1.00 95.00 534 ARG A CA 1
ATOM 3882 C C . ARG A 1 534 ? -18.904 -17.466 0.195 1.00 95.00 534 ARG A C 1
ATOM 3884 O O . ARG A 1 534 ? -18.955 -16.386 0.781 1.00 95.00 534 ARG A O 1
ATOM 3891 N N . VAL A 1 535 ? -17.770 -18.159 0.083 1.00 95.88 535 VAL A N 1
ATOM 3892 C CA . VAL A 1 535 ? -16.485 -17.714 0.637 1.00 95.88 535 VAL A CA 1
ATOM 3893 C C . VAL A 1 535 ? -15.833 -16.682 -0.288 1.00 95.88 535 VAL A C 1
ATOM 3895 O O . VAL A 1 535 ? -15.610 -16.915 -1.473 1.00 95.88 535 VAL A O 1
ATOM 3898 N N . ALA A 1 536 ? -15.500 -15.515 0.259 1.00 93.31 536 ALA A N 1
ATOM 3899 C CA . ALA A 1 536 ? -14.783 -14.447 -0.430 1.00 93.31 536 ALA A CA 1
ATOM 3900 C C . ALA A 1 536 ? -13.660 -13.881 0.452 1.00 93.31 536 ALA A C 1
ATOM 3902 O O . ALA A 1 536 ? -13.819 -13.722 1.655 1.00 93.31 536 ALA A O 1
ATOM 3903 N N . TYR A 1 537 ? -12.523 -13.507 -0.140 1.00 90.56 537 TYR A N 1
ATOM 3904 C CA . TYR A 1 537 ? -11.370 -12.937 0.593 1.00 90.56 537 TYR A CA 1
ATOM 3905 C C . TYR A 1 537 ? -11.259 -11.410 0.455 1.00 90.56 537 TYR A C 1
ATOM 3907 O O . TYR A 1 537 ? -10.270 -10.802 0.875 1.00 90.56 537 TYR A O 1
ATOM 3915 N N . VAL A 1 538 ? -12.241 -10.790 -0.203 1.00 86.19 538 VAL A N 1
ATOM 3916 C CA . VAL A 1 538 ? -12.331 -9.350 -0.454 1.00 86.19 538 VAL A CA 1
ATOM 3917 C C . VAL A 1 538 ? -13.799 -8.954 -0.391 1.00 86.19 538 VAL A C 1
ATOM 3919 O O . VAL A 1 538 ? -14.635 -9.604 -1.012 1.00 86.19 538 VAL A O 1
ATOM 3922 N N . MET A 1 539 ? -14.090 -7.872 0.324 1.00 89.38 539 MET A N 1
ATOM 3923 C CA . MET A 1 539 ? -15.374 -7.185 0.283 1.00 89.38 539 MET A CA 1
ATOM 3924 C C . MET A 1 539 ? -15.180 -5.886 -0.507 1.00 89.38 539 MET A C 1
ATOM 3926 O O . MET A 1 539 ? -14.316 -5.077 -0.165 1.00 89.38 539 MET A O 1
ATOM 3930 N N . THR A 1 540 ? -15.938 -5.705 -1.588 1.00 83.81 540 THR A N 1
ATOM 3931 C CA . THR A 1 540 ? -15.859 -4.522 -2.468 1.00 83.81 540 THR A CA 1
ATOM 3932 C C . THR A 1 540 ? -17.115 -3.668 -2.411 1.00 83.81 540 THR A C 1
ATOM 3934 O O . THR A 1 540 ? -17.003 -2.451 -2.352 1.00 83.81 540 THR A O 1
ATOM 3937 N N . GLU A 1 541 ? -18.291 -4.286 -2.394 1.00 87.00 541 GLU A N 1
ATOM 3938 C CA . GLU A 1 541 ? -19.600 -3.624 -2.438 1.00 87.00 541 GLU A CA 1
ATOM 3939 C C . GLU A 1 541 ? -20.401 -4.092 -1.216 1.00 87.00 541 GLU A C 1
ATOM 3941 O O . GLU A 1 541 ? -20.885 -5.224 -1.236 1.00 87.00 541 GLU A O 1
ATOM 3946 N N . PRO A 1 542 ? -20.464 -3.314 -0.117 1.00 87.81 542 PRO A N 1
ATOM 3947 C CA . PRO A 1 542 ? -21.194 -3.723 1.083 1.00 87.81 542 PRO A CA 1
ATOM 3948 C C . PRO A 1 542 ? -22.714 -3.688 0.850 1.00 87.81 542 PRO A C 1
ATOM 3950 O O . PRO A 1 542 ? -23.442 -4.559 1.312 1.00 87.81 542 PRO A O 1
ATOM 3953 N N . ASP A 1 543 ? -23.168 -2.731 0.047 1.00 88.62 543 ASP A N 1
ATOM 3954 C CA . ASP A 1 543 ? -24.552 -2.430 -0.316 1.00 88.62 543 ASP A CA 1
ATOM 3955 C C . ASP A 1 543 ? -25.299 -3.583 -1.006 1.00 88.62 543 ASP A C 1
ATOM 3957 O O . ASP A 1 543 ? -26.522 -3.668 -0.913 1.00 88.62 543 ASP A O 1
ATOM 3961 N N . ARG A 1 544 ? -24.582 -4.523 -1.636 1.00 91.44 544 ARG A N 1
ATOM 3962 C CA . ARG A 1 544 ? -25.188 -5.726 -2.237 1.00 91.44 544 ARG A CA 1
ATOM 3963 C C . ARG A 1 544 ? -25.672 -6.767 -1.223 1.00 91.44 544 ARG A C 1
ATOM 3965 O O . ARG A 1 544 ? -26.387 -7.681 -1.621 1.00 91.44 544 ARG A O 1
ATOM 3972 N N . TRP A 1 545 ? -25.276 -6.662 0.045 1.00 93.62 545 TRP A N 1
ATOM 3973 C CA . TRP A 1 545 ? -25.515 -7.697 1.060 1.00 93.62 545 TRP A CA 1
ATOM 3974 C C . TRP A 1 545 ? -26.641 -7.347 2.042 1.00 93.62 545 TRP A C 1
ATOM 3976 O O . TRP A 1 545 ? -26.764 -7.999 3.073 1.00 93.62 545 TRP A O 1
ATOM 3986 N N . ALA A 1 546 ? -27.459 -6.332 1.744 1.00 93.56 546 ALA A N 1
ATOM 3987 C CA . ALA A 1 546 ? -28.618 -5.967 2.559 1.00 93.56 546 ALA A CA 1
ATOM 3988 C C . ALA A 1 546 ? -29.578 -7.158 2.772 1.00 93.56 546 ALA A C 1
ATOM 3990 O O . ALA A 1 546 ? -29.819 -7.945 1.855 1.00 93.56 546 ALA A O 1
ATOM 3991 N N . ASN A 1 547 ? -30.165 -7.248 3.968 1.00 96.06 547 ASN A N 1
ATOM 3992 C CA . ASN A 1 547 ? -31.080 -8.313 4.408 1.00 96.06 547 ASN A CA 1
ATOM 3993 C C . ASN A 1 547 ? -30.485 -9.742 4.446 1.00 96.06 547 ASN A C 1
ATOM 3995 O O . ASN A 1 547 ? -31.239 -10.708 4.344 1.00 96.06 547 ASN A O 1
ATOM 3999 N N . GLN A 1 548 ? -29.161 -9.893 4.584 1.00 96.38 548 GLN A N 1
ATOM 4000 C CA . GLN A 1 548 ? -28.484 -11.202 4.640 1.00 96.38 548 GLN A CA 1
ATOM 4001 C C . GLN A 1 548 ? -27.773 -11.471 5.976 1.00 96.38 548 GLN A C 1
ATOM 4003 O O . GLN A 1 548 ? -27.420 -10.547 6.718 1.00 96.38 548 GLN A O 1
ATOM 4008 N N . GLN A 1 549 ? -27.523 -12.753 6.252 1.00 97.25 549 GLN A N 1
ATOM 4009 C CA . GLN A 1 549 ? -26.680 -13.240 7.344 1.00 97.25 549 GLN A CA 1
ATOM 4010 C C . GLN A 1 549 ? -25.234 -13.405 6.861 1.00 97.25 549 GLN A C 1
ATOM 4012 O O . GLN A 1 549 ? -24.935 -14.165 5.936 1.00 97.25 549 GLN A O 1
ATOM 4017 N N . LEU A 1 550 ? -24.321 -12.658 7.478 1.00 98.06 550 LEU A N 1
ATOM 4018 C CA . LEU A 1 550 ? -22.977 -12.420 6.964 1.00 98.06 550 LEU A CA 1
ATOM 4019 C C . LEU A 1 550 ? -21.929 -12.750 8.024 1.00 98.06 550 LEU A C 1
ATOM 4021 O O . LEU A 1 550 ? -21.940 -12.213 9.130 1.00 98.06 550 LEU A O 1
ATOM 4025 N N . VAL A 1 551 ? -20.957 -13.579 7.664 1.00 98.44 551 VAL A N 1
ATOM 4026 C CA . VAL A 1 551 ? -19.829 -13.914 8.536 1.00 98.44 551 VAL A CA 1
ATOM 4027 C C . VAL A 1 551 ? -18.578 -13.176 8.080 1.00 98.44 551 VAL A C 1
ATOM 4029 O O . VAL A 1 551 ? -18.240 -13.186 6.898 1.00 98.44 551 VAL A O 1
ATOM 4032 N N . VAL A 1 552 ? -17.827 -12.595 9.017 1.00 98.25 552 VAL A N 1
ATOM 4033 C CA . VAL A 1 552 ? -16.503 -12.007 8.751 1.00 98.25 552 VAL A CA 1
ATOM 4034 C C . VAL A 1 552 ? -15.451 -12.718 9.592 1.00 98.25 552 VAL A C 1
ATOM 4036 O O . VAL A 1 552 ? -15.425 -12.576 10.810 1.00 98.25 552 VAL A O 1
ATOM 4039 N N . VAL A 1 553 ? -14.545 -13.467 8.960 1.00 98.00 553 VAL A N 1
ATOM 4040 C CA . VAL A 1 553 ? -13.480 -14.202 9.658 1.00 98.00 553 VAL A CA 1
ATOM 4041 C C . VAL A 1 553 ? -12.193 -13.379 9.667 1.00 98.00 553 VAL A C 1
ATOM 4043 O O . VAL A 1 553 ? -11.561 -13.166 8.630 1.00 98.00 553 VAL A O 1
ATOM 4046 N N . GLY A 1 554 ? -11.767 -12.930 10.846 1.00 95.88 554 GLY A N 1
ATOM 4047 C CA . GLY A 1 554 ? -10.534 -12.166 11.028 1.00 95.88 554 GLY A CA 1
ATOM 4048 C C . GLY A 1 554 ? -10.602 -11.178 12.191 1.00 95.88 554 GLY A C 1
ATOM 4049 O O . GLY A 1 554 ? -11.636 -10.978 12.806 1.00 95.88 554 GLY A O 1
ATOM 4050 N N . GLY A 1 555 ? -9.470 -10.539 12.494 1.00 93.25 555 GLY A N 1
ATOM 4051 C CA . GLY A 1 555 ? -9.355 -9.578 13.602 1.00 93.25 555 GLY A CA 1
ATOM 4052 C C . GLY A 1 555 ? -8.238 -8.558 13.402 1.00 93.25 555 GLY A C 1
ATOM 4053 O O . GLY A 1 555 ? -7.525 -8.222 14.341 1.00 93.25 555 GLY A O 1
ATOM 4054 N N . GLY A 1 556 ? -8.027 -8.129 12.156 1.00 91.12 556 GLY A N 1
ATOM 4055 C CA . GLY A 1 556 ? -7.206 -6.965 11.799 1.00 91.12 556 GLY A CA 1
ATOM 4056 C C . GLY A 1 556 ? -8.074 -5.871 11.175 1.00 91.12 556 GLY A C 1
ATOM 4057 O O . GLY A 1 556 ? -9.259 -6.101 10.945 1.00 91.12 556 GLY A O 1
ATOM 4058 N N . ASP A 1 557 ? -7.494 -4.714 10.843 1.00 88.25 557 ASP A N 1
ATOM 4059 C CA . ASP A 1 557 ? -8.250 -3.554 10.334 1.00 88.25 557 ASP A CA 1
ATOM 4060 C C . ASP A 1 557 ? -9.193 -3.876 9.172 1.00 88.25 557 ASP A C 1
ATOM 4062 O O . ASP A 1 557 ? -10.340 -3.461 9.207 1.00 88.25 557 ASP A O 1
ATOM 4066 N N . VAL A 1 558 ? -8.763 -4.676 8.189 1.00 89.44 558 VAL A N 1
ATOM 4067 C CA . VAL A 1 558 ? -9.618 -5.065 7.049 1.00 89.44 558 VAL A CA 1
ATOM 4068 C C . VAL A 1 558 ? -10.848 -5.862 7.496 1.00 89.44 558 VAL A C 1
ATOM 4070 O O . VAL A 1 558 ? -11.919 -5.681 6.927 1.00 89.44 558 VAL A O 1
ATOM 4073 N N . ALA A 1 559 ? -10.719 -6.717 8.516 1.00 94.62 559 ALA A N 1
ATOM 4074 C CA . ALA A 1 559 ? -11.850 -7.465 9.062 1.00 94.62 559 ALA A CA 1
ATOM 4075 C C . ALA A 1 559 ? -12.810 -6.533 9.816 1.00 94.62 559 ALA A C 1
ATOM 4077 O O . ALA A 1 559 ? -14.013 -6.612 9.603 1.00 94.62 559 ALA A O 1
ATOM 4078 N N . CYS A 1 560 ? -12.287 -5.601 10.621 1.00 94.81 560 CYS A N 1
ATOM 4079 C CA . CYS A 1 560 ? -13.106 -4.601 11.311 1.00 94.81 560 CYS A CA 1
ATOM 4080 C C . CYS A 1 560 ? -13.817 -3.655 10.330 1.00 94.81 560 CYS A C 1
ATOM 4082 O O . CYS A 1 560 ? -15.015 -3.441 10.454 1.00 94.81 560 CYS A O 1
ATOM 4084 N N . GLU A 1 561 ? -13.103 -3.120 9.335 1.00 92.62 561 GLU A N 1
ATOM 4085 C CA . GLU A 1 561 ? -13.671 -2.265 8.284 1.00 92.62 561 GLU A CA 1
ATOM 4086 C C . GLU A 1 561 ? -14.758 -3.002 7.486 1.00 92.62 561 GLU A C 1
ATOM 4088 O O . GLU A 1 561 ? -15.797 -2.414 7.206 1.00 92.62 561 GLU A O 1
ATOM 4093 N N . THR A 1 562 ? -14.553 -4.288 7.172 1.00 94.56 562 THR A N 1
ATOM 4094 C CA . THR A 1 562 ? -15.553 -5.129 6.488 1.00 94.56 562 THR A CA 1
ATOM 4095 C C . THR A 1 562 ? -16.778 -5.363 7.373 1.00 94.56 562 THR A C 1
ATOM 4097 O O . THR A 1 562 ? -17.895 -5.111 6.938 1.00 94.56 562 THR A O 1
ATOM 4100 N N . ALA A 1 563 ? -16.586 -5.793 8.624 1.00 96.44 563 ALA A N 1
ATOM 4101 C CA . ALA A 1 563 ? -17.682 -6.054 9.556 1.00 96.44 563 ALA A CA 1
ATOM 4102 C C . ALA A 1 563 ? -18.538 -4.803 9.812 1.00 96.44 563 ALA A C 1
ATOM 4104 O O . ALA A 1 563 ? -19.760 -4.883 9.756 1.00 96.44 563 ALA A O 1
ATOM 4105 N N . LEU A 1 564 ? -17.906 -3.640 10.011 1.00 95.31 564 LEU A N 1
ATOM 4106 C CA . LEU A 1 564 ? -18.604 -2.363 10.183 1.00 95.31 564 LEU A CA 1
ATOM 4107 C C . LEU A 1 564 ? -19.359 -1.948 8.915 1.00 95.31 564 LEU A C 1
ATOM 4109 O O . LEU A 1 564 ? -20.534 -1.614 9.000 1.00 95.31 564 LEU A O 1
ATOM 4113 N N . ALA A 1 565 ? -18.726 -2.024 7.739 1.00 93.69 565 ALA A N 1
ATOM 4114 C CA . ALA A 1 565 ? -19.371 -1.647 6.480 1.00 93.69 565 ALA A CA 1
ATOM 4115 C C . ALA A 1 565 ? -20.586 -2.529 6.143 1.00 93.69 565 ALA A C 1
ATOM 4117 O O . ALA A 1 565 ? -21.537 -2.037 5.541 1.00 93.69 565 ALA A O 1
ATOM 4118 N N . LEU A 1 566 ? -20.570 -3.810 6.532 1.00 95.56 566 LEU A N 1
ATOM 4119 C CA . LEU A 1 566 ? -21.700 -4.732 6.370 1.00 95.56 566 LEU A CA 1
ATOM 4120 C C . LEU A 1 566 ? -22.790 -4.519 7.436 1.00 95.56 566 LEU A C 1
ATOM 4122 O O . LEU A 1 566 ? -23.970 -4.585 7.105 1.00 95.56 566 LEU A O 1
ATOM 4126 N N . ALA A 1 567 ? -22.417 -4.215 8.684 1.00 95.56 567 ALA A N 1
ATOM 4127 C CA . ALA A 1 567 ? -23.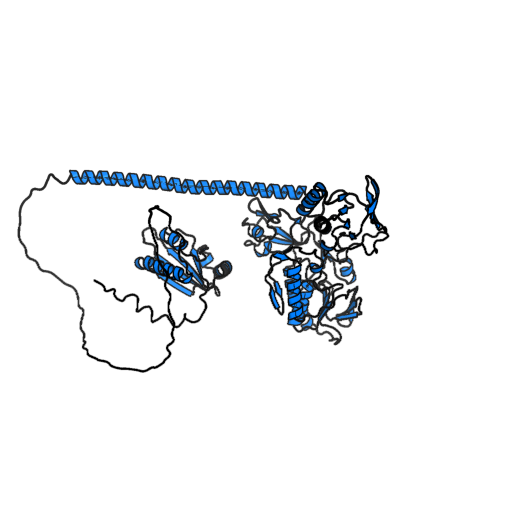349 -3.923 9.784 1.00 95.56 567 ALA A CA 1
ATOM 4128 C C . ALA A 1 567 ? -24.016 -2.533 9.676 1.00 95.56 567 ALA A C 1
ATOM 4130 O O . ALA A 1 567 ? -24.992 -2.244 10.366 1.00 95.56 567 ALA A O 1
ATOM 4131 N N . GLU A 1 568 ? -23.493 -1.658 8.813 1.00 93.31 568 GLU A N 1
ATOM 4132 C CA . GLU A 1 568 ? -24.119 -0.387 8.424 1.00 93.31 568 GLU A CA 1
ATOM 4133 C C . GLU A 1 568 ? -25.214 -0.568 7.343 1.00 93.31 568 GLU A C 1
ATOM 4135 O O . GLU A 1 568 ? -25.925 0.390 7.041 1.00 93.31 568 GLU A O 1
ATOM 4140 N N . GLN A 1 569 ? -25.381 -1.767 6.762 1.00 94.88 569 GLN A N 1
ATOM 4141 C CA . GLN A 1 569 ? -26.373 -2.021 5.705 1.00 94.88 569 GLN A CA 1
ATOM 4142 C C . GLN A 1 569 ? -27.764 -2.385 6.257 1.00 94.88 569 GLN A C 1
ATOM 4144 O O . GLN A 1 569 ? -27.867 -3.001 7.318 1.00 94.88 569 GLN A O 1
ATOM 4149 N N . PRO A 1 570 ? -28.860 -2.067 5.538 1.00 94.62 570 PRO A N 1
ATOM 4150 C CA . PRO A 1 570 ? -30.210 -2.400 5.986 1.00 94.62 570 PRO A CA 1
ATOM 4151 C C . PRO A 1 570 ? -30.427 -3.910 6.159 1.00 94.62 570 PRO A C 1
ATOM 4153 O O . PRO A 1 570 ? -30.122 -4.697 5.263 1.00 94.62 570 PRO A O 1
ATOM 4156 N N . GLY A 1 571 ? -30.995 -4.302 7.302 1.00 94.31 571 GLY A N 1
ATOM 4157 C CA . GLY A 1 571 ? -31.464 -5.666 7.570 1.00 94.31 571 GLY A CA 1
ATOM 4158 C C . GLY A 1 571 ? -30.381 -6.742 7.702 1.00 94.31 571 GLY A C 1
ATOM 4159 O O . GLY A 1 571 ? -30.724 -7.920 7.755 1.00 94.31 571 GLY A O 1
ATOM 4160 N N . THR A 1 572 ? -29.093 -6.392 7.730 1.00 96.69 572 THR A N 1
ATOM 4161 C CA . THR A 1 572 ? -28.025 -7.391 7.863 1.00 96.69 572 THR A CA 1
ATOM 4162 C C . THR A 1 572 ? -27.898 -7.916 9.287 1.00 96.69 572 THR A C 1
ATOM 4164 O O . THR A 1 572 ? -28.109 -7.203 10.265 1.00 96.69 572 THR A O 1
ATOM 4167 N N . THR A 1 573 ? -27.508 -9.184 9.403 1.00 96.50 573 THR A N 1
ATOM 4168 C CA . THR A 1 573 ? -26.996 -9.761 10.651 1.00 96.50 573 THR A CA 1
ATOM 4169 C C . THR A 1 573 ? -25.544 -10.134 10.411 1.00 96.50 573 THR A C 1
ATOM 4171 O O . THR A 1 573 ? -25.259 -10.894 9.487 1.00 96.50 573 THR A O 1
ATOM 4174 N N . VAL A 1 574 ? -24.617 -9.581 11.195 1.00 98.12 574 VAL A N 1
ATOM 4175 C CA . VAL A 1 574 ? -23.178 -9.779 10.977 1.00 98.12 574 VAL A CA 1
ATOM 4176 C C . VAL A 1 574 ? -22.539 -10.451 12.188 1.00 98.12 574 VAL A C 1
ATOM 4178 O O . VAL A 1 574 ? -22.592 -9.906 13.289 1.00 98.12 574 VAL A O 1
ATOM 4181 N N . SER A 1 575 ? -21.872 -11.587 11.971 1.00 98.19 575 SER A N 1
ATOM 4182 C CA . SER A 1 575 ? -21.074 -12.285 12.989 1.00 98.19 575 SER A CA 1
ATOM 4183 C C . SER A 1 575 ? -19.588 -12.233 12.628 1.00 98.19 575 SER A C 1
ATOM 4185 O O . SER A 1 575 ? -19.123 -12.839 11.657 1.00 98.19 575 SER A O 1
ATOM 4187 N N . MET A 1 576 ? -18.808 -11.490 13.412 1.00 98.25 576 MET A N 1
ATOM 4188 C CA . MET A 1 576 ? -17.359 -11.375 13.270 1.00 98.25 576 MET A CA 1
ATOM 4189 C C . MET A 1 576 ? -16.659 -12.447 14.112 1.00 98.25 576 MET A C 1
ATOM 4191 O O . MET A 1 576 ? -16.741 -12.444 15.338 1.00 98.25 576 MET A O 1
ATOM 4195 N N . LEU A 1 577 ? -15.936 -13.353 13.455 1.00 98.12 577 LEU A N 1
ATOM 4196 C CA . LEU A 1 577 ? -15.274 -14.500 14.078 1.00 98.12 577 LEU A CA 1
ATOM 4197 C C . LEU A 1 577 ? -13.767 -14.264 14.167 1.00 98.12 577 LEU A C 1
ATOM 4199 O O . LEU A 1 577 ? -13.091 -14.067 13.151 1.00 98.12 577 LEU A O 1
ATOM 4203 N N . TYR A 1 578 ? -13.210 -14.335 15.376 1.00 97.19 578 TYR A N 1
ATOM 4204 C CA . TYR A 1 578 ? -11.777 -14.178 15.587 1.00 97.19 578 TYR A CA 1
ATOM 4205 C C . TYR A 1 578 ? -11.206 -15.178 16.594 1.00 97.19 578 TYR A C 1
ATOM 4207 O O . TYR A 1 578 ? -11.593 -15.220 17.757 1.00 97.19 578 TYR A O 1
ATOM 4215 N N . ARG A 1 579 ? -10.181 -15.920 16.162 1.00 94.31 579 ARG A N 1
ATOM 4216 C CA . ARG A 1 579 ? -9.466 -16.924 16.973 1.00 94.31 579 ARG A CA 1
ATOM 4217 C C . ARG A 1 579 ? -8.734 -16.384 18.207 1.00 94.31 579 ARG A C 1
ATOM 4219 O O . ARG A 1 579 ? -8.299 -17.162 19.045 1.00 94.31 579 ARG A O 1
ATOM 4226 N N . GLY A 1 580 ? -8.493 -15.075 18.284 1.00 92.19 580 GLY A N 1
ATOM 4227 C CA . GLY A 1 580 ? -7.823 -14.468 19.435 1.00 92.19 580 GLY A CA 1
ATOM 4228 C C . GLY A 1 580 ? -8.809 -14.122 20.548 1.00 92.19 580 GLY A C 1
ATOM 4229 O O . GLY A 1 580 ? -9.982 -13.871 20.288 1.00 92.19 580 GLY A O 1
ATOM 4230 N N . SER A 1 581 ? -8.316 -14.053 21.783 1.00 90.50 581 SER A N 1
ATOM 4231 C CA . SER A 1 581 ? -9.099 -13.656 22.961 1.00 90.50 581 SER A CA 1
ATOM 4232 C C . SER A 1 581 ? -9.408 -12.155 23.036 1.00 90.50 581 SER A C 1
ATOM 4234 O O . SER A 1 581 ? -10.258 -11.752 23.821 1.00 90.50 581 SER A O 1
ATOM 4236 N N . SER A 1 582 ? -8.740 -11.313 22.239 1.00 89.50 582 SER A N 1
ATOM 4237 C CA . SER A 1 582 ? -9.032 -9.879 22.127 1.00 89.50 582 SER A CA 1
ATOM 4238 C C . SER A 1 582 ? -8.531 -9.292 20.803 1.00 89.50 582 SER A C 1
ATOM 4240 O O . SER A 1 582 ? -7.524 -9.739 20.242 1.00 89.50 582 SER A O 1
ATOM 4242 N N . LEU A 1 583 ? -9.215 -8.265 20.290 1.00 87.69 583 LEU A N 1
ATOM 4243 C CA . LEU A 1 583 ? -8.854 -7.564 19.050 1.00 87.69 583 LEU A CA 1
ATOM 4244 C C . LEU A 1 583 ? -7.637 -6.641 19.247 1.00 87.69 583 LEU A C 1
ATOM 4246 O O . LEU A 1 583 ? -7.744 -5.433 19.115 1.00 87.69 583 LEU A O 1
ATOM 4250 N N . SER A 1 584 ? -6.454 -7.173 19.550 1.00 78.56 584 SER A N 1
ATOM 4251 C CA . SER A 1 584 ? -5.252 -6.349 19.780 1.00 78.56 584 SER A CA 1
ATOM 4252 C C . SER A 1 584 ? -4.649 -5.728 18.509 1.00 78.56 584 SER A C 1
ATOM 4254 O O . SER A 1 584 ? -3.990 -4.694 18.585 1.00 78.56 584 SER A O 1
ATOM 4256 N N . ARG A 1 585 ? -4.873 -6.338 17.335 1.00 80.31 585 ARG A N 1
ATOM 4257 C CA . ARG A 1 585 ? -4.225 -5.976 16.056 1.00 80.31 585 ARG A CA 1
ATOM 4258 C C . ARG A 1 585 ? -4.780 -4.747 15.311 1.00 80.31 585 ARG A C 1
ATOM 4260 O O . ARG A 1 585 ? -3.957 -4.095 14.668 1.00 80.31 585 ARG A O 1
ATOM 4267 N N . PRO A 1 586 ? -6.098 -4.455 15.287 1.00 85.88 586 PRO A N 1
ATOM 4268 C CA . PRO A 1 586 ? -6.633 -3.301 14.565 1.00 85.88 586 PRO A CA 1
ATOM 4269 C C . PRO A 1 586 ? -6.235 -1.980 15.230 1.00 85.88 586 PRO A C 1
ATOM 4271 O O . PRO A 1 586 ? -5.961 -1.930 16.433 1.00 85.88 586 PRO A O 1
ATOM 4274 N N . LYS A 1 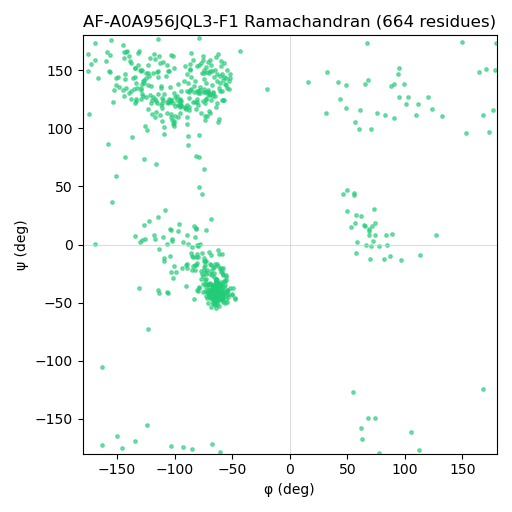587 ? -6.273 -0.889 14.462 1.00 82.75 587 LYS A N 1
ATOM 4275 C CA . LYS A 1 587 ? -6.101 0.475 14.977 1.00 82.75 587 LYS A CA 1
ATOM 4276 C C . LYS A 1 587 ? -7.141 0.788 16.062 1.00 82.75 587 LYS A C 1
ATOM 4278 O O . LYS A 1 587 ? -8.300 0.405 15.888 1.00 82.75 587 LYS A O 1
ATOM 4283 N N . PRO A 1 588 ? -6.794 1.557 17.116 1.00 80.62 588 PRO A N 1
ATOM 4284 C CA . PRO A 1 588 ? -7.699 1.846 18.232 1.00 80.62 588 PRO A CA 1
ATOM 4285 C C . PRO A 1 588 ? -9.106 2.296 17.819 1.00 80.62 588 PRO A C 1
ATOM 4287 O O . PRO A 1 588 ? -10.074 1.702 18.275 1.00 80.62 588 PRO A O 1
ATOM 4290 N N . GLY A 1 589 ? -9.235 3.230 16.868 1.00 83.94 589 GLY A N 1
ATOM 4291 C CA . GLY A 1 589 ? -10.548 3.704 16.402 1.00 83.94 589 GLY A CA 1
ATOM 4292 C C . GLY A 1 589 ? -11.412 2.639 15.707 1.00 83.94 589 GLY A C 1
ATOM 4293 O O . GLY A 1 589 ? -12.633 2.685 15.807 1.00 83.94 589 GLY A O 1
ATOM 4294 N N . ASN A 1 590 ? -10.806 1.642 15.050 1.00 89.50 590 ASN A N 1
ATOM 4295 C CA . ASN A 1 590 ? -11.548 0.501 14.503 1.00 89.50 590 ASN A CA 1
ATOM 4296 C C . ASN A 1 590 ? -12.011 -0.446 15.622 1.00 89.50 590 ASN A C 1
ATOM 4298 O O . ASN A 1 590 ? -13.101 -1.000 15.533 1.00 89.50 590 ASN A O 1
ATOM 4302 N N . ARG A 1 591 ? -11.226 -0.599 16.699 1.00 89.75 591 ARG A N 1
ATOM 4303 C CA . ARG A 1 591 ? -11.623 -1.382 17.884 1.00 89.75 591 ARG A CA 1
ATOM 4304 C C . ARG A 1 591 ? -12.766 -0.715 18.646 1.00 89.75 591 ARG A C 1
ATOM 4306 O O . ARG A 1 591 ? -13.716 -1.393 19.014 1.00 89.75 591 ARG A O 1
ATOM 4313 N N . GLU A 1 592 ? -12.680 0.602 18.836 1.00 90.69 592 GLU A N 1
ATOM 4314 C CA . GLU A 1 592 ? -13.713 1.423 19.479 1.00 90.69 592 GLU A CA 1
ATOM 4315 C C . GLU A 1 592 ? -15.045 1.320 18.710 1.00 90.69 592 GLU A C 1
ATOM 4317 O O . GLU A 1 592 ? -16.059 0.977 19.312 1.00 90.69 592 GLU A O 1
ATOM 4322 N N . ARG A 1 593 ? -15.032 1.472 17.374 1.00 94.69 593 ARG A N 1
ATOM 4323 C CA . ARG A 1 593 ? -16.231 1.290 16.527 1.00 94.69 593 ARG A CA 1
ATOM 4324 C C . ARG A 1 593 ? -16.814 -0.127 16.578 1.00 94.69 593 ARG A C 1
ATOM 4326 O O . ARG A 1 593 ? -18.030 -0.273 16.572 1.00 94.69 593 ARG A O 1
ATOM 4333 N N . ILE A 1 594 ? -15.979 -1.170 16.624 1.00 96.81 594 ILE A N 1
ATOM 4334 C CA . ILE A 1 594 ? -16.457 -2.557 16.769 1.00 96.81 594 ILE A CA 1
ATOM 4335 C C . ILE A 1 594 ? -17.131 -2.760 18.130 1.00 96.81 594 ILE A C 1
ATOM 4337 O O . ILE A 1 594 ? -18.212 -3.335 18.183 1.00 96.81 594 ILE A O 1
ATOM 4341 N N . ALA A 1 595 ? -16.534 -2.265 19.219 1.00 94.69 595 ALA A N 1
ATOM 4342 C CA . ALA A 1 595 ? -17.131 -2.356 20.551 1.00 94.69 595 ALA A CA 1
ATOM 4343 C C . ALA A 1 595 ? -18.483 -1.622 20.625 1.00 94.69 595 ALA A C 1
ATOM 4345 O O . ALA A 1 595 ? -19.440 -2.158 21.179 1.00 94.69 595 ALA A O 1
ATOM 4346 N N . GLU A 1 596 ? -18.584 -0.444 20.004 1.00 96.38 596 GLU A N 1
ATOM 4347 C CA . GLU A 1 596 ? -19.840 0.301 19.873 1.00 96.38 596 GLU A CA 1
ATOM 4348 C C . GLU A 1 596 ? -20.892 -0.473 19.055 1.00 96.38 596 GLU A C 1
ATOM 4350 O O . GLU A 1 596 ? -22.036 -0.593 19.489 1.00 96.38 596 GLU A O 1
ATOM 4355 N N . ALA A 1 597 ? -20.519 -1.052 17.907 1.00 96.56 597 ALA A N 1
ATOM 4356 C CA . ALA A 1 597 ? -21.434 -1.840 17.075 1.00 96.56 597 ALA A CA 1
ATOM 4357 C C . ALA A 1 597 ? -21.961 -3.096 17.795 1.00 96.56 597 ALA A C 1
ATOM 4359 O O . ALA A 1 597 ? -23.140 -3.427 17.658 1.00 96.56 597 ALA A O 1
ATOM 4360 N N . VAL A 1 598 ? -21.115 -3.752 18.600 1.00 97.00 598 VAL A N 1
ATOM 4361 C CA . VAL A 1 598 ? -21.508 -4.874 19.470 1.00 97.00 598 VAL A CA 1
ATOM 4362 C C . VAL A 1 598 ? -22.459 -4.405 20.572 1.00 97.00 598 VAL A C 1
ATOM 4364 O O . VAL A 1 598 ? -23.505 -5.016 20.776 1.00 97.00 598 VAL A O 1
ATOM 4367 N N . GLN A 1 599 ? -22.161 -3.287 21.243 1.00 96.38 599 GLN A N 1
ATOM 4368 C CA . GLN A 1 599 ? -23.040 -2.717 22.272 1.00 96.38 599 GLN A CA 1
ATOM 4369 C C . GLN A 1 599 ? -24.409 -2.288 21.710 1.00 96.38 599 GLN A C 1
ATOM 4371 O O . GLN A 1 599 ? -25.417 -2.387 22.404 1.00 96.38 599 GLN A O 1
ATOM 4376 N N . GLN A 1 600 ? -24.454 -1.835 20.455 1.00 95.31 600 GLN A N 1
ATOM 4377 C CA . GLN A 1 600 ? -25.683 -1.484 19.735 1.00 95.31 600 GLN A CA 1
ATOM 4378 C C . GLN A 1 600 ? -26.434 -2.701 19.160 1.00 95.31 600 GLN A C 1
ATOM 4380 O O . GLN A 1 600 ? -27.470 -2.514 18.528 1.00 95.31 600 GLN A O 1
ATOM 4385 N N . GLY A 1 601 ? -25.923 -3.928 19.325 1.00 94.38 601 GLY A N 1
ATOM 4386 C CA . GLY A 1 601 ? -26.536 -5.148 18.784 1.00 94.38 601 GLY A CA 1
ATOM 4387 C C . GLY A 1 601 ? -26.484 -5.276 17.254 1.00 94.38 601 GLY A C 1
ATOM 4388 O O . GLY A 1 601 ? -27.150 -6.141 16.698 1.00 94.38 601 GLY A O 1
ATOM 4389 N N . LYS A 1 602 ? -25.700 -4.435 16.564 1.00 94.06 602 LYS A N 1
ATOM 4390 C CA . LYS A 1 602 ? -25.541 -4.452 15.094 1.00 94.06 602 LYS A CA 1
ATOM 4391 C C . LYS A 1 602 ? -24.544 -5.505 14.607 1.00 94.06 602 LYS A C 1
ATOM 4393 O O . LYS A 1 602 ? -24.489 -5.809 13.419 1.00 94.06 602 LYS A O 1
ATOM 4398 N N . LEU A 1 603 ? -23.703 -6.000 15.511 1.00 96.75 603 LEU A N 1
ATOM 4399 C CA . LEU A 1 603 ? -22.604 -6.909 15.221 1.00 96.75 603 LEU A CA 1
ATOM 4400 C C . LEU A 1 603 ? -22.453 -7.910 16.368 1.00 96.75 603 LEU A C 1
ATOM 4402 O O . LEU A 1 603 ? -22.281 -7.510 17.516 1.00 96.75 603 LEU A O 1
ATOM 4406 N N . GLU A 1 604 ? -22.433 -9.202 16.066 1.00 97.50 604 GLU A N 1
ATOM 4407 C CA . GLU A 1 604 ? -21.964 -10.224 17.000 1.00 97.50 604 GLU A CA 1
ATOM 4408 C C . GLU A 1 604 ? -20.438 -10.363 16.864 1.00 97.50 604 GLU A C 1
ATOM 4410 O O . GLU A 1 604 ? -19.913 -10.460 15.754 1.00 97.50 604 GLU A O 1
ATOM 4415 N N . LEU A 1 605 ? -19.701 -10.387 17.979 1.00 97.50 605 LEU A N 1
ATOM 4416 C CA . LEU A 1 605 ? -18.254 -10.630 17.988 1.00 97.50 605 LEU A CA 1
ATOM 4417 C C . LEU A 1 605 ? -17.938 -11.916 18.757 1.00 97.50 605 LEU A C 1
ATOM 4419 O O . LEU A 1 605 ? -18.015 -11.952 19.984 1.00 97.50 605 LEU A O 1
ATOM 4423 N N . VAL A 1 606 ? -17.512 -12.952 18.035 1.00 97.19 606 VAL A N 1
ATOM 4424 C CA . VAL A 1 606 ? -17.154 -14.256 18.603 1.00 97.19 606 VAL A CA 1
ATOM 4425 C C . VAL A 1 606 ? -15.632 -14.363 18.723 1.00 97.19 606 VAL A C 1
ATOM 4427 O O . VAL A 1 606 ? -14.910 -14.517 17.733 1.00 97.19 606 VAL A O 1
ATOM 4430 N N . LEU A 1 607 ? -15.141 -14.267 19.958 1.00 96.56 607 LEU A N 1
ATOM 4431 C CA . LEU A 1 607 ? -13.722 -14.378 20.310 1.00 96.56 607 LEU A CA 1
ATOM 4432 C C . LEU A 1 607 ? -13.340 -15.825 20.646 1.00 96.56 607 LEU A C 1
ATOM 4434 O O . LEU A 1 607 ? -14.175 -16.625 21.063 1.00 96.56 607 LEU A O 1
ATOM 4438 N N . GLY A 1 608 ? -12.065 -16.172 20.454 1.00 96.00 608 GLY A N 1
ATOM 4439 C CA . GLY A 1 608 ? -11.599 -17.559 20.570 1.00 96.00 608 GLY A CA 1
ATOM 4440 C C . GLY A 1 608 ? -12.192 -18.506 19.515 1.00 96.00 608 GLY A C 1
ATOM 4441 O O . GLY A 1 608 ? -12.139 -19.716 19.704 1.00 96.00 608 GLY A O 1
ATOM 4442 N N . ALA A 1 609 ? -12.762 -17.970 18.430 1.00 96.88 609 ALA A N 1
ATOM 4443 C CA . ALA A 1 609 ? -13.425 -18.740 17.381 1.00 96.88 609 ALA A CA 1
ATOM 4444 C C . ALA A 1 609 ? -12.416 -19.477 16.487 1.00 96.88 609 ALA A C 1
ATOM 4446 O O . ALA A 1 609 ? -11.702 -18.854 15.693 1.00 96.88 609 ALA A O 1
ATOM 4447 N N . ASP A 1 610 ? -12.385 -20.802 16.595 1.00 96.56 610 ASP A N 1
ATOM 4448 C CA . ASP A 1 610 ? -11.600 -21.691 15.743 1.00 96.56 610 ASP A CA 1
ATOM 4449 C C . ASP A 1 610 ? -12.501 -22.331 14.678 1.00 96.56 610 ASP A C 1
ATOM 4451 O O . ASP A 1 610 ? -13.306 -23.215 14.974 1.00 96.56 610 ASP A O 1
ATOM 4455 N N . VAL A 1 611 ? -12.406 -21.840 13.439 1.00 97.12 611 VAL A N 1
ATOM 4456 C CA . VAL A 1 611 ? -13.218 -22.305 12.301 1.00 97.12 611 VAL A CA 1
ATOM 4457 C C . VAL A 1 611 ? -12.798 -23.722 11.909 1.00 97.12 611 VAL A C 1
ATOM 4459 O O . VAL A 1 611 ? -11.617 -23.981 11.691 1.00 97.12 611 VAL A O 1
ATOM 4462 N N . LYS A 1 612 ? -13.769 -24.632 11.789 1.00 97.38 612 LYS A N 1
ATOM 4463 C CA . LYS A 1 612 ? -13.549 -26.057 11.491 1.00 97.38 612 LYS A CA 1
ATOM 4464 C C . LYS A 1 612 ? -13.908 -26.438 10.059 1.00 97.38 612 LYS A C 1
ATOM 4466 O O . LYS A 1 612 ? -13.164 -27.188 9.432 1.00 97.38 612 LYS A O 1
ATOM 4471 N N . ALA A 1 613 ? -15.021 -25.918 9.547 1.00 97.56 613 ALA A N 1
ATOM 4472 C CA . ALA A 1 613 ? -15.507 -26.182 8.196 1.00 97.56 613 ALA A CA 1
ATOM 4473 C C . ALA A 1 613 ? -16.486 -25.093 7.738 1.00 97.56 613 ALA A C 1
ATOM 4475 O O . ALA A 1 613 ? -17.119 -24.427 8.556 1.00 97.56 613 ALA A O 1
ATOM 4476 N N . VAL A 1 614 ? -16.644 -24.953 6.425 1.00 97.75 614 VAL A N 1
ATOM 4477 C CA . VAL A 1 614 ? -17.797 -24.296 5.800 1.00 97.75 614 VAL A CA 1
ATOM 4478 C C . VAL A 1 614 ? -18.798 -25.392 5.437 1.00 97.75 614 VAL A C 1
ATOM 4480 O O . VAL A 1 614 ? -18.447 -26.365 4.769 1.00 97.75 614 VAL A O 1
ATOM 4483 N N . THR A 1 615 ? -20.027 -25.259 5.923 1.00 96.25 615 THR A N 1
ATOM 4484 C CA . THR A 1 615 ? -21.139 -26.200 5.725 1.00 96.25 615 THR A CA 1
ATOM 4485 C C . THR A 1 615 ? -22.100 -25.641 4.671 1.00 96.25 615 THR A C 1
ATOM 4487 O O . THR A 1 615 ? -22.084 -24.435 4.419 1.00 96.25 615 THR A O 1
ATOM 4490 N N . PRO A 1 616 ? -22.997 -26.443 4.066 1.00 93.38 616 PRO A N 1
ATOM 4491 C CA . PRO A 1 616 ? -24.028 -25.918 3.161 1.00 93.38 616 PRO A CA 1
ATOM 4492 C C . PRO A 1 616 ? -24.906 -24.820 3.791 1.00 93.38 616 PRO A C 1
ATOM 4494 O O . PRO A 1 616 ? -25.320 -23.897 3.099 1.00 93.38 616 PRO A O 1
ATOM 4497 N N . SER A 1 617 ? -25.127 -24.859 5.106 1.00 92.75 617 SER A N 1
ATOM 4498 C CA . SER A 1 617 ? -25.927 -23.888 5.868 1.00 92.75 617 SER A CA 1
ATOM 4499 C C . SER A 1 617 ? -25.142 -22.681 6.407 1.00 92.75 617 SER A C 1
ATOM 4501 O O . SER A 1 617 ? -25.743 -21.638 6.661 1.00 92.75 617 SER A O 1
ATOM 4503 N N . GLY A 1 618 ? -23.815 -22.759 6.538 1.00 95.50 618 GLY A N 1
ATOM 4504 C CA . GLY A 1 618 ? -23.013 -21.652 7.059 1.00 95.50 618 GLY A CA 1
ATOM 4505 C C . GLY A 1 618 ? -21.575 -22.031 7.408 1.00 95.50 618 GLY A C 1
ATOM 4506 O O . GLY A 1 618 ? -20.813 -22.499 6.560 1.00 95.50 618 GLY A O 1
ATOM 4507 N N . ILE A 1 619 ? -21.168 -21.768 8.650 1.00 97.62 619 ILE A N 1
ATOM 4508 C CA . ILE A 1 619 ? -19.801 -21.997 9.124 1.00 97.62 619 ILE A CA 1
ATOM 4509 C C . ILE A 1 619 ? -19.789 -22.715 10.475 1.00 97.62 619 ILE A C 1
ATOM 4511 O O . ILE A 1 619 ? -20.382 -22.261 11.455 1.00 97.62 619 ILE A O 1
ATOM 4515 N N . GLN A 1 620 ? -19.075 -23.837 10.535 1.00 97.69 620 GLN A N 1
ATOM 4516 C CA . GLN A 1 620 ? -18.837 -24.575 11.767 1.00 97.69 620 GLN A CA 1
ATOM 4517 C C . GLN A 1 620 ? -17.563 -24.058 12.439 1.00 97.69 620 GLN A C 1
ATOM 4519 O O . GLN A 1 620 ? -16.505 -23.935 11.812 1.00 97.69 620 GLN A O 1
ATOM 4524 N N . LEU A 1 621 ? -17.650 -23.795 13.737 1.00 97.38 621 LEU A N 1
ATOM 4525 C CA . LEU A 1 621 ? -16.555 -23.309 14.566 1.00 97.38 621 LEU A CA 1
ATOM 4526 C C . LEU A 1 621 ? -16.592 -23.957 15.951 1.00 97.38 621 LEU A C 1
ATOM 4528 O O . LEU A 1 621 ? -17.590 -24.552 16.350 1.00 97.38 621 LEU A O 1
ATOM 4532 N N . ALA A 1 622 ? -15.507 -23.806 16.702 1.00 96.94 622 ALA A N 1
ATOM 4533 C CA . ALA A 1 622 ? -15.494 -24.067 18.131 1.00 96.94 622 ALA A CA 1
ATOM 4534 C C . ALA A 1 622 ? -15.003 -22.844 18.913 1.00 96.94 622 ALA A C 1
ATOM 4536 O O . ALA A 1 622 ? -14.140 -22.107 18.435 1.00 96.94 622 ALA A O 1
ATOM 4537 N N . THR A 1 623 ? -15.516 -22.650 20.128 1.00 96.62 623 THR A N 1
ATOM 4538 C CA . THR A 1 623 ? -14.929 -21.728 21.117 1.00 96.62 623 THR A CA 1
ATOM 4539 C C . THR A 1 623 ? -14.614 -22.475 22.414 1.00 96.62 623 THR A C 1
ATOM 4541 O O . THR A 1 623 ? -15.288 -23.464 22.722 1.00 96.62 623 THR A O 1
ATOM 4544 N N . PRO A 1 624 ? -13.639 -22.010 23.221 1.00 93.19 624 PRO A N 1
ATOM 4545 C CA . PRO A 1 624 ? -13.346 -22.603 24.528 1.00 93.19 624 PRO A CA 1
ATOM 4546 C C . PRO A 1 624 ? -14.551 -22.667 25.480 1.00 93.19 624 PRO A C 1
ATOM 4548 O O . PRO A 1 624 ? -14.580 -23.513 26.364 1.00 93.19 624 PRO A O 1
ATOM 4551 N N . GLN A 1 625 ? -15.532 -21.773 25.313 1.00 90.81 625 GLN A N 1
ATOM 4552 C CA . GLN A 1 625 ? -16.702 -21.652 26.186 1.00 90.81 625 GLN A CA 1
ATOM 4553 C C . GLN A 1 625 ? -17.891 -22.515 25.742 1.00 90.81 625 GLN A C 1
ATOM 4555 O O . GLN A 1 625 ? -18.635 -22.991 26.593 1.00 90.81 625 GLN A O 1
ATOM 4560 N N . ARG A 1 626 ? -18.107 -22.684 24.428 1.00 91.81 626 ARG A N 1
ATOM 4561 C CA . ARG A 1 626 ? -19.309 -23.339 23.871 1.00 91.81 626 ARG A CA 1
ATOM 4562 C C . ARG A 1 626 ? -19.029 -24.716 23.258 1.00 91.81 626 ARG A C 1
ATOM 4564 O O . ARG A 1 626 ? -19.971 -25.438 22.948 1.00 91.81 626 ARG A O 1
ATOM 4571 N N . GLY A 1 627 ? -17.764 -25.094 23.070 1.00 93.69 627 GLY A N 1
ATOM 4572 C CA . GLY A 1 627 ? -17.423 -26.255 22.249 1.00 93.69 627 GLY A CA 1
ATOM 4573 C C . GLY A 1 627 ? -17.745 -25.986 20.777 1.00 93.69 627 GLY A C 1
ATOM 4574 O O . GLY A 1 627 ? -17.646 -24.841 20.335 1.00 93.69 627 GLY A O 1
ATOM 4575 N N . ALA A 1 628 ? -18.100 -27.025 20.019 1.00 95.56 628 ALA A N 1
ATOM 4576 C CA . ALA A 1 628 ? -18.426 -26.916 18.596 1.00 95.56 628 ALA A CA 1
ATOM 4577 C C . ALA A 1 628 ? -19.883 -26.476 18.359 1.00 95.56 628 ALA A C 1
ATOM 4579 O O . ALA A 1 628 ? -20.804 -26.992 18.988 1.00 95.56 628 ALA A O 1
ATOM 4580 N N . PHE A 1 629 ? -20.089 -25.546 17.427 1.00 96.75 629 PHE A N 1
ATOM 4581 C CA . PHE A 1 629 ? -21.403 -25.081 16.979 1.00 96.75 629 PHE A CA 1
ATOM 4582 C C . PHE A 1 629 ? -21.321 -24.503 15.558 1.00 96.75 629 PHE A C 1
ATOM 4584 O O . PHE A 1 629 ? -20.245 -24.406 14.967 1.00 96.75 629 PHE A O 1
ATOM 4591 N N . GLU A 1 630 ? -22.469 -24.126 15.004 1.00 97.12 630 GLU A N 1
ATOM 4592 C CA . GLU A 1 630 ? -22.594 -23.556 13.664 1.00 97.12 630 GLU A CA 1
ATOM 4593 C C . GLU A 1 630 ? -23.258 -22.176 13.723 1.00 97.12 630 GLU A C 1
ATOM 4595 O O . GLU A 1 630 ? -24.127 -21.933 14.564 1.00 97.12 630 GLU A O 1
ATOM 4600 N N . ILE A 1 631 ? -22.826 -21.277 12.838 1.00 97.06 631 ILE A N 1
ATOM 4601 C CA . ILE A 1 631 ? -23.469 -19.989 12.560 1.00 97.06 631 ILE A CA 1
ATOM 4602 C C . ILE A 1 631 ? -23.935 -20.029 11.096 1.00 97.06 631 ILE A C 1
ATOM 4604 O O . ILE A 1 631 ? -23.094 -20.280 10.224 1.00 97.06 631 ILE A O 1
ATOM 4608 N N . PRO A 1 632 ? -25.230 -19.810 10.795 1.00 96.88 632 PRO A N 1
ATOM 4609 C CA . PRO A 1 632 ? -25.709 -19.744 9.417 1.00 96.88 632 PRO A CA 1
ATOM 4610 C C . PRO A 1 632 ? -25.075 -18.572 8.656 1.00 96.88 632 PRO A C 1
ATOM 4612 O O . PRO A 1 632 ? -24.776 -17.532 9.245 1.00 96.88 632 PRO A O 1
ATOM 4615 N N . ALA A 1 633 ? -24.840 -18.734 7.352 1.00 96.94 633 ALA A N 1
ATOM 4616 C CA . ALA A 1 633 ? -24.225 -17.681 6.543 1.00 96.94 633 ALA A CA 1
ATOM 4617 C C . ALA A 1 633 ? -24.611 -17.755 5.059 1.00 96.94 633 ALA A C 1
ATOM 4619 O O . ALA A 1 633 ? -24.293 -18.726 4.360 1.00 96.94 633 ALA A O 1
ATOM 4620 N N . ASP A 1 634 ? -25.183 -16.661 4.559 1.00 96.88 634 ASP A N 1
ATOM 4621 C CA . ASP A 1 634 ? -25.398 -16.412 3.131 1.00 96.88 634 ASP A CA 1
ATOM 4622 C C . ASP A 1 634 ? -24.076 -16.025 2.447 1.00 96.88 634 ASP A C 1
ATOM 4624 O O . ASP A 1 634 ? -23.811 -16.401 1.302 1.00 96.88 634 ASP A O 1
ATOM 4628 N N . LYS A 1 635 ? -23.196 -15.311 3.168 1.00 97.06 635 LYS A N 1
ATOM 4629 C CA . LYS A 1 635 ? -21.854 -14.942 2.694 1.00 97.06 635 LYS A CA 1
ATOM 4630 C C . LYS A 1 635 ? -20.805 -14.976 3.805 1.00 97.06 635 LYS A C 1
ATOM 4632 O O . LYS A 1 635 ? -21.062 -14.571 4.936 1.00 97.06 635 LYS A O 1
ATOM 4637 N N . ILE A 1 636 ? -19.594 -15.419 3.461 1.00 97.81 636 ILE A N 1
ATOM 4638 C CA . ILE A 1 636 ? -18.451 -15.538 4.376 1.00 97.81 636 ILE A CA 1
ATOM 4639 C C . ILE A 1 636 ? -17.273 -14.723 3.825 1.00 97.81 636 ILE A C 1
ATOM 4641 O O . ILE A 1 636 ? -16.719 -15.043 2.774 1.00 97.81 636 ILE A O 1
ATOM 4645 N N . PHE A 1 637 ? -16.839 -13.697 4.556 1.00 96.88 637 PHE A N 1
ATOM 4646 C CA . PHE A 1 637 ? -15.686 -12.862 4.220 1.00 96.88 637 PHE A CA 1
ATOM 4647 C C . PHE A 1 637 ? -14.445 -13.260 5.033 1.00 96.88 637 PHE A C 1
ATOM 4649 O O . PHE A 1 637 ? -14.290 -12.903 6.201 1.00 96.88 637 PHE A O 1
ATOM 4656 N N . ALA A 1 638 ? -13.523 -13.989 4.406 1.00 95.94 638 ALA A N 1
ATOM 4657 C CA . ALA A 1 638 ? -12.265 -14.450 4.990 1.00 95.94 638 ALA A CA 1
ATOM 4658 C C . ALA A 1 638 ? -11.179 -13.352 4.958 1.00 95.94 638 ALA A C 1
ATOM 4660 O O . ALA A 1 638 ? -10.233 -13.376 4.166 1.00 95.94 638 ALA A O 1
ATOM 4661 N N . CYS A 1 639 ? -11.289 -12.374 5.858 1.00 93.81 639 CYS A N 1
ATOM 4662 C CA . CYS A 1 639 ? -10.375 -11.237 6.011 1.00 93.81 639 CYS A CA 1
ATOM 4663 C C . CYS A 1 639 ? -9.075 -11.592 6.773 1.00 93.81 639 CYS A C 1
ATOM 4665 O O . CYS A 1 639 ? -8.641 -10.890 7.690 1.00 93.81 639 CYS A O 1
ATOM 4667 N N . LEU A 1 640 ? -8.412 -12.677 6.364 1.00 90.12 640 LEU A N 1
ATOM 4668 C CA . LEU A 1 640 ? -7.275 -13.295 7.065 1.00 90.12 640 LEU A CA 1
ATOM 4669 C C . LEU A 1 640 ? -5.915 -12.604 6.826 1.00 90.12 640 LEU A C 1
ATOM 4671 O O . LEU A 1 640 ? -4.893 -13.005 7.392 1.00 90.12 640 LEU A O 1
ATOM 4675 N N . GLY A 1 641 ? -5.890 -11.546 6.013 1.00 84.06 641 GLY A N 1
ATOM 4676 C CA . GLY A 1 641 ? -4.672 -10.880 5.543 1.00 84.06 641 GLY A CA 1
ATOM 4677 C C . GLY A 1 641 ? -3.967 -11.650 4.421 1.00 84.06 641 GLY A C 1
ATOM 4678 O O . GLY A 1 641 ? -4.434 -12.692 3.975 1.00 84.06 641 GLY A O 1
ATOM 4679 N N . GLY A 1 642 ? -2.842 -11.121 3.941 1.00 82.06 642 GLY A N 1
ATOM 4680 C CA . GLY A 1 642 ? -2.048 -11.743 2.877 1.00 82.06 642 GLY A CA 1
ATOM 4681 C C . GLY A 1 642 ? -0.805 -12.476 3.379 1.00 82.06 642 GLY A C 1
ATOM 4682 O O . GLY A 1 642 ? -0.329 -12.236 4.496 1.00 82.06 642 GLY A O 1
ATOM 4683 N N . ASN A 1 643 ? -0.268 -13.354 2.536 1.00 79.69 643 ASN A N 1
ATOM 4684 C CA . ASN A 1 643 ? 1.112 -13.828 2.619 1.00 79.69 643 ASN A CA 1
ATOM 4685 C C . ASN A 1 643 ? 2.001 -12.879 1.798 1.00 79.69 643 ASN A C 1
ATOM 4687 O O . ASN A 1 643 ? 1.757 -12.759 0.592 1.00 79.69 643 ASN A O 1
ATOM 4691 N N . PRO A 1 644 ? 3.008 -12.214 2.402 1.00 78.75 644 PRO A N 1
ATOM 4692 C CA . PRO A 1 644 ? 3.973 -11.404 1.662 1.00 78.75 644 PRO A CA 1
ATOM 4693 C C . PRO A 1 644 ? 4.650 -12.212 0.543 1.00 78.75 644 PRO A C 1
ATOM 4695 O O . PRO A 1 644 ? 4.846 -13.421 0.700 1.00 78.75 644 PRO A O 1
ATOM 4698 N N . PRO A 1 645 ? 5.062 -11.579 -0.569 1.00 86.12 645 PRO A N 1
ATOM 4699 C CA . PRO A 1 645 ? 5.675 -12.276 -1.699 1.00 86.12 645 PRO A CA 1
ATOM 4700 C C . PRO A 1 645 ? 7.111 -12.768 -1.431 1.00 86.12 645 PRO A C 1
ATOM 4702 O O . PRO A 1 645 ? 7.783 -13.177 -2.369 1.00 86.12 645 PRO A O 1
ATOM 4705 N N . THR A 1 646 ? 7.600 -12.771 -0.185 1.00 86.44 646 THR A N 1
ATOM 4706 C CA . THR A 1 646 ? 8.992 -13.117 0.165 1.00 86.44 646 THR A CA 1
ATOM 4707 C C . THR A 1 646 ? 9.419 -14.483 -0.372 1.00 86.44 646 THR A C 1
ATOM 4709 O O . THR A 1 646 ? 10.469 -14.578 -0.996 1.00 86.44 646 THR A O 1
ATOM 4712 N N . LYS A 1 647 ? 8.571 -15.516 -0.258 1.00 87.62 647 LYS A N 1
ATOM 4713 C CA . LYS A 1 647 ? 8.840 -16.842 -0.854 1.00 87.62 647 LYS A CA 1
ATOM 4714 C C . LYS A 1 647 ? 9.027 -16.798 -2.375 1.00 87.62 647 LYS A C 1
ATOM 4716 O O . LYS A 1 647 ? 9.857 -17.531 -2.894 1.00 87.62 647 LYS A O 1
ATOM 4721 N N . PHE A 1 648 ? 8.266 -15.955 -3.078 1.00 90.00 648 PHE A N 1
ATOM 4722 C CA . PHE A 1 648 ? 8.405 -15.764 -4.524 1.00 90.00 648 PHE A CA 1
ATOM 4723 C C . PHE A 1 648 ? 9.708 -15.025 -4.855 1.00 90.00 648 PHE A C 1
ATOM 4725 O O . PHE A 1 648 ? 10.434 -15.478 -5.730 1.00 90.00 648 PHE A O 1
ATOM 4732 N N . LEU A 1 649 ? 10.043 -13.960 -4.111 1.00 92.62 649 LEU A N 1
ATOM 4733 C CA . LEU A 1 649 ? 11.301 -13.217 -4.271 1.00 92.62 649 LEU A CA 1
ATOM 4734 C C . LEU A 1 649 ? 12.527 -14.127 -4.092 1.00 92.62 649 LEU A C 1
ATOM 4736 O O . LEU A 1 649 ? 13.394 -14.172 -4.961 1.00 92.62 649 LEU A O 1
ATOM 4740 N N . SER A 1 650 ? 12.572 -14.911 -3.012 1.00 92.06 650 SER A N 1
ATOM 4741 C CA . SER A 1 650 ? 13.682 -15.837 -2.767 1.00 92.06 650 SER A CA 1
ATOM 4742 C C . SER A 1 650 ? 13.759 -16.949 -3.819 1.00 92.06 650 SER A C 1
ATOM 4744 O O . SER A 1 650 ? 14.855 -17.318 -4.230 1.00 92.06 650 SER A O 1
ATOM 4746 N N . ALA A 1 651 ? 12.619 -17.447 -4.316 1.00 91.88 651 ALA A N 1
ATOM 4747 C CA . ALA A 1 651 ? 12.581 -18.472 -5.365 1.00 91.88 651 ALA A CA 1
ATOM 4748 C C . ALA A 1 651 ? 13.104 -17.990 -6.734 1.00 91.88 651 ALA A C 1
ATOM 4750 O O . ALA A 1 651 ? 13.478 -18.823 -7.558 1.00 91.88 651 ALA A O 1
ATOM 4751 N N . ILE A 1 652 ? 13.149 -16.674 -6.974 1.00 93.44 652 ILE A N 1
ATOM 4752 C CA . ILE A 1 652 ? 13.743 -16.063 -8.177 1.00 93.44 652 ILE A CA 1
ATOM 4753 C C . ILE A 1 652 ? 15.129 -15.444 -7.911 1.00 93.44 652 ILE A C 1
ATOM 4755 O O . ILE A 1 652 ? 15.646 -14.728 -8.761 1.00 93.44 652 ILE A O 1
ATOM 4759 N N . GLY A 1 653 ? 15.745 -15.730 -6.754 1.00 93.00 653 GLY A N 1
ATOM 4760 C CA . GLY A 1 653 ? 17.122 -15.334 -6.419 1.00 93.00 653 GLY A CA 1
ATOM 4761 C C . GLY A 1 653 ? 17.287 -13.960 -5.756 1.00 93.00 653 GLY A C 1
ATOM 4762 O O . GLY A 1 653 ? 18.415 -13.495 -5.596 1.00 93.00 653 GLY A O 1
ATOM 4763 N N . ILE A 1 654 ? 16.196 -13.298 -5.363 1.00 94.94 654 ILE A N 1
ATOM 4764 C CA . ILE A 1 654 ? 16.253 -11.992 -4.693 1.00 94.94 654 ILE A CA 1
ATOM 4765 C C . ILE A 1 654 ? 16.491 -12.193 -3.194 1.00 94.94 654 ILE A C 1
ATOM 4767 O O . ILE A 1 654 ? 15.698 -12.846 -2.507 1.00 94.94 654 ILE A O 1
ATOM 4771 N N . GLU A 1 655 ? 17.562 -11.595 -2.675 1.00 94.75 655 GLU A N 1
ATOM 4772 C CA . GLU A 1 655 ? 17.844 -11.557 -1.242 1.00 94.75 655 GLU A CA 1
ATOM 4773 C C . GLU A 1 655 ? 16.783 -10.716 -0.522 1.00 94.75 655 GLU A C 1
ATOM 4775 O O . GLU A 1 655 ? 16.478 -9.587 -0.915 1.00 94.75 655 GLU A O 1
ATOM 4780 N N . VAL A 1 656 ? 16.233 -11.266 0.558 1.00 92.75 656 VAL A N 1
ATOM 4781 C CA . VAL A 1 656 ? 15.281 -10.584 1.435 1.00 92.75 656 VAL A CA 1
ATOM 4782 C C . VAL A 1 656 ? 15.970 -10.319 2.768 1.00 92.75 656 VAL A C 1
ATOM 4784 O O . VAL A 1 656 ? 16.492 -11.236 3.395 1.00 92.75 656 VAL A O 1
ATOM 4787 N N . VAL A 1 657 ? 15.961 -9.058 3.191 1.00 91.44 657 VAL A N 1
ATOM 4788 C CA . VAL A 1 657 ? 16.610 -8.557 4.402 1.00 91.44 657 VAL A CA 1
ATOM 4789 C C . VAL A 1 657 ? 15.542 -8.128 5.401 1.00 91.44 657 VAL A C 1
ATOM 4791 O O . VAL A 1 657 ? 14.573 -7.451 5.052 1.00 91.44 657 VAL A O 1
ATOM 4794 N N . THR A 1 658 ? 15.734 -8.499 6.663 1.00 91.62 658 THR A N 1
ATOM 4795 C CA . THR A 1 658 ? 14.858 -8.100 7.766 1.00 91.62 658 THR A CA 1
ATOM 4796 C C . THR A 1 658 ? 15.307 -6.759 8.346 1.00 91.62 658 THR A C 1
ATOM 4798 O O . THR A 1 658 ? 16.385 -6.646 8.928 1.00 91.62 658 THR A O 1
ATOM 4801 N N . PHE A 1 659 ? 14.458 -5.740 8.224 1.00 89.50 659 PHE A N 1
ATOM 4802 C CA . PHE A 1 659 ? 14.691 -4.404 8.768 1.00 89.50 659 PHE A CA 1
ATOM 4803 C C . PHE A 1 659 ? 14.041 -4.249 10.152 1.00 89.50 659 PHE A C 1
ATOM 4805 O O . PHE A 1 659 ? 12.872 -4.583 10.352 1.00 89.50 659 PHE A O 1
ATOM 4812 N N . THR A 1 660 ? 14.798 -3.715 11.109 1.00 91.00 660 THR A N 1
ATOM 4813 C CA . THR A 1 660 ? 14.465 -3.555 12.537 1.00 91.00 660 THR A CA 1
ATOM 4814 C C . THR A 1 660 ? 14.639 -2.110 13.027 1.00 91.00 660 THR A C 1
ATOM 4816 O O . THR A 1 660 ? 14.739 -1.879 14.234 1.00 91.00 660 THR A O 1
ATOM 4819 N N . GLY A 1 661 ? 14.708 -1.136 12.114 1.00 88.88 661 GLY A N 1
ATOM 4820 C CA . GLY A 1 661 ? 14.960 0.281 12.406 1.00 88.88 661 GLY A CA 1
ATOM 4821 C C . GLY A 1 661 ? 16.120 0.907 11.623 1.00 88.88 661 GLY A C 1
ATOM 4822 O O . GLY A 1 661 ? 16.497 2.041 11.916 1.00 88.88 661 GLY A O 1
ATOM 4823 N N . GLN A 1 662 ? 16.700 0.208 10.641 1.00 89.06 662 GLN A N 1
ATOM 4824 C CA . GLN A 1 662 ? 17.692 0.786 9.730 1.00 89.06 662 GLN A CA 1
ATOM 4825 C C . GLN A 1 662 ? 17.031 1.841 8.816 1.00 89.06 662 GLN A C 1
ATOM 4827 O O . GLN A 1 662 ? 15.844 1.704 8.486 1.00 89.06 662 GLN A O 1
ATOM 4832 N N . PRO A 1 663 ? 17.775 2.879 8.381 1.00 84.38 663 PRO A N 1
ATOM 4833 C CA . PRO A 1 663 ? 17.287 3.854 7.410 1.00 84.38 663 PRO A CA 1
ATOM 4834 C C . PRO A 1 663 ? 16.725 3.197 6.151 1.00 84.38 663 PRO A C 1
ATOM 4836 O O . PRO A 1 663 ? 17.270 2.210 5.657 1.00 84.38 663 PRO A O 1
ATOM 4839 N N . ALA A 1 664 ? 15.665 3.789 5.603 1.00 71.44 664 ALA A N 1
ATOM 4840 C CA . ALA A 1 664 ? 15.370 3.594 4.194 1.00 71.44 664 ALA A CA 1
ATOM 4841 C C . ALA A 1 664 ? 16.558 4.129 3.379 1.00 71.44 664 ALA A C 1
ATOM 4843 O O . ALA A 1 664 ? 17.060 5.216 3.682 1.00 71.44 664 ALA A O 1
ATOM 4844 N N . ALA A 1 665 ? 17.013 3.366 2.380 1.00 59.78 665 ALA A N 1
ATOM 4845 C CA . ALA A 1 665 ? 17.949 3.889 1.389 1.00 59.78 665 ALA A CA 1
ATOM 4846 C C . ALA A 1 665 ? 17.327 5.135 0.734 1.00 59.78 665 ALA A C 1
ATOM 4848 O O . ALA A 1 665 ? 16.112 5.171 0.515 1.00 59.78 665 ALA A O 1
ATOM 4849 N N . ALA A 1 666 ? 18.150 6.166 0.542 1.00 37.81 666 ALA A N 1
ATOM 4850 C CA . ALA A 1 666 ? 17.732 7.493 0.091 1.00 37.81 666 ALA A CA 1
ATOM 4851 C C . ALA A 1 666 ? 17.818 7.631 -1.430 1.00 37.81 666 ALA A C 1
ATOM 4853 O O . ALA A 1 666 ? 18.769 7.048 -1.997 1.00 37.81 666 ALA A O 1
#

Nearest PDB structures (foldseek):
  7a7b-assembly1_A  TM=7.853E-01  e=2.505E-18  Staphylococcus aureus subsp. aureus COL
  7a76-assembly1_D  TM=8.017E-01  e=5.360E-18  Bacillus cereus ATCC 14579
  8c16-assembly1_A  TM=6.390E-01  e=2.663E-13  Bacillus cereus ATCC 14579
  7apr-assembly3_G-3  TM=7.355E-01  e=5.775E-11  Staphylococcus aureus subsp. aureus COL
  6qkr-assembly1_A  TM=5.665E-01  e=8.563E-09  bacterium enrichment culture clone N47

Radius of gyration: 39.45 Å; Cα contacts (8 Å, |Δi|>4): 1104; chains: 1; bounding box: 74×138×79 Å